Protein AF-0000000086140026 (afdb_homodimer)

Structure (mmCIF, N/CA/C/O backbone):
data_AF-0000000086140026-model_v1
#
loop_
_entity.id
_entity.type
_entity.pdbx_description
1 polymer 'Cupin 2 conserved barrel domain-containing protein'
#
loop_
_atom_site.group_PDB
_atom_site.id
_atom_site.type_symbol
_atom_site.label_atom_id
_atom_site.label_alt_id
_atom_site.label_comp_id
_atom_site.label_asym_id
_atom_site.label_entity_id
_atom_site.label_seq_id
_atom_site.pdbx_PDB_ins_code
_atom_site.Cartn_x
_atom_site.Cartn_y
_atom_site.Cartn_z
_atom_site.occupancy
_atom_site.B_iso_or_equiv
_atom_site.auth_seq_id
_atom_site.auth_comp_id
_atom_site.auth_asym_id
_atom_site.auth_atom_id
_atom_site.pdbx_PDB_model_num
ATOM 1 N N . MET A 1 1 ? -11.609 -6.996 21.781 1 29.31 1 MET A N 1
ATOM 2 C CA . MET A 1 1 ? -11.773 -5.68 21.172 1 29.31 1 MET A CA 1
ATOM 3 C C . MET A 1 1 ? -11.117 -5.637 19.797 1 29.31 1 MET A C 1
ATOM 5 O O . MET A 1 1 ? -9.984 -6.094 19.625 1 29.31 1 MET A O 1
ATOM 9 N N . SER A 1 2 ? -11.5 -5.852 18.656 1 39.41 2 SER A N 1
ATOM 10 C CA . SER A 1 2 ? -11 -5.891 17.297 1 39.41 2 SER A CA 1
ATOM 11 C C . SER A 1 2 ? -10.016 -4.758 17.031 1 39.41 2 SER A C 1
ATOM 13 O O . SER A 1 2 ? -10.414 -3.598 16.906 1 39.41 2 SER A O 1
ATOM 15 N N . ALA A 1 3 ? -8.953 -4.562 17.891 1 51.03 3 ALA A N 1
ATOM 16 C CA . ALA A 1 3 ? -8.227 -3.4 18.391 1 51.03 3 ALA A CA 1
ATOM 17 C C . ALA A 1 3 ? -7.711 -2.535 17.25 1 51.03 3 ALA A C 1
ATOM 19 O O . ALA A 1 3 ? -6.922 -2.998 16.422 1 51.03 3 ALA A O 1
ATOM 20 N N . GLU A 1 4 ? -8.664 -1.706 16.5 1 74.12 4 GLU A N 1
ATOM 21 C CA . GLU A 1 4 ? -8.656 -0.914 15.266 1 74.12 4 GLU A CA 1
ATOM 22 C C . GLU A 1 4 ? -7.812 0.347 15.43 1 74.12 4 GLU A C 1
ATOM 24 O O . GLU A 1 4 ? -8.117 1.386 14.836 1 74.12 4 GLU A O 1
ATOM 29 N N . GLY A 1 5 ? -6.738 0.319 15.945 1 93.88 5 GLY A N 1
ATOM 30 C CA . GLY A 1 5 ? -5.84 1.461 15.914 1 93.88 5 GLY A CA 1
ATOM 31 C C . GLY A 1 5 ? -6.242 2.564 16.875 1 93.88 5 GLY A C 1
ATOM 32 O O . GLY A 1 5 ? -7.004 2.33 17.812 1 93.88 5 GLY A O 1
ATOM 33 N N . TYR A 1 6 ? -5.66 3.646 16.984 1 97.38 6 TYR A N 1
ATOM 34 C CA . TYR A 1 6 ? -5.965 4.867 17.734 1 97.38 6 TYR A CA 1
ATOM 35 C C . TYR A 1 6 ? -6.852 5.793 16.906 1 97.38 6 TYR A C 1
ATOM 37 O O . TYR A 1 6 ? -6.473 6.223 15.82 1 97.38 6 TYR A O 1
ATOM 45 N N . THR A 1 7 ? -8.031 6.086 17.438 1 97.38 7 THR A N 1
ATOM 46 C CA . THR A 1 7 ? -8.969 6.953 16.75 1 97.38 7 THR A CA 1
ATOM 47 C C . THR A 1 7 ? -8.969 8.352 17.359 1 97.38 7 THR A C 1
ATOM 49 O O . THR A 1 7 ? -9.164 8.516 18.562 1 97.38 7 THR A O 1
ATOM 52 N N . PHE A 1 8 ? -8.766 9.312 16.531 1 97.69 8 PHE A N 1
ATOM 53 C CA . PHE A 1 8 ? -8.82 10.703 16.969 1 97.69 8 PHE A CA 1
ATOM 54 C C . PHE A 1 8 ? -10.258 11.148 17.188 1 97.69 8 PHE A C 1
ATOM 56 O O . PHE A 1 8 ? -11.188 10.5 16.688 1 97.69 8 PHE A O 1
ATOM 63 N N . SER A 1 9 ? -10.414 12.297 17.844 1 96.69 9 SER A N 1
ATOM 64 C CA . SER A 1 9 ? -11.75 12.805 18.109 1 96.69 9 SER A CA 1
ATOM 65 C C . SER A 1 9 ? -12.492 13.156 16.828 1 96.69 9 SER A C 1
ATOM 67 O O . SER A 1 9 ? -13.719 13.109 16.781 1 96.69 9 SER A O 1
ATOM 69 N N . HIS A 1 10 ? -11.75 13.492 15.805 1 97 10 HIS A N 1
ATOM 70 C CA . HIS A 1 10 ? -12.359 13.867 14.539 1 97 10 HIS A CA 1
ATOM 71 C C . HIS A 1 10 ? -12.586 12.648 13.648 1 97 10 HIS A C 1
ATOM 73 O O . HIS A 1 10 ? -12.977 12.781 12.484 1 97 10 HIS A O 1
ATOM 79 N N . GLY A 1 11 ? -12.258 11.453 14.039 1 96.44 11 GLY A N 1
ATOM 80 C CA . GLY A 1 11 ? -12.656 10.227 13.359 1 96.44 11 GLY A CA 1
ATOM 81 C C . GLY A 1 11 ? -11.523 9.57 12.594 1 96.44 11 GLY A C 1
ATOM 82 O O . GLY A 1 11 ? -11.609 8.398 12.234 1 96.44 11 GLY A O 1
ATOM 83 N N . SER A 1 12 ? -10.438 10.305 12.242 1 97.69 12 SER A N 1
ATOM 84 C CA . SER A 1 12 ? -9.281 9.68 11.609 1 97.69 12 SER A CA 1
ATOM 85 C C . SER A 1 12 ? -8.609 8.68 12.539 1 97.69 12 SER A C 1
ATOM 87 O O . SER A 1 12 ? -8.844 8.695 13.75 1 97.69 12 SER A O 1
ATOM 89 N N . ARG A 1 13 ? -7.828 7.852 11.945 1 97.75 13 ARG A N 1
ATOM 90 C CA . ARG A 1 13 ? -7.262 6.758 12.734 1 97.75 13 ARG A CA 1
ATOM 91 C C . ARG A 1 13 ? -5.84 6.438 12.281 1 97.75 13 ARG A C 1
ATOM 93 O O . ARG A 1 13 ? -5.535 6.508 11.086 1 97.75 13 ARG A O 1
ATOM 100 N N . ILE A 1 14 ? -4.992 6.129 13.219 1 98.56 14 ILE A N 1
ATOM 101 C CA . ILE A 1 14 ? -3.693 5.527 12.938 1 98.56 14 ILE A CA 1
ATOM 102 C C . ILE A 1 14 ? -3.633 4.121 13.523 1 98.56 14 ILE A C 1
ATOM 104 O O . ILE A 1 14 ? -3.887 3.932 14.719 1 98.56 14 ILE A O 1
ATOM 108 N N . THR A 1 15 ? -3.385 3.172 12.75 1 98.38 15 THR A N 1
ATOM 109 C CA . THR A 1 15 ? -3.246 1.775 13.148 1 98.38 15 THR A CA 1
ATOM 110 C C . THR A 1 15 ? -1.797 1.316 13.016 1 98.38 15 THR A C 1
ATOM 112 O O . THR A 1 15 ? -1.184 1.477 11.953 1 98.38 15 THR A O 1
ATOM 115 N N . HIS A 1 16 ? -1.222 0.729 14.078 1 97.88 16 HIS A N 1
ATOM 116 C CA . HIS A 1 16 ? 0.174 0.309 14.094 1 97.88 16 HIS A CA 1
ATOM 117 C C . HIS A 1 16 ? 0.383 -0.882 15.023 1 97.88 16 HIS A C 1
ATOM 119 O O . HIS A 1 16 ? -0.203 -0.938 16.109 1 97.88 16 HIS A O 1
ATOM 125 N N . GLY A 1 17 ? 1.265 -1.799 14.594 1 95.75 17 GLY A N 1
ATOM 126 C CA . GLY A 1 17 ? 1.73 -2.865 15.469 1 95.75 17 GLY A CA 1
ATOM 127 C C . GLY A 1 17 ? 0.604 -3.705 16.031 1 95.75 17 GLY A C 1
ATOM 128 O O . GLY A 1 17 ? -0.258 -4.184 15.297 1 95.75 17 GLY A O 1
ATOM 129 N N . SER A 1 18 ? 0.6 -3.848 17.359 1 94.25 18 SER A N 1
ATOM 130 C CA . SER A 1 18 ? -0.398 -4.684 18.016 1 94.25 18 SER A CA 1
ATOM 131 C C . SER A 1 18 ? -1.764 -4.004 18.031 1 94.25 18 SER A C 1
ATOM 133 O O . SER A 1 18 ? -2.768 -4.629 18.375 1 94.25 18 SER A O 1
ATOM 135 N N . GLY A 1 19 ? -1.794 -2.787 17.672 1 93.81 19 GLY A N 1
ATOM 136 C CA . GLY A 1 19 ? -3.082 -2.148 17.453 1 93.81 19 GLY A CA 1
ATOM 137 C C . GLY A 1 19 ? -3.799 -2.658 16.219 1 93.81 19 GLY A C 1
ATOM 138 O O . GLY A 1 19 ? -5 -2.436 16.047 1 93.81 19 GLY A O 1
ATOM 139 N N . ALA A 1 20 ? -3.049 -3.285 15.344 1 95.31 20 ALA A N 1
ATOM 140 C CA . ALA A 1 20 ? -3.607 -3.922 14.156 1 95.31 20 ALA A CA 1
ATOM 141 C C . ALA A 1 20 ? -3.92 -5.395 14.414 1 95.31 20 ALA A C 1
ATOM 143 O O . ALA A 1 20 ? -3.742 -5.883 15.539 1 95.31 20 ALA A O 1
ATOM 144 N N . ASN A 1 21 ? -4.543 -6.043 13.406 1 95.19 21 ASN A N 1
ATOM 145 C CA . ASN A 1 21 ? -4.734 -7.488 13.438 1 95.19 21 ASN A CA 1
ATOM 146 C C . ASN A 1 21 ? -3.52 -8.227 12.875 1 95.19 21 ASN A C 1
ATOM 148 O O . ASN A 1 21 ? -3.301 -8.234 11.664 1 95.19 21 ASN A O 1
ATOM 152 N N . ILE A 1 22 ? -2.754 -8.789 13.773 1 95.56 22 ILE A N 1
ATOM 153 C CA . ILE A 1 22 ? -1.572 -9.547 13.375 1 95.56 22 ILE A CA 1
ATOM 154 C C . ILE A 1 22 ? -1.933 -11.016 13.211 1 95.56 22 ILE A C 1
ATOM 156 O O . ILE A 1 22 ? -2.416 -11.656 14.148 1 95.56 22 ILE A O 1
ATOM 160 N N . LYS A 1 23 ? -1.65 -11.492 12.031 1 94.5 23 LYS A N 1
ATOM 161 C CA . LYS A 1 23 ? -2.064 -12.859 11.727 1 94.5 23 LYS A CA 1
ATOM 162 C C . LYS A 1 23 ? -0.871 -13.727 11.328 1 94.5 23 LYS A C 1
ATOM 164 O O . LYS A 1 23 ? 0.085 -13.227 10.727 1 94.5 23 LYS A O 1
ATOM 169 N N . LYS A 1 24 ? -0.969 -14.969 11.672 1 94.25 24 LYS A N 1
ATOM 170 C CA . LYS A 1 24 ? -0.108 -16.047 11.195 1 94.25 24 LYS A CA 1
ATOM 171 C C . LYS A 1 24 ? -0.922 -17.125 10.484 1 94.25 24 LYS A C 1
ATOM 173 O O . LYS A 1 24 ? -1.26 -18.156 11.078 1 94.25 24 LYS A O 1
ATOM 178 N N . PRO A 1 25 ? -1.132 -16.891 9.25 1 91.56 25 PRO A N 1
ATOM 179 C CA . PRO A 1 25 ? -2.178 -17.672 8.578 1 91.56 25 PRO A CA 1
ATOM 180 C C . PRO A 1 25 ? -1.758 -19.109 8.305 1 91.56 25 PRO A C 1
ATOM 182 O O . PRO A 1 25 ? -2.604 -19.953 8 1 91.56 25 PRO A O 1
ATOM 185 N N . PHE A 1 26 ? -0.484 -19.406 8.336 1 91.19 26 PHE A N 1
ATOM 186 C CA . PHE A 1 26 ? -0.011 -20.734 8.008 1 91.19 26 PHE A CA 1
ATOM 187 C C . PHE A 1 26 ? 0.802 -21.328 9.156 1 91.19 26 PHE A C 1
ATOM 189 O O . PHE A 1 26 ? 1.566 -20.609 9.805 1 91.19 26 PHE A O 1
ATOM 196 N N . GLU A 1 27 ? 0.685 -22.531 9.367 1 87.5 27 GLU A N 1
ATOM 197 C CA . GLU A 1 27 ? 1.421 -23.203 10.438 1 87.5 27 GLU A CA 1
ATOM 198 C C . GLU A 1 27 ? 2.873 -23.453 10.031 1 87.5 27 GLU A C 1
ATOM 200 O O . GLU A 1 27 ? 3.781 -23.312 10.852 1 87.5 27 GLU A O 1
ATOM 205 N N . ASP A 1 28 ? 3.094 -23.719 8.82 1 88.12 28 ASP A N 1
ATOM 206 C CA . ASP A 1 28 ? 4.406 -24.188 8.391 1 88.12 28 ASP A CA 1
ATOM 207 C C . ASP A 1 28 ? 5.195 -23.062 7.723 1 88.12 28 ASP A C 1
ATOM 209 O O . ASP A 1 28 ? 6.312 -23.281 7.242 1 88.12 28 ASP A O 1
ATOM 213 N N . ILE A 1 29 ? 4.652 -21.969 7.574 1 88.69 29 ILE A N 1
ATOM 214 C CA . ILE A 1 29 ? 5.316 -20.766 7.051 1 88.69 29 ILE A CA 1
ATOM 215 C C . ILE A 1 29 ? 5.309 -19.672 8.109 1 88.69 29 ILE A C 1
ATOM 217 O O . ILE A 1 29 ? 4.242 -19.188 8.508 1 88.69 29 ILE A O 1
ATOM 221 N N . ASP A 1 30 ? 6.445 -19.312 8.609 1 91.94 30 ASP A N 1
ATOM 222 C CA . ASP A 1 30 ? 6.535 -18.312 9.672 1 91.94 30 ASP A CA 1
ATOM 223 C C . ASP A 1 30 ? 6.406 -16.906 9.109 1 91.94 30 ASP A C 1
ATOM 225 O O . ASP A 1 30 ? 7.301 -16.078 9.289 1 91.94 30 ASP A O 1
ATOM 229 N N . LEU A 1 31 ? 5.371 -16.719 8.414 1 94.19 31 LEU A N 1
ATOM 230 C CA . LEU A 1 31 ? 5.062 -15.422 7.84 1 94.19 31 LEU A CA 1
ATOM 231 C C . LEU A 1 31 ? 4.07 -14.664 8.711 1 94.19 31 LEU A C 1
ATOM 233 O O . LEU A 1 31 ? 3.133 -15.25 9.258 1 94.19 31 LEU A O 1
ATOM 237 N N . THR A 1 32 ? 4.324 -13.367 8.914 1 96.25 32 THR A N 1
ATOM 238 C CA . THR A 1 32 ? 3.428 -12.5 9.664 1 96.25 32 THR A CA 1
ATOM 239 C C . THR A 1 32 ? 2.639 -11.594 8.719 1 96.25 32 THR A C 1
ATOM 241 O O . THR A 1 32 ? 3.221 -10.914 7.871 1 96.25 32 THR A O 1
ATOM 244 N N . MET A 1 33 ? 1.354 -11.68 8.805 1 96.75 33 MET A N 1
ATOM 245 C CA . MET A 1 33 ? 0.447 -10.805 8.07 1 96.75 33 MET A CA 1
ATOM 246 C C . MET A 1 33 ? -0.058 -9.672 8.961 1 96.75 33 MET A C 1
ATOM 248 O O . MET A 1 33 ? -0.718 -9.922 9.969 1 96.75 33 MET A O 1
ATOM 252 N N . HIS A 1 34 ? 0.334 -8.453 8.578 1 97.56 34 HIS A N 1
ATOM 253 C CA . HIS A 1 34 ? -0.168 -7.281 9.289 1 97.56 34 HIS A CA 1
ATOM 254 C C . HIS A 1 34 ? -1.442 -6.746 8.641 1 97.56 34 HIS A C 1
ATOM 256 O O . HIS A 1 34 ? -1.382 -6.008 7.656 1 97.56 34 HIS A O 1
ATOM 262 N N . GLU A 1 35 ? -2.539 -7.133 9.172 1 97.56 35 GLU A N 1
ATOM 263 C CA . GLU A 1 35 ? -3.828 -6.645 8.688 1 97.56 35 GLU A CA 1
ATOM 264 C C . GLU A 1 35 ? -4.203 -5.324 9.359 1 97.56 35 GLU A C 1
ATOM 266 O O . GLU A 1 35 ? -4.727 -5.316 10.477 1 97.56 35 GLU A O 1
ATOM 271 N N . LEU A 1 36 ? -4.055 -4.281 8.625 1 97.94 36 LEU A N 1
ATOM 272 C CA . LEU A 1 36 ? -4.191 -2.938 9.18 1 97.94 36 LEU A CA 1
ATOM 273 C C . LEU A 1 36 ? -5.652 -2.5 9.195 1 97.94 36 LEU A C 1
ATOM 275 O O . LEU A 1 36 ? -6.047 -1.654 10 1 97.94 36 LEU A O 1
ATOM 279 N N . SER A 1 37 ? -6.398 -3.006 8.266 1 96.5 37 SER A N 1
ATOM 280 C CA . SER A 1 37 ? -7.84 -2.793 8.164 1 96.5 37 SER A CA 1
ATOM 281 C C . SER A 1 37 ? -8.555 -4.062 7.723 1 96.5 37 SER A C 1
ATOM 283 O O . SER A 1 37 ? -8.273 -4.594 6.645 1 96.5 37 SER A O 1
ATOM 285 N N . PRO A 1 38 ? -9.469 -4.57 8.492 1 95.38 38 PRO A N 1
ATOM 286 C CA . PRO A 1 38 ? -10.164 -5.805 8.109 1 95.38 38 PRO A CA 1
ATOM 287 C C . PRO A 1 38 ? -11.227 -5.582 7.039 1 95.38 38 PRO A C 1
ATOM 289 O O . PRO A 1 38 ? -11.562 -6.508 6.297 1 95.38 38 PRO A O 1
ATOM 292 N N . SER A 1 39 ? -11.797 -4.438 7.086 1 93.81 39 SER A N 1
ATOM 293 C CA . SER A 1 39 ? -12.82 -4.051 6.121 1 93.81 39 SER A CA 1
ATOM 294 C C . SER A 1 39 ? -13.141 -2.562 6.219 1 93.81 39 SER A C 1
ATOM 296 O O . SER A 1 39 ? -12.672 -1.881 7.137 1 93.81 39 SER A O 1
ATOM 298 N N . ASN A 1 40 ? -13.789 -2.102 5.219 1 91.06 40 ASN A N 1
ATOM 299 C CA . ASN A 1 40 ? -14.352 -0.756 5.238 1 91.06 40 ASN A CA 1
ATOM 300 C C . ASN A 1 40 ? -15.719 -0.71 4.559 1 91.06 40 ASN A C 1
ATOM 302 O O . ASN A 1 40 ? -16.016 -1.528 3.686 1 91.06 40 ASN A O 1
ATOM 306 N N . GLU A 1 41 ? -16.562 0.149 4.945 1 86.75 41 GLU A N 1
ATOM 307 C CA . GLU A 1 41 ? -17.938 0.179 4.496 1 86.75 41 GLU A CA 1
ATOM 308 C C . GLU A 1 41 ? -18.062 0.82 3.115 1 86.75 41 GLU A C 1
ATOM 310 O O . GLU A 1 41 ? -18.797 0.324 2.256 1 86.75 41 GLU A O 1
ATOM 315 N N . ARG A 1 42 ? -17.484 1.866 2.898 1 86.25 42 ARG A N 1
ATOM 316 C CA . ARG A 1 42 ? -17.703 2.672 1.703 1 86.25 42 ARG A CA 1
ATOM 317 C C . ARG A 1 42 ? -16.859 2.154 0.534 1 86.25 42 ARG A C 1
ATOM 319 O O . ARG A 1 42 ? -17.25 2.309 -0.626 1 86.25 42 ARG A O 1
ATOM 326 N N . GLY A 1 43 ? -15.656 1.511 0.824 1 94.25 43 GLY A N 1
ATOM 327 C CA . GLY A 1 43 ? -14.742 1.09 -0.226 1 94.25 43 GLY A CA 1
ATOM 328 C C . GLY A 1 43 ? -13.875 2.219 -0.752 1 94.25 43 GLY A C 1
ATOM 329 O O . GLY A 1 43 ? -14.211 3.395 -0.588 1 94.25 43 GLY A O 1
ATOM 330 N N . PHE A 1 44 ? -12.859 1.909 -1.384 1 97.31 44 PHE A N 1
ATOM 331 C CA . PHE A 1 44 ? -11.938 2.857 -1.997 1 97.31 44 PHE A CA 1
ATOM 332 C C . PHE A 1 44 ? -11.859 2.641 -3.504 1 97.31 44 PHE A C 1
ATOM 334 O O . PHE A 1 44 ? -11.508 1.552 -3.963 1 97.31 44 PHE A O 1
ATOM 341 N N . ARG A 1 45 ? -12.172 3.725 -4.234 1 96.38 45 ARG A N 1
ATOM 342 C CA . ARG A 1 45 ? -12.289 3.613 -5.688 1 96.38 45 ARG A CA 1
ATOM 343 C C . ARG A 1 45 ? -11.391 4.637 -6.383 1 96.38 45 ARG A C 1
ATOM 345 O O . ARG A 1 45 ? -11.305 4.656 -7.613 1 96.38 45 ARG A O 1
ATOM 352 N N . GLY A 1 46 ? -10.75 5.438 -5.637 1 96.81 46 GLY A N 1
ATOM 353 C CA . GLY A 1 46 ? -9.961 6.516 -6.215 1 96.81 46 GLY A CA 1
ATOM 354 C C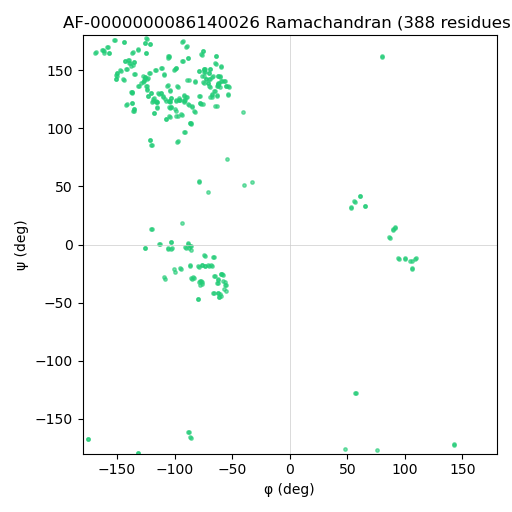 . GLY A 1 46 ? -8.539 6.102 -6.555 1 96.81 46 GLY A C 1
ATOM 355 O O . GLY A 1 46 ? -8.266 4.918 -6.758 1 96.81 46 GLY A O 1
ATOM 356 N N . GLN A 1 47 ? -7.66 7.113 -6.719 1 97.19 47 GLN A N 1
ATOM 357 C CA . GLN A 1 47 ? -6.273 6.906 -7.117 1 97.19 47 GLN A CA 1
ATOM 358 C C . GLN A 1 47 ? -5.52 6.078 -6.078 1 97.19 47 GLN A C 1
ATOM 360 O O . GLN A 1 47 ? -5.684 6.281 -4.875 1 97.19 47 GLN A O 1
ATOM 365 N N . LEU A 1 48 ? -4.738 5.18 -6.531 1 98.06 48 LEU A N 1
ATOM 366 C CA . LEU A 1 48 ? -3.811 4.383 -5.738 1 98.06 48 LEU A CA 1
ATOM 367 C C . LEU A 1 48 ? -2.387 4.516 -6.273 1 98.06 48 LEU A C 1
ATOM 369 O O . LEU A 1 48 ? -2.166 4.461 -7.484 1 98.06 48 LEU A O 1
ATOM 373 N N . GLY A 1 49 ? -1.459 4.723 -5.422 1 98.31 49 GLY A N 1
ATOM 374 C CA . GLY A 1 49 ? -0.066 4.82 -5.824 1 98.31 49 GLY A CA 1
ATOM 375 C C . GLY A 1 49 ? 0.888 4.949 -4.652 1 98.31 49 GLY A C 1
ATOM 376 O O . GLY A 1 49 ? 0.556 4.562 -3.529 1 98.31 49 GLY A O 1
ATOM 377 N N . PHE A 1 50 ? 2.109 5.305 -4.984 1 98.69 50 PHE A N 1
ATOM 378 C CA . PHE A 1 50 ? 3.078 5.484 -3.908 1 98.69 50 PHE A CA 1
ATOM 379 C C . PHE A 1 50 ? 3.965 6.695 -4.18 1 98.69 50 PHE A C 1
ATOM 381 O O . PHE A 1 50 ? 4.027 7.188 -5.309 1 98.69 50 PHE A O 1
ATOM 388 N N . ILE A 1 51 ? 4.543 7.215 -3.186 1 98.44 51 ILE A N 1
ATOM 389 C CA . ILE A 1 51 ? 5.492 8.32 -3.197 1 98.44 51 ILE A CA 1
ATOM 390 C C . ILE A 1 51 ? 6.648 8.023 -2.248 1 98.44 51 ILE A C 1
ATOM 392 O O . ILE A 1 51 ? 6.434 7.598 -1.11 1 98.44 51 ILE A O 1
ATOM 396 N N . ASP A 1 52 ? 7.84 8.195 -2.723 1 98 52 ASP A N 1
ATOM 397 C CA . ASP A 1 52 ? 8.992 8.203 -1.833 1 98 52 ASP A CA 1
ATOM 398 C C . ASP A 1 52 ? 9.289 9.609 -1.317 1 98 52 ASP A C 1
ATOM 400 O O . ASP A 1 52 ? 9.453 10.539 -2.105 1 98 52 ASP A O 1
ATOM 404 N N . PHE A 1 53 ? 9.383 9.695 0.008 1 98 53 PHE A N 1
ATOM 405 C CA . PHE A 1 53 ? 9.547 11 0.636 1 98 53 PHE A CA 1
ATOM 406 C C . PHE A 1 53 ? 10.945 11.156 1.215 1 98 53 PHE A C 1
ATOM 408 O O . PHE A 1 53 ? 11.539 10.188 1.683 1 98 53 PHE A O 1
ATOM 415 N N . THR A 1 54 ? 11.391 12.32 1.168 1 97.75 54 THR A N 1
ATOM 416 C CA . THR A 1 54 ? 12.484 12.805 1.999 1 97.75 54 THR A CA 1
ATOM 417 C C . THR A 1 54 ? 12.07 14.055 2.762 1 97.75 54 THR A C 1
ATOM 419 O O . THR A 1 54 ? 10.992 14.602 2.529 1 97.75 54 THR A O 1
ATOM 422 N N . THR A 1 55 ? 12.883 14.508 3.627 1 97.38 55 THR A N 1
ATOM 423 C CA . THR A 1 55 ? 12.578 15.695 4.422 1 97.38 55 THR A CA 1
ATOM 424 C C . THR A 1 55 ? 12.5 16.938 3.535 1 97.38 55 THR A C 1
ATOM 426 O O . THR A 1 55 ? 12.008 17.969 3.961 1 97.38 55 THR A O 1
ATOM 429 N N . ASP A 1 56 ? 12.938 16.766 2.281 1 95.06 56 ASP A N 1
ATOM 430 C CA . ASP A 1 56 ? 12.898 17.891 1.353 1 95.06 56 ASP A CA 1
ATOM 431 C C . ASP A 1 56 ? 11.492 18.094 0.788 1 95.06 56 ASP A C 1
ATOM 433 O O . ASP A 1 56 ? 11.188 19.141 0.225 1 95.06 56 ASP A O 1
ATOM 437 N N . TYR A 1 57 ? 10.734 17.109 0.898 1 96.69 57 TYR A N 1
ATOM 438 C CA . TYR A 1 57 ? 9.383 17.172 0.354 1 96.69 57 TYR A CA 1
ATOM 439 C C . TYR A 1 57 ? 8.375 17.516 1.441 1 96.69 57 TYR A C 1
ATOM 441 O O . TYR A 1 57 ? 7.828 16.625 2.096 1 96.69 57 TYR A O 1
ATOM 449 N N . ARG A 1 58 ? 8.164 18.734 1.646 1 96.62 58 ARG A N 1
ATOM 450 C CA . ARG A 1 58 ? 7.148 19.219 2.578 1 96.62 58 ARG A CA 1
ATOM 451 C C . ARG A 1 58 ? 5.859 19.578 1.845 1 96.62 58 ARG A C 1
ATOM 453 O O . ARG A 1 58 ? 5.805 20.578 1.139 1 96.62 58 ARG A O 1
ATOM 460 N N . LEU A 1 59 ? 4.836 18.797 2.053 1 97 59 LEU A N 1
ATOM 461 C CA . LEU A 1 59 ? 3.58 19.031 1.35 1 97 59 LEU A CA 1
ATOM 462 C C . LEU A 1 59 ? 2.797 20.172 1.997 1 97 59 LEU A C 1
ATOM 464 O O . LEU A 1 59 ? 2.896 20.391 3.207 1 97 59 LEU A O 1
ATOM 468 N N . PRO A 1 60 ? 2.043 20.891 1.19 1 97.56 60 PRO A N 1
ATOM 469 C CA . PRO A 1 60 ? 1.136 21.891 1.771 1 97.56 60 PRO A CA 1
ATOM 470 C C . PRO A 1 60 ? -0.087 21.25 2.43 1 97.56 60 PRO A C 1
ATOM 472 O O . PRO A 1 60 ? -0.564 20.203 1.979 1 97.56 60 PRO A O 1
ATOM 475 N N . ARG A 1 61 ? -0.582 21.922 3.416 1 98.56 61 ARG A N 1
ATOM 476 C CA . ARG A 1 61 ? -1.787 21.469 4.105 1 98.56 61 ARG A CA 1
ATOM 477 C C . ARG A 1 61 ? -2.98 21.438 3.156 1 98.56 61 ARG A C 1
ATOM 479 O O . ARG A 1 61 ? -3.156 22.344 2.336 1 98.56 61 ARG A O 1
ATOM 486 N N . HIS A 1 62 ? -3.762 20.438 3.27 1 98.44 62 HIS A N 1
ATOM 487 C CA . HIS A 1 62 ? -4.879 20.25 2.352 1 98.44 62 HIS A CA 1
ATOM 488 C C . HIS A 1 62 ? -5.957 19.359 2.957 1 98.44 62 HIS A C 1
ATOM 490 O O . HIS A 1 62 ? -5.777 18.828 4.051 1 98.44 62 HIS A O 1
ATOM 496 N N . ILE A 1 63 ? -7.074 19.281 2.324 1 98.62 63 ILE A N 1
ATOM 497 C CA . ILE A 1 63 ? -8.125 18.297 2.539 1 98.62 63 ILE A CA 1
ATOM 498 C C . ILE A 1 63 ? -8.438 17.594 1.224 1 98.62 63 ILE A C 1
ATOM 500 O O . ILE A 1 63 ? -7.844 17.891 0.187 1 98.62 63 ILE A O 1
ATOM 504 N N . HIS A 1 64 ? -9.367 16.609 1.297 1 98.12 64 HIS A N 1
ATOM 505 C CA . HIS A 1 64 ? -9.781 15.953 0.06 1 98.12 64 HIS A CA 1
ATOM 506 C C . HIS A 1 64 ? -11.297 16.016 -0.121 1 98.12 64 HIS A C 1
ATOM 508 O O . HIS A 1 64 ? -12.047 15.805 0.833 1 98.12 64 HIS A O 1
ATOM 514 N N . MET A 1 65 ? -11.688 16.297 -1.264 1 97.62 65 MET A N 1
ATOM 515 C CA . MET A 1 65 ? -13.062 16.281 -1.754 1 97.62 65 MET A CA 1
ATOM 516 C C . MET A 1 65 ? -13.141 15.641 -3.137 1 97.62 65 MET A C 1
ATOM 518 O O . MET A 1 65 ? -12.117 15.43 -3.787 1 97.62 65 MET A O 1
ATOM 522 N N . SER A 1 66 ? -14.414 15.344 -3.451 1 95.94 66 SER A N 1
ATOM 523 C CA . SER A 1 66 ? -14.594 14.883 -4.824 1 95.94 66 SER A CA 1
ATOM 524 C C . SER A 1 66 ? -14.266 15.992 -5.824 1 95.94 66 SER A C 1
ATOM 526 O O . SER A 1 66 ? -14.305 17.172 -5.484 1 95.94 66 SER A O 1
ATOM 528 N N . SER A 1 67 ? -13.93 15.586 -7.004 1 92.06 67 SER A N 1
ATOM 529 C CA . SER A 1 67 ? -13.508 16.547 -8.016 1 92.06 67 SER A CA 1
ATOM 530 C C . SER A 1 67 ? -14.57 17.625 -8.242 1 92.06 67 SER A C 1
ATOM 532 O O . SER A 1 67 ? -14.242 18.781 -8.508 1 92.06 67 SER A O 1
ATOM 534 N N . ASP A 1 68 ? -15.781 17.203 -8.133 1 92.88 68 ASP A N 1
ATOM 535 C CA . ASP A 1 68 ? -16.875 18.156 -8.336 1 92.88 68 ASP A CA 1
ATOM 536 C C . ASP A 1 68 ? -17.203 18.891 -7.039 1 92.88 68 ASP A C 1
ATOM 538 O O . ASP A 1 68 ? -18.172 19.656 -6.984 1 92.88 68 ASP A O 1
ATOM 542 N N . GLN A 1 69 ? -16.5 18.547 -5.988 1 94.88 69 GLN A N 1
ATOM 543 C CA . GLN A 1 69 ? -16.594 19.203 -4.688 1 94.88 69 GLN A CA 1
ATOM 544 C C . GLN A 1 69 ? -17.969 18.984 -4.066 1 94.88 69 GLN A C 1
ATOM 546 O O . GLN A 1 69 ? -18.516 19.859 -3.395 1 94.88 69 GLN A O 1
ATOM 551 N N . SER A 1 70 ? -18.562 17.859 -4.305 1 96.06 70 SER A N 1
ATOM 552 C CA . SER A 1 70 ? -19.875 17.578 -3.758 1 96.06 70 SER A CA 1
ATOM 553 C C . SER A 1 70 ? -19.781 16.781 -2.459 1 96.06 70 SER A C 1
ATOM 555 O O . SER A 1 70 ? -20.75 16.719 -1.69 1 96.06 70 SER A O 1
ATOM 557 N N . ARG A 1 71 ? -18.672 16.141 -2.254 1 97 71 ARG A N 1
ATOM 558 C CA . ARG A 1 71 ? -18.547 15.328 -1.052 1 97 71 ARG A CA 1
ATOM 559 C C . ARG A 1 71 ? -17.109 15.344 -0.527 1 97 71 ARG A C 1
ATOM 561 O O . ARG A 1 71 ? -16.172 15.508 -1.3 1 97 71 ARG A O 1
ATOM 568 N N . LEU A 1 72 ? -17 15.219 0.755 1 98.06 72 LEU A N 1
ATOM 569 C CA . LEU A 1 72 ? -15.695 14.984 1.376 1 98.06 72 LEU A CA 1
ATOM 570 C C . LEU A 1 72 ? -15.219 13.555 1.119 1 98.06 72 LEU A C 1
ATOM 572 O O . LEU A 1 72 ? -16.031 12.625 1.077 1 98.06 72 LEU A O 1
ATOM 576 N N . VAL A 1 73 ? -13.93 13.414 0.911 1 97.88 73 VAL A N 1
ATOM 577 C CA . VAL A 1 73 ? -13.367 12.148 0.45 1 97.88 73 VAL A CA 1
ATOM 578 C C . VAL A 1 73 ? -12.305 11.664 1.435 1 97.88 73 VAL A C 1
ATOM 580 O O . VAL A 1 73 ? -11.391 12.406 1.781 1 97.88 73 VAL A O 1
ATOM 583 N N . ASP A 1 74 ? -12.453 10.383 1.897 1 97.88 74 ASP A N 1
ATOM 584 C CA . ASP A 1 74 ? -11.469 9.789 2.799 1 97.88 74 ASP A CA 1
ATOM 585 C C . ASP A 1 74 ? -10.188 9.422 2.051 1 97.88 74 ASP A C 1
ATOM 587 O O . ASP A 1 74 ? -10.211 9.195 0.84 1 97.88 74 ASP A O 1
ATOM 591 N N . GLU A 1 75 ? -9.125 9.453 2.771 1 98.31 75 GLU A N 1
ATOM 592 C CA . GLU A 1 75 ? -7.82 9.008 2.291 1 98.31 75 GLU A CA 1
ATOM 593 C C . GLU A 1 75 ? -7.203 7.977 3.23 1 98.31 75 GLU A C 1
ATOM 595 O O . GLU A 1 75 ? -7.312 8.102 4.453 1 98.31 75 GLU A O 1
ATOM 600 N N . ARG A 1 76 ? -6.559 6.992 2.703 1 97.94 76 ARG A N 1
ATOM 601 C CA . ARG A 1 76 ? -5.758 6.121 3.557 1 97.94 76 ARG A CA 1
ATOM 602 C C . ARG A 1 76 ? -4.332 5.992 3.027 1 97.94 76 ARG A C 1
ATOM 604 O O . ARG A 1 76 ? -4.117 5.961 1.814 1 97.94 76 ARG A O 1
ATOM 611 N N . ILE A 1 77 ? -3.389 5.898 3.926 1 98.75 77 ILE A N 1
ATOM 612 C CA . ILE A 1 77 ? -1.964 5.902 3.611 1 98.75 77 ILE A CA 1
ATOM 613 C C . ILE A 1 77 ? -1.252 4.832 4.434 1 98.75 77 ILE A C 1
ATOM 615 O O . ILE A 1 77 ? -1.335 4.828 5.664 1 98.75 77 ILE A O 1
ATOM 619 N N . VAL A 1 78 ? -0.61 3.934 3.785 1 98.88 78 VAL A N 1
ATOM 620 C CA . VAL A 1 78 ? 0.298 3.014 4.461 1 98.88 78 VAL A CA 1
ATOM 621 C C . VAL A 1 78 ? 1.715 3.582 4.449 1 98.88 78 VAL A C 1
ATOM 623 O O . VAL A 1 78 ? 2.223 3.979 3.396 1 98.88 78 VAL A O 1
ATOM 626 N N . ILE A 1 79 ? 2.312 3.643 5.609 1 98.88 79 ILE A N 1
ATOM 627 C CA . ILE A 1 79 ? 3.664 4.168 5.766 1 98.88 79 ILE A CA 1
ATOM 628 C C . ILE A 1 79 ? 4.66 3.014 5.832 1 98.88 79 ILE A C 1
ATOM 630 O O . ILE A 1 79 ? 4.551 2.139 6.691 1 98.88 79 ILE A O 1
ATOM 634 N N . LEU A 1 80 ? 5.613 3.059 4.938 1 98.69 80 LEU A N 1
ATOM 635 C CA . LEU A 1 80 ? 6.609 1.992 4.902 1 98.69 80 LEU A CA 1
ATOM 636 C C . LEU A 1 80 ? 8.016 2.566 4.754 1 98.69 80 LEU A C 1
ATOM 638 O O . LEU A 1 80 ? 8.18 3.729 4.371 1 98.69 80 LEU A O 1
ATOM 642 N N . ASN A 1 81 ? 9 1.851 5.148 1 97.75 81 ASN A N 1
ATOM 643 C CA . ASN A 1 81 ? 10.414 2.104 4.875 1 97.75 81 ASN A CA 1
ATOM 644 C C . ASN A 1 81 ? 10.867 3.441 5.457 1 97.75 81 ASN A C 1
ATOM 646 O O . ASN A 1 81 ? 11.547 4.219 4.785 1 97.75 81 ASN A O 1
ATOM 650 N N . GLY A 1 82 ? 10.445 3.717 6.59 1 98.62 82 GLY A N 1
ATOM 651 C CA . GLY A 1 82 ? 10.852 4.926 7.293 1 98.62 82 GLY A CA 1
ATOM 652 C C . GLY A 1 82 ? 9.727 5.547 8.094 1 98.62 82 GLY A C 1
ATOM 653 O O . GLY A 1 82 ? 8.664 4.941 8.266 1 98.62 82 GLY A O 1
ATOM 654 N N . VAL A 1 83 ? 10 6.715 8.602 1 98.94 83 VAL A N 1
ATOM 655 C CA . VAL A 1 83 ? 9.078 7.387 9.516 1 98.94 83 VAL A CA 1
ATOM 656 C C . VAL A 1 83 ? 8.539 8.656 8.867 1 98.94 83 VAL A C 1
ATOM 658 O O . VAL A 1 83 ? 9.312 9.469 8.352 1 98.94 83 VAL A O 1
ATOM 661 N N . ALA A 1 84 ? 7.254 8.789 8.906 1 98.94 84 ALA A N 1
ATOM 662 C CA . ALA A 1 84 ? 6.629 10.008 8.391 1 98.94 84 ALA A CA 1
ATOM 663 C C . ALA A 1 84 ? 6.426 11.031 9.508 1 98.94 84 ALA A C 1
ATOM 665 O O . ALA A 1 84 ? 6.461 10.688 10.688 1 98.94 84 ALA A O 1
ATOM 666 N N . LEU A 1 85 ? 6.309 12.227 9.109 1 98.94 85 LEU A N 1
ATOM 667 C CA . LEU A 1 85 ? 5.805 13.297 9.969 1 98.94 85 LEU A CA 1
ATOM 668 C C . LEU A 1 85 ? 4.496 13.859 9.422 1 98.94 85 LEU A C 1
ATOM 670 O O . LEU A 1 85 ? 4.438 14.305 8.273 1 98.94 85 LEU A O 1
ATOM 674 N N . LEU A 1 86 ? 3.525 13.797 10.234 1 98.88 86 LEU A N 1
ATOM 675 C CA . LEU A 1 86 ? 2.15 14.133 9.875 1 98.88 86 LEU A CA 1
ATOM 676 C C . LEU A 1 86 ? 1.646 15.312 10.703 1 98.88 86 LEU A C 1
ATOM 678 O O . LEU A 1 86 ? 1.809 15.328 11.93 1 98.88 86 LEU A O 1
ATOM 682 N N . GLU A 1 87 ? 1.179 16.312 10.078 1 98.88 87 GLU A N 1
ATOM 683 C CA . GLU A 1 87 ? 0.259 17.25 10.734 1 98.88 87 GLU A CA 1
ATOM 684 C C . GLU A 1 87 ? -1.192 16.906 10.422 1 98.88 87 GLU A C 1
ATOM 686 O O . GLU A 1 87 ? -1.568 16.781 9.25 1 98.88 87 GLU A O 1
ATOM 691 N N . ILE A 1 88 ? -1.979 16.719 11.422 1 98.81 88 ILE A N 1
ATOM 692 C CA . ILE A 1 88 ? -3.391 16.406 11.242 1 98.81 88 ILE A CA 1
ATOM 693 C C . ILE A 1 88 ? -4.238 17.234 12.203 1 98.81 88 ILE A C 1
ATOM 695 O O . ILE A 1 88 ? -4.066 17.141 13.422 1 98.81 88 ILE A O 1
ATOM 699 N N . ALA A 1 89 ? -5.059 18.109 11.633 1 98.56 89 ALA A N 1
ATOM 700 C CA . ALA A 1 89 ? -5.914 19.031 12.375 1 98.56 89 ALA A CA 1
ATOM 701 C C . ALA A 1 89 ? -5.105 19.844 13.383 1 98.56 89 ALA A C 1
ATOM 703 O O . ALA A 1 89 ? -5.547 20.062 14.508 1 98.56 89 ALA A O 1
ATOM 704 N N . GLY A 1 90 ? -3.875 20.125 13.047 1 98.19 90 GLY A N 1
ATOM 705 C CA . GLY A 1 90 ? -3.076 21.031 13.859 1 98.19 90 GLY A CA 1
ATOM 706 C C . GLY A 1 90 ? -2.113 20.328 14.789 1 98.19 90 GLY A C 1
ATOM 707 O O . GLY A 1 90 ? -1.234 20.953 15.383 1 98.19 90 GLY A O 1
ATOM 708 N N . ASP A 1 91 ? -2.268 19.047 14.938 1 98.44 91 ASP A N 1
ATOM 709 C CA . ASP A 1 91 ? -1.378 18.281 15.805 1 98.44 91 ASP A CA 1
ATOM 710 C C . ASP A 1 91 ? -0.315 17.547 14.984 1 98.44 91 ASP A C 1
ATOM 712 O O . ASP A 1 91 ? -0.555 17.188 13.828 1 98.44 91 ASP A O 1
ATOM 716 N N . TYR A 1 92 ? 0.839 17.359 15.586 1 98.75 92 TYR A N 1
ATOM 717 C CA . TYR A 1 92 ? 1.942 16.688 14.898 1 98.75 92 TYR A CA 1
ATOM 718 C C . TYR A 1 92 ? 2.135 15.273 15.414 1 98.75 92 TYR A C 1
ATOM 720 O O . TYR A 1 92 ? 2.107 15.031 16.625 1 98.75 92 TYR A O 1
ATOM 728 N N . PHE A 1 93 ? 2.354 14.367 14.508 1 98.94 93 PHE A N 1
ATOM 729 C CA . PHE A 1 93 ? 2.635 12.977 14.836 1 98.94 93 PHE A CA 1
ATOM 730 C C . PHE A 1 93 ? 3.766 12.43 13.969 1 98.94 93 PHE A C 1
ATOM 732 O O . PHE A 1 93 ? 3.762 12.609 12.75 1 98.94 93 PHE A O 1
ATOM 739 N N . ALA A 1 94 ? 4.73 11.812 14.562 1 98.94 94 ALA A N 1
ATOM 740 C CA . ALA A 1 94 ? 5.504 10.828 13.805 1 98.94 94 ALA A CA 1
ATOM 741 C C . ALA A 1 94 ? 4.672 9.578 13.523 1 98.94 94 ALA A C 1
ATOM 743 O O . ALA A 1 94 ? 3.893 9.141 14.367 1 98.94 94 ALA A O 1
ATOM 744 N N . VAL A 1 95 ? 4.781 9.086 12.398 1 98.94 95 VAL A N 1
ATOM 745 C CA . VAL A 1 95 ? 4.059 7.867 12.039 1 98.94 95 VAL A CA 1
ATOM 746 C C . VAL A 1 95 ? 5.047 6.738 11.758 1 98.94 95 VAL A C 1
ATOM 748 O O . VAL A 1 95 ? 5.852 6.828 10.836 1 98.94 95 VAL A O 1
ATOM 751 N N . ALA A 1 96 ? 4.992 5.707 12.516 1 98.81 96 ALA A N 1
ATOM 752 C CA . ALA A 1 96 ? 5.941 4.598 12.477 1 98.81 96 ALA A CA 1
ATOM 753 C C . ALA A 1 96 ? 5.781 3.779 11.203 1 98.81 96 ALA A C 1
ATOM 755 O O . ALA A 1 96 ? 4.684 3.697 10.641 1 98.81 96 ALA A O 1
ATOM 756 N N . PRO A 1 97 ? 6.895 3.211 10.68 1 98.69 97 PRO A N 1
ATOM 757 C CA . PRO A 1 97 ? 6.734 2.291 9.555 1 98.69 97 PRO A CA 1
ATOM 758 C C . PRO A 1 97 ? 5.785 1.134 9.867 1 98.69 97 PRO A C 1
ATOM 760 O O . PRO A 1 97 ? 5.785 0.618 10.992 1 98.69 97 PRO A O 1
ATOM 763 N N . GLY A 1 98 ? 4.992 0.793 8.867 1 98.12 98 GLY A N 1
ATOM 764 C CA . GLY A 1 98 ? 4.016 -0.268 9.047 1 98.12 98 GLY A CA 1
ATOM 765 C C . GLY A 1 98 ? 2.678 0.233 9.555 1 98.12 98 GLY A C 1
ATOM 766 O O . GLY A 1 98 ? 1.831 -0.559 9.977 1 98.12 98 GLY A O 1
ATOM 767 N N . SER A 1 99 ? 2.465 1.501 9.516 1 98.62 99 SER A N 1
ATOM 768 C CA . SER A 1 99 ? 1.222 2.086 10.008 1 98.62 99 SER A CA 1
ATOM 769 C C . SER A 1 99 ? 0.255 2.373 8.859 1 98.62 99 SER A C 1
ATOM 771 O O . SER A 1 99 ? 0.679 2.611 7.73 1 98.62 99 SER A O 1
ATOM 773 N N . LEU A 1 100 ? -1.002 2.342 9.156 1 98.69 100 LEU A N 1
ATOM 774 C CA . LEU A 1 100 ? -2.064 2.861 8.305 1 98.69 100 LEU A CA 1
ATOM 775 C C . LEU A 1 100 ? -2.648 4.145 8.883 1 98.69 100 LEU A C 1
ATOM 777 O O . LEU A 1 100 ? -3.045 4.18 10.055 1 98.69 100 LEU A O 1
ATOM 781 N N . VAL A 1 101 ? -2.627 5.176 8.102 1 98.69 101 VAL A N 1
ATOM 782 C CA . VAL A 1 101 ? -3.303 6.422 8.453 1 98.69 101 VAL A CA 1
ATOM 783 C C . VAL A 1 101 ? -4.598 6.547 7.652 1 98.69 101 VAL A C 1
ATOM 785 O O . VAL A 1 101 ? -4.57 6.715 6.434 1 98.69 101 VAL A O 1
ATOM 788 N N . ASP A 1 102 ? -5.699 6.426 8.32 1 97.69 102 ASP A N 1
ATOM 789 C CA . ASP A 1 102 ? -7.008 6.73 7.75 1 97.69 102 ASP A CA 1
ATOM 790 C C . ASP A 1 102 ? -7.414 8.172 8.047 1 97.69 102 ASP A C 1
ATOM 792 O O . ASP A 1 102 ? -7.691 8.516 9.203 1 97.69 102 ASP A O 1
ATOM 796 N N . THR A 1 103 ? -7.449 8.945 7.055 1 98.19 103 THR A N 1
ATOM 797 C CA . THR A 1 103 ? -7.848 10.336 7.215 1 98.19 103 THR A CA 1
ATOM 798 C C . THR A 1 103 ? -9.266 10.562 6.707 1 98.19 103 THR A C 1
ATOM 800 O O . THR A 1 103 ? -9.547 10.375 5.516 1 98.19 103 THR A O 1
ATOM 803 N N . VAL A 1 104 ? -10.109 10.945 7.598 1 97.44 104 VAL A N 1
ATOM 804 C CA . VAL A 1 104 ? -11.492 11.25 7.234 1 97.44 104 VAL A CA 1
ATOM 805 C C . VAL A 1 104 ? -11.539 12.484 6.34 1 97.44 104 VAL A C 1
ATOM 807 O O . VAL A 1 104 ? -10.773 13.43 6.547 1 97.44 104 VAL A O 1
ATOM 810 N N . GLY A 1 105 ? -12.508 12.398 5.414 1 97.75 105 GLY A N 1
ATOM 811 C CA . GLY A 1 105 ? -12.672 13.562 4.555 1 97.75 105 GLY A CA 1
ATOM 812 C C . GLY A 1 105 ? -12.898 14.852 5.324 1 97.75 105 GLY A C 1
ATOM 813 O O . GLY A 1 105 ? -13.688 14.875 6.273 1 97.75 105 GLY A O 1
ATOM 814 N N . GLY A 1 106 ? -12.234 15.93 4.926 1 98.44 106 GLY A N 1
ATOM 815 C CA . GLY A 1 106 ? -12.414 17.234 5.562 1 98.44 106 GLY A CA 1
ATOM 816 C C . GLY A 1 106 ? -11.391 17.5 6.648 1 98.44 106 GLY A C 1
ATOM 817 O O . GLY A 1 106 ? -11.305 18.625 7.156 1 98.44 106 GLY A O 1
ATOM 818 N N . VAL A 1 107 ? -10.633 16.516 7.062 1 98.75 107 VAL A N 1
ATOM 819 C CA . VAL A 1 107 ? -9.609 16.75 8.078 1 98.75 107 VAL A CA 1
ATOM 820 C C . VAL A 1 107 ? -8.344 17.297 7.422 1 98.75 107 VAL A C 1
ATOM 822 O O . VAL A 1 107 ? -7.715 16.625 6.602 1 98.75 107 VAL A O 1
ATOM 825 N N . PRO A 1 108 ? -7.988 18.531 7.738 1 98.88 108 PRO A N 1
ATOM 826 C CA . PRO A 1 108 ? -6.75 19.062 7.168 1 98.88 108 PRO A CA 1
ATOM 827 C C . PRO A 1 108 ? -5.516 18.281 7.605 1 98.88 108 PRO A C 1
ATOM 829 O O . PRO A 1 108 ? -5.383 17.938 8.781 1 98.88 108 PRO A O 1
ATOM 832 N N . HIS A 1 109 ? -4.652 18.016 6.656 1 98.81 109 HIS A N 1
ATOM 833 C CA . HIS A 1 109 ? -3.463 17.234 6.973 1 98.81 109 HIS A CA 1
ATOM 834 C C . HIS A 1 109 ? -2.35 17.5 5.965 1 98.81 109 HIS A C 1
ATOM 836 O O . HIS A 1 109 ? -2.588 18.094 4.91 1 98.81 109 HIS A O 1
ATOM 842 N N . THR A 1 110 ? -1.189 17.109 6.309 1 98.31 110 THR A N 1
ATOM 843 C CA . THR A 1 110 ? -0.034 17.156 5.418 1 98.31 110 THR A CA 1
ATOM 844 C C . THR A 1 110 ? 1.077 16.234 5.918 1 98.31 110 THR A C 1
ATOM 846 O O . THR A 1 110 ? 1.029 15.758 7.055 1 98.31 110 THR A O 1
ATOM 849 N N . PHE A 1 111 ? 2.018 16.016 5.027 1 98.31 111 PHE A N 1
ATOM 850 C CA . PHE A 1 111 ? 3.045 15.023 5.332 1 98.31 111 PHE A CA 1
ATOM 851 C C . PHE A 1 111 ? 4.422 15.523 4.914 1 98.31 111 PHE A C 1
ATOM 853 O O . PHE A 1 111 ? 4.543 16.312 3.982 1 98.31 111 PHE A O 1
ATOM 860 N N . THR A 1 112 ? 5.414 15.062 5.539 1 98.5 112 THR A N 1
ATOM 861 C CA . THR A 1 112 ? 6.816 15 5.141 1 98.5 112 THR A CA 1
ATOM 862 C C . THR A 1 112 ? 7.516 13.82 5.812 1 98.5 112 THR A C 1
ATOM 864 O O . THR A 1 112 ? 6.883 13.031 6.52 1 98.5 112 THR A O 1
ATOM 867 N N . ALA A 1 113 ? 8.773 13.602 5.461 1 98.81 113 ALA A N 1
ATOM 868 C CA . ALA A 1 113 ? 9.539 12.609 6.207 1 98.81 113 ALA A CA 1
ATOM 869 C C . ALA A 1 113 ? 9.938 13.141 7.582 1 98.81 113 ALA A C 1
ATOM 871 O O . ALA A 1 113 ? 10.25 14.32 7.727 1 98.81 113 ALA A O 1
ATOM 872 N N . CYS A 1 114 ? 9.844 12.297 8.539 1 98.88 114 CYS A N 1
ATOM 873 C CA . CYS A 1 114 ? 10.383 12.656 9.844 1 98.88 114 CYS A CA 1
ATOM 874 C C . CYS A 1 114 ? 11.898 12.812 9.781 1 98.88 114 CYS A C 1
ATOM 876 O O . CYS A 1 114 ? 12.594 11.961 9.227 1 98.88 114 CYS A O 1
ATOM 878 N N . PRO A 1 115 ? 12.406 13.875 10.328 1 98.75 115 PRO A N 1
ATOM 879 C CA . PRO A 1 115 ? 13.852 14.086 10.227 1 98.75 115 PRO A CA 1
ATOM 880 C C . PRO A 1 115 ? 14.664 12.945 10.852 1 98.75 115 PRO A C 1
ATOM 882 O O . PRO A 1 115 ? 14.195 12.305 11.797 1 98.75 115 PRO A O 1
ATOM 885 N N . ALA A 1 116 ? 15.875 12.766 10.336 1 98.69 116 ALA A N 1
ATOM 886 C CA . ALA A 1 116 ? 16.797 11.773 10.883 1 98.69 116 ALA A CA 1
ATOM 887 C C . ALA A 1 116 ? 17.125 12.062 12.344 1 98.69 116 ALA A C 1
ATOM 889 O O . ALA A 1 116 ? 17.328 13.227 12.719 1 98.69 116 ALA A O 1
ATOM 890 N N . GLY A 1 117 ? 17.109 10.992 13.148 1 98.75 117 GLY A N 1
ATOM 891 C CA . GLY A 1 117 ? 17.547 11.156 14.523 1 98.75 117 GLY A CA 1
ATOM 892 C C . GLY A 1 117 ? 16.422 11.055 15.531 1 98.75 117 GLY A C 1
ATOM 893 O O . GLY A 1 117 ? 16.656 11.016 16.734 1 98.75 117 GLY A O 1
ATOM 894 N N . VAL A 1 118 ? 15.164 11.078 15.07 1 98.88 118 VAL A N 1
ATOM 895 C CA . VAL A 1 118 ? 14.023 10.875 15.969 1 98.88 118 VAL A CA 1
ATOM 896 C C . VAL A 1 118 ? 13.859 9.383 16.266 1 98.88 118 VAL A C 1
ATOM 898 O O . VAL A 1 118 ? 13.805 8.562 15.344 1 98.88 118 VAL A O 1
ATOM 901 N N . LYS A 1 119 ? 13.789 9.047 17.5 1 98.81 119 LYS A N 1
ATOM 902 C CA . LYS A 1 119 ? 13.727 7.656 17.938 1 98.81 119 LYS A CA 1
ATOM 903 C C . LYS A 1 119 ? 12.312 7.273 18.359 1 98.81 119 LYS A C 1
ATOM 905 O O . LYS A 1 119 ? 11.68 7.984 19.156 1 98.81 119 LYS A O 1
ATOM 910 N N . LEU A 1 120 ? 11.883 6.137 17.875 1 98.69 120 LEU A N 1
ATOM 911 C CA . LEU A 1 120 ? 10.562 5.605 18.188 1 98.69 120 LEU A CA 1
ATOM 912 C C . LEU A 1 120 ? 10.625 4.723 19.438 1 98.69 120 LEU A C 1
ATOM 914 O O . LEU A 1 120 ? 11.711 4.379 19.906 1 98.69 120 LEU A O 1
ATOM 918 N N . PRO A 1 121 ? 9.5 4.344 19.938 1 98.06 121 PRO A N 1
ATOM 919 C CA . PRO A 1 121 ? 9.461 3.57 21.188 1 98.06 121 PRO A CA 1
ATOM 920 C C . PRO A 1 121 ? 10.164 2.223 21.062 1 98.06 121 PRO A C 1
ATOM 922 O O . PRO A 1 121 ? 10.68 1.703 22.062 1 98.06 121 PRO A O 1
ATOM 925 N N . ASP A 1 122 ? 10.188 1.663 19.938 1 97.38 122 ASP A N 1
ATOM 926 C CA . ASP A 1 122 ? 10.789 0.342 19.781 1 97.38 122 ASP A CA 1
ATOM 927 C C . ASP A 1 122 ? 12.289 0.45 19.516 1 97.38 122 ASP A C 1
ATOM 929 O O . ASP A 1 122 ? 12.961 -0.56 19.297 1 97.38 122 ASP A O 1
ATOM 933 N N . GLY A 1 123 ? 12.766 1.618 19.406 1 97.81 123 GLY A N 1
ATOM 934 C CA . GLY A 1 123 ? 14.195 1.834 19.219 1 97.81 123 GLY A CA 1
ATOM 935 C C . GLY A 1 123 ? 14.555 2.215 17.797 1 97.81 123 GLY A C 1
ATOM 936 O O . GLY A 1 123 ? 15.68 2.66 17.531 1 97.81 123 GLY A O 1
ATOM 937 N N . ASN A 1 124 ? 13.656 2.035 16.844 1 97.38 124 ASN A N 1
ATOM 938 C CA . ASN A 1 124 ? 13.914 2.471 15.477 1 97.38 124 ASN A CA 1
ATOM 939 C C . ASN A 1 124 ? 14.148 3.975 15.406 1 97.38 124 ASN A C 1
ATOM 941 O O . ASN A 1 124 ? 13.5 4.746 16.109 1 97.38 124 ASN A O 1
ATOM 945 N N . VAL A 1 125 ? 15.023 4.359 14.523 1 98.81 125 VAL A N 1
ATOM 946 C CA . VAL A 1 125 ? 15.391 5.762 14.375 1 98.81 125 VAL A CA 1
ATOM 947 C C . VAL A 1 125 ? 15.086 6.234 12.953 1 98.81 125 VAL A C 1
ATOM 949 O O . VAL A 1 125 ? 15.461 5.574 11.984 1 98.81 125 VAL A O 1
ATOM 952 N N . SER A 1 126 ? 14.43 7.297 12.844 1 98.88 126 SER A N 1
ATOM 953 C CA . SER A 1 126 ? 14.141 7.871 11.539 1 98.88 126 SER A CA 1
ATOM 954 C C . SER A 1 126 ? 15.422 8.18 10.773 1 98.88 126 SER A C 1
ATOM 956 O O . SER A 1 126 ? 16.391 8.68 11.352 1 98.88 126 SER A O 1
ATOM 958 N N . SER A 1 127 ? 15.367 7.91 9.484 1 98.62 127 SER A N 1
ATOM 959 C CA . SER A 1 127 ? 16.5 8.203 8.609 1 98.62 127 SER A CA 1
ATOM 960 C C . SER A 1 127 ? 16.234 9.422 7.738 1 98.62 127 SER A C 1
ATOM 962 O O . SER A 1 127 ? 17.078 9.828 6.953 1 98.62 127 SER A O 1
ATOM 964 N N . GLY A 1 128 ? 15.047 9.984 7.82 1 98.69 128 GLY A N 1
ATOM 965 C CA . GLY A 1 128 ? 14.695 11.141 7.012 1 98.69 128 GLY A CA 1
ATOM 966 C C . GLY A 1 128 ? 14.047 10.773 5.691 1 98.69 128 GLY A C 1
ATOM 967 O O . GLY A 1 128 ? 14.062 11.555 4.742 1 98.69 128 GLY A O 1
ATOM 968 N N . GLN A 1 129 ? 13.625 9.586 5.551 1 98.69 129 GLN A N 1
ATOM 969 C CA . GLN A 1 129 ? 12.914 9.125 4.359 1 98.69 129 GLN A CA 1
ATOM 970 C C . GLN A 1 129 ? 11.82 8.133 4.727 1 98.69 129 GLN A C 1
ATOM 972 O O . GLN A 1 129 ? 11.867 7.508 5.789 1 98.69 129 GLN A O 1
ATOM 977 N N . PHE A 1 130 ? 10.859 7.98 3.9 1 98.69 130 PHE A N 1
ATOM 978 C CA . PHE A 1 130 ? 9.852 6.93 4.012 1 98.69 130 PHE A CA 1
ATOM 979 C C . PHE A 1 130 ? 9.117 6.742 2.689 1 98.69 130 PHE A C 1
ATOM 981 O O . PHE A 1 130 ? 9.273 7.539 1.765 1 98.69 130 PHE A O 1
ATOM 988 N N . THR A 1 131 ? 8.367 5.66 2.559 1 98.81 131 THR A N 1
ATOM 989 C CA . THR A 1 131 ? 7.5 5.402 1.414 1 98.81 131 THR A CA 1
ATOM 990 C C . THR A 1 131 ? 6.031 5.465 1.819 1 98.81 131 THR A C 1
ATOM 992 O O . THR A 1 131 ? 5.633 4.871 2.824 1 98.81 131 THR A O 1
ATOM 995 N N . MET A 1 132 ? 5.316 6.191 1.075 1 98.81 132 MET A N 1
ATOM 996 C CA . MET A 1 132 ? 3.877 6.352 1.257 1 98.81 132 MET A CA 1
ATOM 997 C C . MET A 1 132 ? 3.107 5.566 0.199 1 98.81 132 MET A C 1
ATOM 999 O O . MET A 1 132 ? 3.332 5.746 -0.999 1 98.81 132 MET A O 1
ATOM 1003 N N . VAL A 1 133 ? 2.25 4.688 0.619 1 98.94 133 VAL A N 1
ATOM 1004 C CA . VAL A 1 133 ? 1.247 4.125 -0.281 1 98.94 133 VAL A CA 1
ATOM 1005 C C . VAL A 1 133 ? -0.109 4.773 -0.012 1 98.94 133 VAL A C 1
ATOM 1007 O O . VAL A 1 133 ? -0.679 4.613 1.07 1 98.94 133 VAL A O 1
ATOM 1010 N N . TYR A 1 134 ? -0.644 5.457 -1.033 1 98.69 134 TYR A N 1
ATOM 1011 C CA . TYR A 1 134 ? -1.847 6.25 -0.804 1 98.69 134 TYR A CA 1
ATOM 1012 C C . TYR A 1 134 ? -3.016 5.719 -1.624 1 98.69 134 TYR A C 1
ATOM 1014 O O . TYR A 1 134 ? -2.818 5.16 -2.707 1 98.69 134 TYR A O 1
ATOM 1022 N N . GLU A 1 135 ? -4.164 5.918 -1.078 1 98.5 135 GLU A N 1
ATOM 1023 C CA . GLU A 1 135 ? -5.398 5.645 -1.806 1 98.5 135 GLU A CA 1
ATOM 1024 C C . GLU A 1 135 ? -6.523 6.566 -1.345 1 98.5 135 GLU A C 1
ATOM 1026 O O . GLU A 1 135 ? -6.645 6.859 -0.154 1 98.5 135 GLU A O 1
ATOM 1031 N N . TYR A 1 136 ? -7.324 6.91 -2.307 1 98.12 136 TYR A N 1
ATOM 1032 C CA . TYR A 1 136 ? -8.469 7.758 -1.99 1 98.12 136 TYR A CA 1
ATOM 1033 C C . TYR A 1 136 ? -9.773 6.992 -2.139 1 98.12 136 TYR A C 1
ATOM 1035 O O . TYR A 1 136 ? -9.883 6.094 -2.979 1 98.12 136 TYR A O 1
ATOM 1043 N N . GLU A 1 137 ? -10.719 7.398 -1.397 1 97.38 137 GLU A N 1
ATOM 1044 C CA . GLU A 1 137 ? -12.047 6.805 -1.478 1 97.38 137 GLU A CA 1
ATOM 1045 C C . GLU A 1 137 ? -12.664 7.012 -2.859 1 97.38 137 GLU A C 1
ATOM 1047 O O . GLU A 1 137 ? -13.297 6.105 -3.402 1 97.38 137 GLU A O 1
ATOM 1052 N N . GLU A 1 138 ? -12.516 8.133 -3.385 1 96.31 138 GLU A N 1
ATOM 1053 C CA . GLU A 1 138 ? -12.945 8.555 -4.715 1 96.31 138 GLU A CA 1
ATOM 1054 C C . GLU A 1 138 ? -11.883 9.422 -5.387 1 96.31 138 GLU A C 1
ATOM 1056 O O . GLU A 1 138 ? -11.023 10 -4.711 1 96.31 138 GLU A O 1
ATOM 1061 N N . PRO A 1 139 ? -12 9.398 -6.727 1 95 139 PRO A N 1
ATOM 1062 C CA . PRO A 1 139 ? -11.062 10.305 -7.387 1 95 139 PRO A CA 1
ATOM 1063 C C . PRO A 1 139 ? -11.133 11.734 -6.852 1 95 139 PRO A C 1
ATOM 1065 O O . PRO A 1 139 ? -12.227 12.242 -6.586 1 95 139 PRO A O 1
ATOM 1068 N N . THR A 1 140 ? -10.031 12.312 -6.633 1 96.81 140 THR A N 1
ATOM 1069 C CA . THR A 1 140 ? -9.93 13.633 -6.035 1 96.81 140 THR A CA 1
ATOM 1070 C C . THR A 1 140 ? -8.781 14.422 -6.652 1 96.81 140 THR A C 1
ATOM 1072 O O . THR A 1 140 ? -8.117 13.938 -7.578 1 96.81 140 THR A O 1
ATOM 1075 N N . ARG A 1 141 ? -8.656 15.609 -6.312 1 93.75 141 ARG A N 1
ATOM 1076 C CA . ARG A 1 141 ? -7.531 16.469 -6.629 1 93.75 141 ARG A CA 1
ATOM 1077 C C . ARG A 1 141 ? -7.031 17.203 -5.383 1 93.75 141 ARG A C 1
ATOM 1079 O O . ARG A 1 141 ? -7.441 16.875 -4.266 1 93.75 141 ARG A O 1
ATOM 1086 N N . PHE A 1 142 ? -6.02 18.031 -5.562 1 94.25 142 PHE A N 1
ATOM 1087 C CA . PHE A 1 142 ? -5.391 18.75 -4.461 1 94.25 142 PHE A CA 1
ATOM 1088 C C . PHE A 1 142 ? -6.242 19.953 -4.039 1 94.25 142 PHE A C 1
ATOM 1090 O O . PHE A 1 142 ? -6.562 20.812 -4.863 1 94.25 142 PHE A O 1
ATOM 1097 N N . PHE A 1 143 ? -6.684 20.047 -2.758 1 97.62 143 PHE A N 1
ATOM 1098 C CA . PHE A 1 143 ? -7.461 21.141 -2.193 1 97.62 143 PHE A CA 1
ATOM 1099 C C . PHE A 1 143 ? -6.73 21.766 -1.01 1 97.62 143 PHE A C 1
ATOM 1101 O O . PHE A 1 143 ? -6.996 21.422 0.143 1 97.62 143 PHE A O 1
ATOM 1108 N N . PRO A 1 144 ? -5.926 22.734 -1.23 1 97.94 144 PRO A N 1
ATOM 1109 C CA . PRO A 1 144 ? -5.113 23.328 -0.173 1 97.94 144 PRO A CA 1
ATOM 1110 C C . PRO A 1 144 ? -5.934 24.219 0.77 1 97.94 144 PRO A C 1
ATOM 1112 O O . PRO A 1 144 ? -6.93 24.812 0.354 1 97.94 144 PRO A O 1
ATOM 1115 N N . THR A 1 145 ? -5.555 24.297 2.021 1 98.69 145 THR A N 1
ATOM 1116 C CA . THR A 1 145 ? -6.199 25.141 3.021 1 98.69 145 THR A CA 1
ATOM 1117 C C . THR A 1 145 ? -5.195 25.594 4.078 1 98.69 145 THR A C 1
ATOM 1119 O O . THR A 1 145 ? -4.266 24.859 4.414 1 98.69 145 THR A O 1
ATOM 1122 N N . ALA A 1 146 ? -5.367 26.734 4.605 1 98.31 146 ALA A N 1
ATOM 1123 C CA . ALA A 1 146 ? -4.551 27.203 5.719 1 98.31 146 ALA A CA 1
ATOM 1124 C C . ALA A 1 146 ? -5.129 26.75 7.055 1 98.31 146 ALA A C 1
ATOM 1126 O O . ALA A 1 146 ? -4.453 26.812 8.086 1 98.31 146 ALA A O 1
ATOM 1127 N N . SER A 1 147 ? -6.348 26.375 7.059 1 98.06 147 SER A N 1
ATOM 1128 C CA . SER A 1 147 ? -7.078 26.078 8.281 1 98.06 147 SER A CA 1
ATOM 1129 C C . SER A 1 147 ? -6.664 24.719 8.852 1 98.06 147 SER A C 1
ATOM 1131 O O . SER A 1 147 ? -6.402 23.781 8.094 1 98.06 147 SER A O 1
ATOM 1133 N N . THR A 1 148 ? -6.641 24.609 10.156 1 98.12 148 THR A N 1
ATOM 1134 C CA . THR A 1 148 ? -6.441 23.312 10.82 1 98.12 148 THR A CA 1
ATOM 1135 C C . THR A 1 148 ? -7.762 22.781 11.359 1 98.12 148 THR A C 1
ATOM 1137 O O . THR A 1 148 ? -7.789 21.734 12.008 1 98.12 148 THR A O 1
ATOM 1140 N N . LYS A 1 149 ? -8.797 23.484 11.117 1 98.06 149 LYS A N 1
ATOM 1141 C CA . LYS A 1 149 ? -10.102 23.078 11.633 1 98.06 149 LYS A CA 1
ATOM 1142 C C . LYS A 1 149 ? -10.742 22.031 10.734 1 98.06 149 LYS A C 1
ATOM 1144 O O . LYS A 1 149 ? -10.688 22.141 9.508 1 98.06 149 LYS A O 1
ATOM 1149 N N . VAL A 1 150 ? -11.352 21.078 11.312 1 98.44 150 VAL A N 1
ATOM 1150 C CA . VAL A 1 150 ? -12.008 20 10.578 1 98.44 150 VAL A CA 1
ATOM 1151 C C . VAL A 1 150 ? -13.211 20.562 9.82 1 98.44 150 VAL A C 1
ATOM 1153 O O . VAL A 1 150 ? -14.055 21.25 10.398 1 98.44 150 VAL A O 1
ATOM 1156 N N . VAL A 1 151 ? -13.242 20.266 8.594 1 98.12 151 VAL A N 1
ATOM 1157 C CA . VAL A 1 151 ? -14.352 20.641 7.73 1 98.12 151 VAL A CA 1
ATOM 1158 C C . VAL A 1 151 ? -15.398 19.516 7.727 1 98.12 151 VAL A C 1
ATOM 1160 O O . VAL A 1 151 ? -15.109 18.391 7.316 1 98.12 151 VAL A O 1
ATOM 1163 N N . LYS A 1 152 ? -16.594 19.828 8.055 1 96.56 152 LYS A N 1
ATOM 1164 C CA . LYS A 1 152 ? -17.625 18.797 8.172 1 96.56 152 LYS A CA 1
ATOM 1165 C C . LYS A 1 152 ? -18.5 18.75 6.926 1 96.56 152 LYS A C 1
ATOM 1167 O O . LYS A 1 152 ? -19.203 17.766 6.688 1 96.56 152 LYS A O 1
ATOM 1172 N N . ASN A 1 153 ? -18.5 19.891 6.25 1 96.88 153 ASN A N 1
ATOM 1173 C CA . ASN A 1 153 ? -19.234 20.031 4.996 1 96.88 153 ASN A CA 1
ATOM 1174 C C . ASN A 1 153 ? -18.391 20.734 3.932 1 96.88 153 ASN A C 1
ATOM 1176 O O . ASN A 1 153 ? -17.672 21.688 4.234 1 96.88 153 ASN A O 1
ATOM 1180 N N . VAL A 1 154 ? -18.625 20.312 2.742 1 97.5 154 VAL A N 1
ATOM 1181 C CA . VAL A 1 154 ? -17.844 20.859 1.646 1 97.5 154 VAL A CA 1
ATOM 1182 C C . VAL A 1 154 ? -17.969 22.391 1.627 1 97.5 154 VAL A C 1
ATOM 1184 O O . VAL A 1 154 ? -17.031 23.094 1.257 1 97.5 154 VAL A O 1
ATOM 1187 N N . SER A 1 155 ? -19.109 22.859 2.031 1 96.25 155 SER A N 1
ATOM 1188 C CA . SER A 1 155 ? -19.375 24.297 1.989 1 96.25 155 SER A CA 1
ATOM 1189 C C . SER A 1 155 ? -18.5 25.047 2.992 1 96.25 155 SER A C 1
ATOM 1191 O O . SER A 1 155 ? -18.359 26.266 2.904 1 96.25 155 SER A O 1
ATOM 1193 N N . ASN A 1 156 ? -17.938 24.391 3.961 1 96.69 156 ASN A N 1
ATOM 1194 C CA . ASN A 1 156 ? -17.125 25.016 5 1 96.69 156 ASN A CA 1
ATOM 1195 C C . ASN A 1 156 ? -15.648 25.062 4.602 1 96.69 156 ASN A C 1
ATOM 1197 O O . ASN A 1 156 ? -14.828 25.625 5.324 1 96.69 156 ASN A O 1
ATOM 1201 N N . TYR A 1 157 ? -15.414 24.484 3.475 1 97.75 157 TYR A N 1
ATOM 1202 C CA . TYR A 1 157 ? -14.039 24.5 2.98 1 97.75 157 TYR A CA 1
ATOM 1203 C C . TYR A 1 157 ? -13.602 25.906 2.604 1 97.75 157 TYR A C 1
ATOM 1205 O O . TYR A 1 157 ? -14.289 26.594 1.86 1 97.75 157 TYR A O 1
ATOM 1213 N N . GLU A 1 158 ? -12.477 26.281 3.184 1 97.44 158 GLU A N 1
ATOM 1214 C CA . GLU A 1 158 ? -11.828 27.547 2.832 1 97.44 158 GLU A CA 1
ATOM 1215 C C . GLU A 1 158 ? -10.562 27.312 2.016 1 97.44 158 GLU A C 1
ATOM 1217 O O . GLU A 1 158 ? -9.523 26.938 2.568 1 97.44 158 GLU A O 1
ATOM 1222 N N . ALA A 1 159 ? -10.641 27.625 0.752 1 97 159 ALA A N 1
ATOM 1223 C CA . ALA A 1 159 ? -9.523 27.391 -0.163 1 97 159 ALA A CA 1
ATOM 1224 C C . ALA A 1 159 ? -8.367 28.328 0.14 1 97 159 ALA A C 1
ATOM 1226 O O . ALA A 1 159 ? -8.578 29.5 0.506 1 97 159 ALA A O 1
ATOM 1227 N N . TRP A 1 160 ? -7.195 27.875 0.03 1 98.12 160 TRP A N 1
ATOM 1228 C CA . TRP A 1 160 ? -5.996 28.719 0.075 1 98.12 160 TRP A CA 1
ATOM 1229 C C . TRP A 1 160 ? -5.527 29.078 -1.332 1 98.12 160 TRP A C 1
ATOM 1231 O O . TRP A 1 160 ? -5.184 28.188 -2.121 1 98.12 160 TRP A O 1
ATOM 1241 N N . GLU A 1 161 ? -5.402 30.297 -1.631 1 96.06 161 GLU A N 1
ATOM 1242 C CA . GLU A 1 161 ? -5.027 30.766 -2.963 1 96.06 161 GLU A CA 1
ATOM 1243 C C . GLU A 1 161 ? -3.648 31.422 -2.953 1 96.06 161 GLU A C 1
ATOM 1245 O O . GLU A 1 161 ? -3.186 31.922 -3.979 1 96.06 161 GLU A O 1
ATOM 1250 N N . GLY A 1 162 ? -3.066 31.438 -1.826 1 95.56 162 GLY A N 1
ATOM 1251 C CA . GLY A 1 162 ? -1.77 32.094 -1.688 1 95.56 162 GLY A CA 1
ATOM 1252 C C . GLY A 1 162 ? -0.611 31.172 -2.029 1 95.56 162 GLY A C 1
ATOM 1253 O O . GLY A 1 162 ? -0.791 30.156 -2.725 1 95.56 162 GLY A O 1
ATOM 1254 N N . ASP A 1 163 ? 0.532 31.578 -1.653 1 95.75 163 ASP A N 1
ATOM 1255 C CA . ASP A 1 163 ? 1.755 30.797 -1.831 1 95.75 163 ASP A CA 1
ATOM 1256 C C . ASP A 1 163 ? 1.71 29.516 -1.014 1 95.75 163 ASP A C 1
ATOM 1258 O O . ASP A 1 163 ? 1.602 29.547 0.213 1 95.75 163 ASP A O 1
ATOM 1262 N N . LEU A 1 164 ? 1.788 28.391 -1.648 1 95.81 164 LEU A N 1
ATOM 1263 C CA . LEU A 1 164 ? 1.684 27.094 -0.994 1 95.81 164 LEU A CA 1
ATOM 1264 C C . LEU A 1 164 ? 2.773 26.922 0.059 1 95.81 164 LEU A C 1
ATOM 1266 O O . LEU A 1 164 ? 2.605 26.172 1.019 1 95.81 164 LEU A O 1
ATOM 1270 N N . ASN A 1 165 ? 3.873 27.625 -0.125 1 94.62 165 ASN A N 1
ATOM 1271 C CA . ASN A 1 165 ? 4.965 27.531 0.837 1 94.62 165 ASN A CA 1
ATOM 1272 C C . ASN A 1 165 ? 4.516 27.938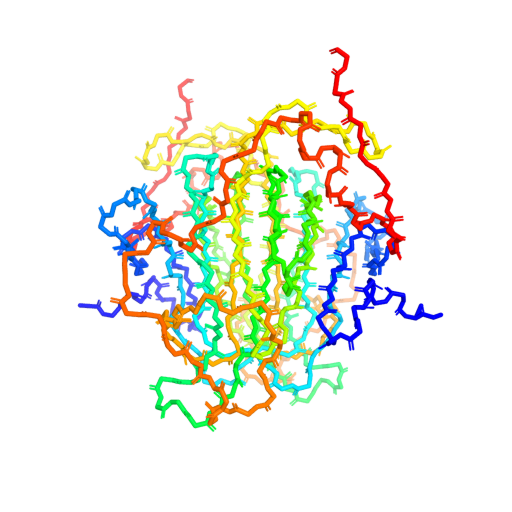 2.238 1 94.62 165 ASN A C 1
ATOM 1274 O O . ASN A 1 165 ? 5.094 27.484 3.232 1 94.62 165 ASN A O 1
ATOM 1278 N N . MET A 1 166 ? 3.518 28.734 2.305 1 96 166 MET A N 1
ATOM 1279 C CA . MET A 1 166 ? 3.055 29.297 3.572 1 96 166 MET A CA 1
ATOM 1280 C C . MET A 1 166 ? 2.271 28.25 4.367 1 96 166 MET A C 1
ATOM 1282 O O . MET A 1 166 ? 2.045 28.422 5.566 1 96 166 MET A O 1
ATOM 1286 N N . ILE A 1 167 ? 1.824 27.188 3.674 1 97.31 167 ILE A N 1
ATOM 1287 C CA . ILE A 1 167 ? 0.995 26.219 4.375 1 97.31 167 ILE A CA 1
ATOM 1288 C C . ILE A 1 167 ? 1.667 24.844 4.34 1 97.31 167 ILE A C 1
ATOM 1290 O O . ILE A 1 167 ? 1.028 23.828 4.609 1 97.31 167 ILE A O 1
ATOM 1294 N N . LYS A 1 168 ? 2.926 24.812 3.967 1 97.19 168 LYS A N 1
ATOM 1295 C CA . LYS A 1 168 ? 3.703 23.578 4.062 1 97.19 168 LYS A CA 1
ATOM 1296 C C . LYS A 1 168 ? 3.957 23.203 5.52 1 97.19 168 LYS A C 1
ATOM 1298 O O . LYS A 1 168 ? 3.988 24.062 6.395 1 97.19 168 LYS A O 1
ATOM 1303 N N . LEU A 1 169 ? 4.082 21.938 5.695 1 95.94 169 LEU A N 1
ATOM 1304 C CA . LEU A 1 169 ? 4.598 21.531 6.996 1 95.94 169 LEU A CA 1
ATOM 1305 C C . LEU A 1 169 ? 5.91 22.234 7.316 1 95.94 169 LEU A C 1
ATOM 1307 O O . LEU A 1 169 ? 6.801 22.312 6.465 1 95.94 169 LEU A O 1
ATOM 1311 N N . PRO A 1 170 ? 6.051 22.844 8.461 1 94.81 170 PRO A N 1
ATOM 1312 C CA . PRO A 1 170 ? 7.309 23.531 8.773 1 94.81 170 PRO A CA 1
ATOM 1313 C C . PRO A 1 170 ? 8.5 22.578 8.82 1 94.81 170 PRO A C 1
ATOM 1315 O O . PRO A 1 170 ? 8.344 21.406 9.203 1 94.81 170 PRO A O 1
ATOM 1318 N N . LYS A 1 171 ? 9.586 23.125 8.383 1 95.94 171 LYS A N 1
ATOM 1319 C CA . LYS A 1 171 ? 10.812 22.375 8.625 1 95.94 171 LYS A CA 1
ATOM 1320 C C . LYS A 1 171 ? 11.086 22.234 10.117 1 95.94 171 LYS A C 1
ATOM 1322 O O . LYS A 1 171 ? 11.078 23.219 10.852 1 95.94 171 LYS A O 1
ATOM 1327 N N . MET A 1 172 ? 11.305 21.016 10.539 1 97.5 172 MET A N 1
ATOM 1328 C CA . MET A 1 172 ? 11.547 20.781 11.961 1 97.5 172 MET A CA 1
ATOM 1329 C C . MET A 1 172 ? 12.82 19.984 12.172 1 97.5 172 MET A C 1
ATOM 1331 O O . MET A 1 172 ? 13.109 19.047 11.414 1 97.5 172 MET A O 1
ATOM 1335 N N . THR A 1 173 ? 13.547 20.359 13.172 1 97.94 173 THR A N 1
ATOM 1336 C CA . THR A 1 173 ? 14.664 19.547 13.633 1 97.94 173 THR A CA 1
ATOM 1337 C C . THR A 1 173 ? 14.164 18.359 14.445 1 97.94 173 THR A C 1
ATOM 1339 O O . THR A 1 173 ? 13.023 18.344 14.906 1 97.94 173 THR A O 1
ATOM 1342 N N . PRO A 1 174 ? 15.055 17.391 14.625 1 98.62 174 PRO A N 1
ATOM 1343 C CA . PRO A 1 174 ? 14.648 16.266 15.477 1 98.62 174 PRO A CA 1
ATOM 1344 C C . PRO A 1 174 ? 14.227 16.719 16.875 1 98.62 174 PRO A C 1
ATOM 1346 O O . PRO A 1 174 ? 13.273 16.188 17.438 1 98.62 174 PRO A O 1
ATOM 1349 N N . ASP A 1 175 ? 14.93 17.734 17.469 1 98.62 175 ASP A N 1
ATOM 1350 C CA . ASP A 1 175 ? 14.586 18.25 18.781 1 98.62 175 ASP A CA 1
ATOM 1351 C C . ASP A 1 175 ? 13.164 18.828 18.797 1 98.62 175 ASP A C 1
ATOM 1353 O O . ASP A 1 175 ? 12.398 18.578 19.734 1 98.62 175 ASP A O 1
ATOM 1357 N N . GLU A 1 176 ? 12.852 19.531 17.797 1 98.69 176 GLU A N 1
ATOM 1358 C CA . GLU A 1 176 ? 11.523 20.141 17.703 1 98.69 176 GLU A CA 1
ATOM 1359 C C . GLU A 1 176 ? 10.445 19.078 17.562 1 98.69 176 GLU A C 1
ATOM 1361 O O . GLU A 1 176 ? 9.375 19.188 18.156 1 98.69 176 GLU A O 1
ATOM 1366 N N . VAL A 1 177 ? 10.711 18.031 16.734 1 98.88 177 VAL A N 1
ATOM 1367 C CA . VAL A 1 177 ? 9.742 16.953 16.562 1 98.88 177 VAL A CA 1
ATOM 1368 C C . VAL A 1 177 ? 9.492 16.25 17.891 1 98.88 177 VAL A C 1
ATOM 1370 O O . VAL A 1 177 ? 8.336 16.047 18.281 1 98.88 177 VAL A O 1
ATOM 1373 N N . VAL A 1 178 ? 10.555 15.969 18.609 1 98.81 178 VAL A N 1
ATOM 1374 C CA . VAL A 1 178 ? 10.43 15.266 19.891 1 98.81 178 VAL A CA 1
ATOM 1375 C C . VAL A 1 178 ? 9.633 16.125 20.875 1 98.81 178 VAL A C 1
ATOM 1377 O O . VAL A 1 178 ? 8.859 15.602 21.672 1 98.81 178 VAL A O 1
ATOM 1380 N N . ALA A 1 179 ? 9.75 17.391 20.797 1 98.5 179 ALA A N 1
ATOM 1381 C CA . ALA A 1 179 ? 9.078 18.297 21.719 1 98.5 179 ALA A CA 1
ATOM 1382 C C . ALA A 1 179 ? 7.609 18.469 21.359 1 98.5 179 ALA A C 1
ATOM 1384 O O . ALA A 1 179 ? 6.762 18.641 22.234 1 98.5 179 ALA A O 1
ATOM 1385 N N . LYS A 1 180 ? 7.27 18.391 20.094 1 98.38 180 LYS A N 1
ATOM 1386 C CA . LYS A 1 180 ? 5.953 18.844 19.656 1 98.38 180 LYS A CA 1
ATOM 1387 C C . LYS A 1 180 ? 5.07 17.672 19.25 1 98.38 180 LYS A C 1
ATOM 1389 O O . LYS A 1 180 ? 3.842 17.766 19.266 1 98.38 180 LYS A O 1
ATOM 1394 N N . ALA A 1 181 ? 5.73 16.609 18.812 1 98.75 181 ALA A N 1
ATOM 1395 C CA . ALA A 1 181 ? 4.957 15.539 18.172 1 98.75 181 ALA A CA 1
ATOM 1396 C C . ALA A 1 181 ? 4.824 14.336 19.109 1 98.75 181 ALA A C 1
ATOM 1398 O O . ALA A 1 181 ? 5.562 14.219 20.094 1 98.75 181 ALA A O 1
ATOM 1399 N N . HIS A 1 182 ? 3.887 13.508 18.812 1 98.81 182 HIS A N 1
ATOM 1400 C CA . HIS A 1 182 ? 3.701 12.188 19.391 1 98.81 182 HIS A CA 1
ATOM 1401 C C . HIS A 1 182 ? 3.738 11.094 18.328 1 98.81 182 HIS A C 1
ATOM 1403 O O . HIS A 1 182 ? 3.879 11.391 17.141 1 98.81 182 HIS A O 1
ATOM 1409 N N . VAL A 1 183 ? 3.727 9.891 18.781 1 98.81 183 VAL A N 1
ATOM 1410 C CA . VAL A 1 183 ? 3.602 8.758 17.875 1 98.81 183 VAL A CA 1
ATOM 1411 C C . VAL A 1 183 ? 2.52 7.805 18.391 1 98.81 183 VAL A C 1
ATOM 1413 O O . VAL A 1 183 ? 2.373 7.613 19.594 1 98.81 183 VAL A O 1
ATOM 1416 N N . ILE A 1 184 ? 1.695 7.332 17.484 1 98.62 184 ILE A N 1
ATOM 1417 C CA . ILE A 1 184 ? 0.814 6.227 17.844 1 98.62 184 ILE A CA 1
ATOM 1418 C C . ILE A 1 184 ? 1.551 4.902 17.656 1 98.62 184 ILE A C 1
ATOM 1420 O O . ILE A 1 184 ? 1.974 4.57 16.547 1 98.62 184 ILE A O 1
ATOM 1424 N N . PHE A 1 185 ? 1.664 4.234 18.703 1 97.12 185 PHE A N 1
ATOM 1425 C CA . PHE A 1 185 ? 2.426 2.99 18.734 1 97.12 185 PHE A CA 1
ATOM 1426 C C . PHE A 1 185 ? 1.665 1.91 19.5 1 97.12 185 PHE A C 1
ATOM 1428 O O . PHE A 1 185 ? 1.334 2.086 20.672 1 97.12 185 PHE A O 1
ATOM 1435 N N . ASP A 1 186 ? 1.284 0.82 18.812 1 96 186 ASP A N 1
ATOM 1436 C CA . ASP A 1 186 ? 0.52 -0.278 19.406 1 96 186 ASP A CA 1
ATOM 1437 C C . ASP A 1 186 ? -0.785 0.225 20.016 1 96 186 ASP A C 1
ATOM 1439 O O . ASP A 1 186 ? -1.143 -0.16 21.125 1 96 186 ASP A O 1
ATOM 1443 N N . GLY A 1 187 ? -1.372 1.169 19.375 1 94.75 187 GLY A N 1
ATOM 1444 C CA . GLY A 1 187 ? -2.684 1.649 19.781 1 94.75 187 GLY A CA 1
ATOM 1445 C C . GLY A 1 187 ? -2.623 2.738 20.844 1 94.75 187 GLY A C 1
ATOM 1446 O O . GLY A 1 187 ? -3.658 3.207 21.312 1 94.75 187 GLY A O 1
ATOM 1447 N N . GLN A 1 188 ? -1.431 3.152 21.141 1 96.62 188 GLN A N 1
ATOM 1448 C CA . GLN A 1 188 ? -1.285 4.137 22.203 1 96.62 188 GLN A CA 1
ATOM 1449 C C . GLN A 1 188 ? -0.51 5.359 21.719 1 96.62 188 GLN A C 1
ATOM 1451 O O . GLN A 1 188 ? 0.419 5.238 20.922 1 96.62 188 GLN A O 1
ATOM 1456 N N . LYS A 1 189 ? -0.941 6.457 22.234 1 98 189 LYS A N 1
ATOM 1457 C CA . LYS A 1 189 ? -0.175 7.68 22.016 1 98 189 LYS A CA 1
ATOM 1458 C C . LYS A 1 189 ? 1.076 7.715 22.875 1 98 189 LYS A C 1
ATOM 1460 O O . LYS A 1 189 ? 0.985 7.664 24.109 1 98 189 LYS A O 1
ATOM 1465 N N . CYS A 1 190 ? 2.217 7.801 22.328 1 98.38 190 CYS A N 1
ATOM 1466 C CA . CYS A 1 190 ? 3.496 7.703 23.031 1 98.38 190 CYS A CA 1
ATOM 1467 C C . CYS A 1 190 ? 4.359 8.93 22.75 1 98.38 190 CYS A C 1
ATOM 1469 O O . CYS A 1 190 ? 4.102 9.672 21.797 1 98.38 190 CYS A O 1
ATOM 1471 N N . LYS A 1 191 ? 5.34 9.086 23.531 1 98.25 191 LYS A N 1
ATOM 1472 C CA . LYS A 1 191 ? 6.34 10.133 23.328 1 98.25 191 LYS A CA 1
ATOM 1473 C C . LYS A 1 191 ? 7.473 9.641 22.422 1 98.25 191 LYS A C 1
ATOM 1475 O O . LYS A 1 191 ? 7.641 8.438 22.234 1 98.25 191 LYS A O 1
ATOM 1480 N N . LEU A 1 192 ? 8.148 10.586 21.891 1 98.69 192 LEU A N 1
ATOM 1481 C CA . LEU A 1 192 ? 9.336 10.344 21.078 1 98.69 192 LEU A CA 1
ATOM 1482 C C . LEU A 1 192 ? 10.602 10.703 21.844 1 98.69 192 LEU A C 1
ATOM 1484 O O . LEU A 1 192 ? 10.547 11.398 22.859 1 98.69 192 LEU A O 1
ATOM 1488 N N . ASP A 1 193 ? 11.672 10.172 21.375 1 98.56 193 ASP A N 1
ATOM 1489 C CA . ASP A 1 193 ? 12.977 10.516 21.938 1 98.56 193 ASP A CA 1
ATOM 1490 C C . ASP A 1 193 ? 13.977 10.852 20.844 1 98.56 193 ASP A C 1
ATOM 1492 O O . ASP A 1 193 ? 13.703 10.641 19.656 1 98.56 193 ASP A O 1
ATOM 1496 N N . LEU A 1 194 ? 15.086 11.414 21.266 1 98.38 194 LEU A N 1
ATOM 1497 C CA . LEU A 1 194 ? 16.203 11.617 20.359 1 98.38 194 LEU A CA 1
ATOM 1498 C C . LEU A 1 194 ? 17.109 10.398 20.312 1 98.38 194 LEU A C 1
ATOM 1500 O O . LEU A 1 194 ? 17.375 9.781 21.359 1 98.38 194 LEU A O 1
ATOM 1504 N N . ALA A 1 195 ? 17.562 10.148 19.141 1 95.69 195 ALA A N 1
ATOM 1505 C CA . ALA A 1 195 ? 18.578 9.086 19.047 1 95.69 195 ALA A CA 1
ATOM 1506 C C . ALA A 1 195 ? 19.891 9.523 19.688 1 95.69 195 ALA A C 1
ATOM 1508 O O . ALA A 1 195 ? 20.266 10.695 19.609 1 95.69 195 ALA A O 1
ATOM 1509 N N . ALA A 1 196 ? 20.531 8.734 20.453 1 82.56 196 ALA A N 1
ATOM 1510 C CA . ALA A 1 196 ? 21.781 9.031 21.141 1 82.56 196 ALA A CA 1
ATOM 1511 C C . ALA A 1 196 ? 22.891 9.32 20.141 1 82.56 196 ALA A C 1
ATOM 1513 O O . ALA A 1 196 ? 22.906 8.789 19.031 1 82.56 196 ALA A O 1
ATOM 1514 N N . MET B 1 1 ? -2.096 6.934 -24.375 1 30.69 1 MET B N 1
ATOM 1515 C CA . MET B 1 1 ? -2.326 5.543 -23.984 1 30.69 1 MET B CA 1
ATOM 1516 C C . MET B 1 1 ? -2.658 5.441 -22.5 1 30.69 1 MET B C 1
ATOM 1518 O O . MET B 1 1 ? -2.02 6.086 -21.672 1 30.69 1 MET B O 1
ATOM 1522 N N . SER B 1 2 ? -3.789 5.281 -21.969 1 41.03 2 SER B N 1
ATOM 1523 C CA . SER B 1 2 ? -4.25 5.207 -20.578 1 41.03 2 SER B CA 1
ATOM 1524 C C . SER B 1 2 ? -3.289 4.398 -19.719 1 41.03 2 SER B C 1
ATOM 1526 O O . SER B 1 2 ? -2.693 3.426 -20.188 1 41.03 2 SER B O 1
ATOM 1528 N N . ALA B 1 3 ? -2.629 4.93 -18.797 1 54.06 3 ALA B N 1
ATOM 1529 C CA . ALA B 1 3 ? -1.65 4.355 -17.875 1 54.06 3 ALA B CA 1
ATOM 1530 C C . ALA B 1 3 ? -2.002 2.908 -17.547 1 54.06 3 ALA B C 1
ATOM 1532 O O . ALA B 1 3 ? -2.58 2.635 -16.484 1 54.06 3 ALA B O 1
ATOM 1533 N N . GLU B 1 4 ? -2.176 2.064 -18.609 1 74.88 4 GLU B N 1
ATOM 1534 C CA . GLU B 1 4 ? -2.936 0.843 -18.359 1 74.88 4 GLU B CA 1
ATOM 1535 C C . GLU B 1 4 ? -2.012 -0.317 -18 1 74.88 4 GLU B C 1
ATOM 1537 O O . GLU B 1 4 ? -2.436 -1.475 -17.984 1 74.88 4 GLU B O 1
ATOM 1542 N N . GLY B 1 5 ? -0.921 -0.184 -17.641 1 94.12 5 GLY B N 1
ATOM 1543 C CA . GLY B 1 5 ? -0.133 -1.355 -17.297 1 94.12 5 GLY B CA 1
ATOM 1544 C C . GLY B 1 5 ? -0.212 -2.457 -18.344 1 94.12 5 GLY B C 1
ATOM 1545 O O . GLY B 1 5 ? -0.529 -2.199 -19.5 1 94.12 5 GLY B O 1
ATOM 1546 N N . TYR B 1 6 ? 0.328 -3.578 -18.203 1 97.38 6 TYR B N 1
ATOM 1547 C CA . TYR B 1 6 ? 0.227 -4.785 -19.016 1 97.38 6 TYR B CA 1
ATOM 1548 C C . TYR B 1 6 ? -0.943 -5.652 -18.562 1 97.38 6 TYR B C 1
ATOM 1550 O O . TYR B 1 6 ? -0.989 -6.086 -17.406 1 97.38 6 TYR B O 1
ATOM 1558 N N . THR B 1 7 ? -1.854 -5.887 -19.469 1 97.38 7 THR B N 1
ATOM 1559 C CA . THR B 1 7 ? -3.029 -6.688 -19.156 1 97.38 7 THR B CA 1
ATOM 1560 C C . THR B 1 7 ? -2.9 -8.094 -19.734 1 97.38 7 THR B C 1
ATOM 1562 O O . THR B 1 7 ? -2.674 -8.258 -20.938 1 97.38 7 THR B O 1
ATOM 1565 N N . PHE B 1 8 ? -3.064 -9.047 -18.891 1 97.62 8 PHE B N 1
ATOM 1566 C CA . PHE B 1 8 ? -3.049 -10.438 -19.328 1 97.62 8 PHE B CA 1
ATOM 1567 C C . PHE B 1 8 ? -4.352 -10.797 -20.031 1 97.62 8 PHE B C 1
ATOM 1569 O O . PHE B 1 8 ? -5.355 -10.094 -19.891 1 97.62 8 PHE B O 1
ATOM 1576 N N . SER B 1 9 ? -4.336 -11.938 -20.703 1 96.75 9 SER B N 1
ATOM 1577 C CA . SER B 1 9 ? -5.527 -12.367 -21.438 1 96.75 9 SER B CA 1
ATOM 1578 C C . SER B 1 9 ? -6.68 -12.664 -20.484 1 96.75 9 SER B C 1
ATOM 1580 O O . SER B 1 9 ? -7.848 -12.547 -20.844 1 96.75 9 SER B O 1
ATOM 1582 N N . HIS B 1 10 ? -6.352 -13.039 -19.266 1 97 10 HIS B N 1
ATOM 1583 C CA . HIS B 1 10 ? -7.387 -13.359 -18.281 1 97 10 HIS B CA 1
ATOM 1584 C C . HIS B 1 10 ? -7.824 -12.117 -17.516 1 97 10 HIS B C 1
ATOM 1586 O O . HIS B 1 10 ? -8.594 -12.211 -16.562 1 97 10 HIS B O 1
ATOM 1592 N N . GLY B 1 11 ? -7.324 -10.945 -17.766 1 96.44 11 GLY B N 1
ATOM 1593 C CA . GLY B 1 11 ? -7.855 -9.695 -17.25 1 96.44 11 GLY B CA 1
ATOM 1594 C C . GLY B 1 11 ? -7.012 -9.094 -16.141 1 96.44 11 GLY B C 1
ATOM 1595 O O . GLY B 1 11 ? -7.137 -7.91 -15.828 1 96.44 11 GLY B O 1
ATOM 1596 N N . SER B 1 12 ? -6.16 -9.891 -15.445 1 97.69 12 SER B N 1
ATOM 1597 C CA . SER B 1 12 ? -5.258 -9.328 -14.445 1 97.69 12 SER B CA 1
ATOM 1598 C C . SER B 1 12 ? -4.246 -8.383 -15.078 1 97.69 12 SER B C 1
ATOM 1600 O O . SER B 1 12 ? -4.047 -8.398 -16.297 1 97.69 12 SER B O 1
ATOM 1602 N N . ARG B 1 13 ? -3.664 -7.582 -14.25 1 97.81 13 ARG B N 1
ATOM 1603 C CA . ARG B 1 13 ? -2.797 -6.535 -14.781 1 97.81 13 ARG B CA 1
ATOM 1604 C C . ARG B 1 13 ? -1.604 -6.293 -13.859 1 97.81 13 ARG B C 1
ATOM 1606 O O . ARG B 1 13 ? -1.73 -6.371 -12.641 1 97.81 13 ARG B O 1
ATOM 1613 N N . ILE B 1 14 ? -0.459 -6.051 -14.453 1 98.56 14 ILE B N 1
ATOM 1614 C CA . ILE B 1 14 ? 0.693 -5.523 -13.727 1 98.56 14 ILE B CA 1
ATOM 1615 C C . ILE B 1 14 ? 1.035 -4.129 -14.25 1 98.56 14 ILE B C 1
ATOM 1617 O O . ILE B 1 14 ? 1.216 -3.938 -15.453 1 98.56 14 ILE B O 1
ATOM 1621 N N . THR B 1 15 ? 1.045 -3.178 -13.422 1 98.44 15 THR B N 1
ATOM 1622 C CA . THR B 1 15 ? 1.391 -1.795 -13.734 1 98.44 15 THR B CA 1
ATOM 1623 C C . THR B 1 15 ? 2.732 -1.418 -13.109 1 98.44 15 THR B C 1
ATOM 1625 O O . THR B 1 15 ? 2.936 -1.601 -11.906 1 98.44 15 THR B O 1
ATOM 1628 N N . HIS B 1 16 ? 3.68 -0.885 -13.914 1 97.88 16 HIS B N 1
ATOM 1629 C CA . HIS B 1 16 ? 5.02 -0.542 -13.445 1 97.88 16 HIS B CA 1
ATOM 1630 C C . HIS B 1 16 ? 5.602 0.619 -14.25 1 97.88 16 HIS B C 1
ATOM 1632 O O . HIS B 1 16 ? 5.422 0.688 -15.469 1 97.88 16 HIS B O 1
ATOM 1638 N N . GLY B 1 17 ? 6.328 1.493 -13.539 1 95.75 17 GLY B N 1
ATOM 1639 C CA . GLY B 1 17 ? 7.121 2.518 -14.203 1 95.75 17 GLY B CA 1
ATOM 1640 C C . GLY B 1 17 ? 6.301 3.412 -15.109 1 95.75 17 GLY B C 1
ATOM 1641 O O . GLY B 1 17 ? 5.27 3.943 -14.695 1 95.75 17 GLY B O 1
ATOM 1642 N N . SER B 1 18 ? 6.746 3.545 -16.344 1 94.19 18 SER B N 1
ATOM 1643 C CA . SER B 1 18 ? 6.082 4.43 -17.281 1 94.19 18 SER B CA 1
ATOM 1644 C C . SER B 1 18 ? 4.762 3.836 -17.766 1 94.19 18 SER B C 1
ATOM 1646 O O . SER B 1 18 ? 3.971 4.516 -18.422 1 94.19 18 SER B O 1
ATOM 1648 N N . GLY B 1 19 ? 4.527 2.623 -17.438 1 93.75 19 GLY B N 1
ATOM 1649 C CA . GLY B 1 19 ? 3.205 2.064 -17.672 1 93.75 19 GLY B CA 1
ATOM 1650 C C . GLY B 1 19 ? 2.146 2.635 -16.75 1 93.75 19 GLY B C 1
ATOM 1651 O O . GLY B 1 19 ? 0.948 2.488 -17.016 1 93.75 19 GLY B O 1
ATOM 1652 N N . ALA B 1 20 ? 2.611 3.23 -15.68 1 95.31 20 ALA B N 1
ATOM 1653 C CA . ALA B 1 20 ? 1.727 3.916 -14.742 1 95.31 20 ALA B CA 1
ATOM 1654 C C . ALA B 1 20 ? 1.608 5.398 -15.078 1 95.31 20 ALA B C 1
ATOM 1656 O O . ALA B 1 20 ? 2.186 5.863 -16.062 1 95.31 20 ALA B O 1
ATOM 1657 N N . ASN B 1 21 ? 0.72 6.094 -14.344 1 95.31 21 ASN B N 1
ATOM 1658 C CA . ASN B 1 21 ? 0.636 7.547 -14.414 1 95.31 21 ASN B CA 1
ATOM 1659 C C . ASN B 1 21 ? 1.626 8.219 -13.469 1 95.31 21 ASN B C 1
ATOM 1661 O O . ASN B 1 21 ? 1.416 8.234 -12.25 1 95.31 21 ASN B O 1
ATOM 1665 N N . ILE B 1 22 ? 2.699 8.719 -14.047 1 95.44 22 ILE B N 1
ATOM 1666 C CA . ILE B 1 22 ? 3.719 9.406 -13.258 1 95.44 22 ILE B CA 1
ATOM 1667 C C . ILE B 1 22 ? 3.414 10.906 -13.211 1 95.44 22 ILE B C 1
ATOM 1669 O O . ILE B 1 22 ? 3.324 11.562 -14.25 1 95.44 22 ILE B O 1
ATOM 1673 N N . LYS B 1 23 ? 3.285 11.367 -11.984 1 94.5 23 LYS B N 1
ATOM 1674 C CA . LYS B 1 23 ? 2.871 12.758 -11.828 1 94.5 23 LYS B CA 1
ATOM 1675 C C . LYS B 1 23 ? 3.906 13.555 -11.039 1 94.5 23 LYS B C 1
ATOM 1677 O O . LYS B 1 23 ? 4.578 13.008 -10.156 1 94.5 23 LYS B O 1
ATOM 1682 N N . LYS B 1 24 ? 3.998 14.797 -11.391 1 94 24 LYS B N 1
ATOM 1683 C CA . LYS B 1 24 ? 4.703 15.828 -10.641 1 94 24 LYS B CA 1
ATOM 1684 C C . LYS B 1 24 ? 3.76 16.953 -10.227 1 94 24 LYS B C 1
ATOM 1686 O O . LYS B 1 24 ? 3.697 18 -10.891 1 94 24 LYS B O 1
ATOM 1691 N N . PRO B 1 25 ? 3.131 16.75 -9.141 1 91.31 25 PRO B N 1
ATOM 1692 C CA . PRO B 1 25 ? 1.965 17.578 -8.844 1 91.31 25 PRO B CA 1
ATOM 1693 C C . PRO B 1 25 ? 2.348 19 -8.43 1 91.31 25 PRO B C 1
ATOM 1695 O O . PRO B 1 25 ? 1.502 19.906 -8.43 1 91.31 25 PRO B O 1
ATOM 1698 N N . PHE B 1 26 ? 3.582 19.219 -8.023 1 91 26 PHE B N 1
ATOM 1699 C CA . PHE B 1 26 ? 3.99 20.531 -7.539 1 91 26 PHE B CA 1
ATOM 1700 C C . PHE B 1 26 ? 5.176 21.047 -8.336 1 91 26 PHE B C 1
ATOM 1702 O O . PHE B 1 26 ? 6.078 20.297 -8.688 1 91 26 PHE B O 1
ATOM 1709 N N . GLU B 1 27 ? 5.191 22.25 -8.586 1 87.31 27 GLU B N 1
ATOM 1710 C CA . GLU B 1 27 ? 6.281 22.875 -9.336 1 87.31 27 GLU B CA 1
ATOM 1711 C C . GLU B 1 27 ? 7.523 23.047 -8.469 1 87.31 27 GLU B C 1
ATOM 1713 O O . GLU B 1 27 ? 8.648 22.844 -8.938 1 87.31 27 GLU B O 1
ATOM 1718 N N . ASP B 1 28 ? 7.359 23.297 -7.25 1 88 28 ASP B N 1
ATOM 1719 C CA . ASP B 1 28 ? 8.477 23.703 -6.395 1 88 28 ASP B CA 1
ATOM 1720 C C . ASP B 1 28 ? 8.938 22.531 -5.516 1 88 28 ASP B C 1
ATOM 1722 O O . ASP B 1 28 ? 9.844 22.688 -4.695 1 88 28 ASP B O 1
ATOM 1726 N N . ILE B 1 29 ? 8.297 21.469 -5.57 1 88.69 29 ILE B N 1
ATOM 1727 C CA . ILE B 1 29 ? 8.68 20.25 -4.863 1 88.69 29 ILE B CA 1
ATOM 1728 C C . ILE B 1 29 ? 8.969 19.141 -5.867 1 88.69 29 ILE B C 1
ATOM 1730 O O . ILE B 1 29 ? 8.086 18.71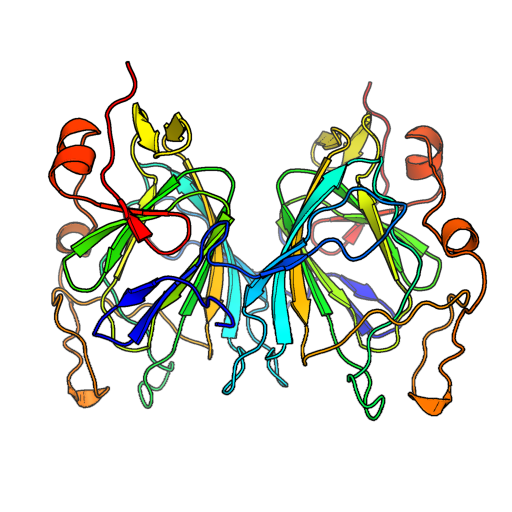9 -6.617 1 88.69 29 ILE B O 1
ATOM 1734 N N . ASP B 1 30 ? 10.203 18.719 -5.945 1 91.94 30 ASP B N 1
ATOM 1735 C CA . ASP B 1 30 ? 10.586 17.703 -6.918 1 91.94 30 ASP B CA 1
ATOM 1736 C C . ASP B 1 30 ? 10.18 16.312 -6.445 1 91.94 30 ASP B C 1
ATOM 1738 O O . ASP B 1 30 ? 11.023 15.414 -6.32 1 91.94 30 ASP B O 1
ATOM 1742 N N . LEU B 1 31 ? 8.961 16.219 -6.148 1 94.06 31 LEU B N 1
ATOM 1743 C CA . LEU B 1 31 ? 8.383 14.945 -5.723 1 94.06 31 LEU B CA 1
ATOM 1744 C C . LEU B 1 31 ? 7.707 14.234 -6.891 1 94.06 31 LEU B C 1
ATOM 1746 O O . LEU B 1 31 ? 7.047 14.867 -7.715 1 94.06 31 LEU B O 1
ATOM 1750 N N . THR B 1 32 ? 7.953 12.914 -6.996 1 96.19 32 THR B N 1
ATOM 1751 C CA . THR B 1 32 ? 7.316 12.094 -8.016 1 96.19 32 THR B CA 1
ATOM 1752 C C . THR B 1 32 ? 6.199 11.25 -7.41 1 96.19 32 THR B C 1
ATOM 1754 O O . THR B 1 32 ? 6.418 10.539 -6.422 1 96.19 32 THR B O 1
ATOM 1757 N N . MET B 1 33 ? 5.035 11.398 -7.934 1 96.81 33 MET B N 1
ATOM 1758 C CA . MET B 1 33 ? 3.883 10.578 -7.562 1 96.81 33 MET B CA 1
ATOM 1759 C C . MET B 1 33 ? 3.648 9.477 -8.586 1 96.81 33 MET B C 1
ATOM 1761 O O . MET B 1 33 ? 3.402 9.75 -9.766 1 96.81 33 MET B O 1
ATOM 1765 N N . HIS B 1 34 ? 3.797 8.242 -8.109 1 97.56 34 HIS B N 1
ATOM 1766 C CA . HIS B 1 34 ? 3.5 7.098 -8.961 1 97.56 34 HIS B CA 1
ATOM 1767 C C . HIS B 1 34 ? 2.053 6.648 -8.797 1 97.56 34 HIS B C 1
ATOM 1769 O O . HIS B 1 34 ? 1.729 5.91 -7.863 1 97.56 34 HIS B O 1
ATOM 1775 N N . GLU B 1 35 ? 1.246 7.09 -9.672 1 97.69 35 GLU B N 1
ATOM 1776 C CA . GLU B 1 35 ? -0.157 6.688 -9.664 1 97.69 35 GLU B CA 1
ATOM 1777 C C . GLU B 1 35 ? -0.363 5.387 -10.438 1 97.69 35 GLU B C 1
ATOM 1779 O O . GLU B 1 35 ? -0.48 5.402 -11.664 1 97.69 35 GLU B O 1
ATOM 1784 N N . LEU B 1 36 ? -0.55 4.352 -9.703 1 97.94 36 LEU B N 1
ATOM 1785 C CA . LEU B 1 36 ? -0.571 3.012 -10.281 1 97.94 36 LEU B CA 1
ATOM 1786 C C . LEU B 1 36 ? -1.963 2.664 -10.797 1 97.94 36 LEU B C 1
ATOM 1788 O O . LEU B 1 36 ? -2.107 1.831 -11.695 1 97.94 36 LEU B O 1
ATOM 1792 N N . SER B 1 37 ? -2.951 3.223 -10.188 1 96.56 37 SER B N 1
ATOM 1793 C CA . SER B 1 37 ? -4.348 3.086 -10.586 1 96.56 37 SER B CA 1
ATOM 1794 C C . SER B 1 37 ? -5.105 4.398 -10.406 1 96.56 37 SER B C 1
ATOM 1796 O O . SER B 1 37 ? -5.195 4.918 -9.289 1 96.56 37 SER B O 1
ATOM 1798 N N . PRO B 1 38 ? -5.656 4.957 -11.43 1 95.62 38 PRO B N 1
ATOM 1799 C CA . PRO B 1 38 ? -6.363 6.234 -11.305 1 95.62 38 PRO B CA 1
ATOM 1800 C C . PRO B 1 38 ? -7.742 6.082 -10.664 1 95.62 38 PRO B C 1
ATOM 1802 O O . PRO B 1 38 ? -8.258 7.035 -10.078 1 95.62 38 PRO B O 1
ATOM 1805 N N . SER B 1 39 ? -8.32 4.965 -10.922 1 94 39 SER B N 1
ATOM 1806 C CA . SER B 1 39 ? -9.633 4.645 -10.367 1 94 39 SER B CA 1
ATOM 1807 C C . SER B 1 39 ? -9.977 3.172 -10.57 1 94 39 SER B C 1
ATOM 1809 O O . SER B 1 39 ? -9.266 2.455 -11.281 1 94 39 SER B O 1
ATOM 1811 N N . ASN B 1 40 ? -10.969 2.766 -9.859 1 91.12 40 ASN B N 1
ATOM 1812 C CA . ASN B 1 40 ? -11.562 1.452 -10.078 1 91.12 40 ASN B CA 1
ATOM 1813 C C . ASN B 1 40 ? -13.078 1.493 -9.914 1 91.12 40 ASN B C 1
ATOM 1815 O O . ASN B 1 40 ? -13.609 2.344 -9.195 1 91.12 40 ASN B O 1
ATOM 1819 N N . GLU B 1 41 ? -13.781 0.661 -10.57 1 86.69 41 GLU B N 1
ATOM 1820 C CA . GLU B 1 41 ? -15.234 0.721 -10.625 1 86.69 41 GLU B CA 1
ATOM 1821 C C . GLU B 1 41 ? -15.867 0.123 -9.375 1 86.69 41 GLU B C 1
ATOM 1823 O O . GLU B 1 41 ? -16.812 0.681 -8.82 1 86.69 41 GLU B O 1
ATOM 1828 N N . ARG B 1 42 ? -15.461 -0.952 -8.961 1 86.31 42 ARG B N 1
ATOM 1829 C CA . ARG B 1 42 ? -16.141 -1.714 -7.918 1 86.31 42 ARG B CA 1
ATOM 1830 C C . ARG B 1 42 ? -15.727 -1.229 -6.531 1 86.31 42 ARG B C 1
ATOM 1832 O O . ARG B 1 42 ? -16.484 -1.355 -5.57 1 86.31 42 ARG B O 1
ATOM 1839 N N . GLY B 1 43 ? -14.445 -0.655 -6.398 1 94.44 43 GLY B N 1
ATOM 1840 C CA . GLY B 1 43 ? -13.922 -0.275 -5.098 1 94.44 43 GLY B CA 1
ATOM 1841 C C . GLY B 1 43 ? -13.359 -1.448 -4.312 1 94.44 43 GLY B C 1
ATOM 1842 O O . GLY B 1 43 ? -13.711 -2.6 -4.574 1 94.44 43 GLY B O 1
ATOM 1843 N N . PHE B 1 44 ? -12.594 -1.18 -3.381 1 97.31 44 PHE B N 1
ATOM 1844 C CA . PHE B 1 44 ? -11.992 -2.178 -2.5 1 97.31 44 PHE B CA 1
ATOM 1845 C C . PHE B 1 44 ? -12.43 -1.956 -1.058 1 97.31 44 PHE B C 1
ATOM 1847 O O . PHE B 1 44 ? -12.203 -0.885 -0.491 1 97.31 44 PHE B O 1
ATOM 1854 N N . ARG B 1 45 ? -13.031 -3.021 -0.485 1 96.31 45 ARG B N 1
ATOM 1855 C CA . ARG B 1 45 ? -13.633 -2.898 0.838 1 96.31 45 ARG B CA 1
ATOM 1856 C C . ARG B 1 45 ? -13.094 -3.959 1.788 1 96.31 45 ARG B C 1
ATOM 1858 O O . ARG B 1 45 ? -13.438 -3.975 2.973 1 96.31 45 ARG B O 1
ATOM 1865 N N . GLY B 1 46 ? -12.273 -4.801 1.303 1 96.81 46 GLY B N 1
ATOM 1866 C CA . GLY B 1 46 ? -11.797 -5.914 2.104 1 96.81 46 GLY B CA 1
ATOM 1867 C C . GLY B 1 46 ? -10.562 -5.582 2.914 1 96.81 46 GLY B C 1
ATOM 1868 O O . GLY B 1 46 ? -10.305 -4.414 3.213 1 96.81 46 GLY B O 1
ATOM 1869 N N . GLN B 1 47 ? -9.844 -6.641 3.354 1 97.12 47 GLN B N 1
ATOM 1870 C CA . GLN B 1 47 ? -8.672 -6.512 4.207 1 97.12 47 GLN B CA 1
ATOM 1871 C C . GLN B 1 47 ? -7.562 -5.738 3.498 1 97.12 47 GLN B C 1
ATOM 1873 O O . GLN B 1 47 ? -7.316 -5.941 2.307 1 97.12 47 GLN B O 1
ATOM 1878 N N . LEU B 1 48 ? -6.934 -4.887 4.203 1 97.94 48 LEU B N 1
ATOM 1879 C CA . LEU B 1 48 ? -5.746 -4.152 3.785 1 97.94 48 LEU B CA 1
ATOM 1880 C C . LEU B 1 48 ? -4.602 -4.367 4.77 1 97.94 48 LEU B C 1
ATOM 1882 O O . LEU B 1 48 ? -4.805 -4.312 5.984 1 97.94 48 LEU B O 1
ATOM 1886 N N . GLY B 1 49 ? -3.455 -4.641 4.293 1 98.25 49 GLY B N 1
ATOM 1887 C CA . GLY B 1 49 ? -2.295 -4.82 5.148 1 98.25 49 GLY B CA 1
ATOM 1888 C C . GLY B 1 49 ? -1.005 -5.02 4.375 1 98.25 49 GLY B C 1
ATOM 1889 O O . GLY B 1 49 ? -0.908 -4.625 3.211 1 98.25 49 GLY B O 1
ATOM 1890 N N . PHE B 1 50 ? -0.003 -5.441 5.098 1 98.69 50 PHE B N 1
ATOM 1891 C CA . PHE B 1 50 ? 1.265 -5.688 4.418 1 98.69 50 PHE B CA 1
ATOM 1892 C C . PHE B 1 50 ? 1.931 -6.949 4.961 1 98.69 50 PHE B C 1
ATOM 1894 O O . PHE B 1 50 ? 1.569 -7.434 6.035 1 98.69 50 PHE B O 1
ATOM 1901 N N . ILE B 1 51 ? 2.787 -7.5 4.227 1 98.44 51 ILE B N 1
ATOM 1902 C CA . ILE B 1 51 ? 3.607 -8.664 4.555 1 98.44 51 ILE B CA 1
ATOM 1903 C C . ILE B 1 51 ? 5.039 -8.438 4.062 1 98.44 51 ILE B C 1
ATOM 1905 O O . ILE B 1 51 ? 5.25 -8.016 2.926 1 98.44 51 ILE B O 1
ATOM 1909 N N . ASP B 1 52 ? 5.98 -8.68 4.914 1 98 52 ASP B N 1
ATOM 1910 C CA . ASP B 1 52 ? 7.371 -8.766 4.473 1 98 52 ASP B CA 1
ATOM 1911 C C . ASP B 1 52 ? 7.738 -10.188 4.078 1 98 52 ASP B C 1
ATOM 1913 O O . ASP B 1 52 ? 7.586 -11.117 4.875 1 98 52 ASP B O 1
ATOM 1917 N N . PHE B 1 53 ? 8.273 -10.305 2.863 1 98.06 53 PHE B N 1
ATOM 1918 C CA . PHE B 1 53 ? 8.562 -11.625 2.312 1 98.06 53 PHE B CA 1
ATOM 1919 C C . PHE B 1 53 ? 10.062 -11.875 2.25 1 98.06 53 PHE B C 1
ATOM 1921 O O . PHE B 1 53 ? 10.844 -10.945 2.023 1 98.06 53 PHE B O 1
ATOM 1928 N N . THR B 1 54 ? 10.398 -13.047 2.439 1 97.81 54 THR B N 1
ATOM 1929 C CA . THR B 1 54 ? 11.68 -13.602 2.029 1 97.81 54 THR B CA 1
ATOM 1930 C C . THR B 1 54 ? 11.477 -14.844 1.159 1 97.81 54 THR B C 1
ATOM 1932 O O . THR B 1 54 ? 10.352 -15.32 1.003 1 97.81 54 THR B O 1
ATOM 1935 N N . THR B 1 55 ? 12.508 -15.352 0.621 1 97.38 55 THR B N 1
ATOM 1936 C CA . THR B 1 55 ? 12.422 -16.516 -0.245 1 97.38 55 THR B CA 1
ATOM 1937 C C . THR B 1 55 ? 11.977 -17.75 0.547 1 97.38 55 THR B C 1
ATOM 1939 O O . THR B 1 55 ? 11.594 -18.766 -0.035 1 97.38 55 THR B O 1
ATOM 1942 N N . ASP B 1 56 ? 11.977 -17.609 1.876 1 95.19 56 ASP B N 1
ATOM 1943 C CA . ASP B 1 56 ? 11.547 -18.719 2.721 1 95.19 56 ASP B CA 1
ATOM 1944 C C . ASP B 1 56 ? 10.023 -18.828 2.764 1 95.19 56 ASP B C 1
ATOM 1946 O O . ASP B 1 56 ? 9.477 -19.844 3.17 1 95.19 56 ASP B O 1
ATOM 1950 N N . TYR B 1 57 ? 9.422 -17.797 2.42 1 96.69 57 TYR B N 1
ATOM 1951 C CA . TYR B 1 57 ? 7.965 -17.766 2.463 1 96.69 57 TYR B CA 1
ATOM 1952 C C . TYR B 1 57 ? 7.375 -18.062 1.088 1 96.69 57 TYR B C 1
ATOM 1954 O O . TYR B 1 57 ? 7.152 -17.141 0.296 1 96.69 57 TYR B O 1
ATOM 1962 N N . ARG B 1 58 ? 7.156 -19.266 0.813 1 96.69 58 ARG B N 1
ATOM 1963 C CA . ARG B 1 58 ? 6.492 -19.688 -0.416 1 96.69 58 ARG B CA 1
ATOM 1964 C C . ARG B 1 58 ? 5.012 -19.969 -0.174 1 96.69 58 ARG B C 1
ATOM 1966 O O . ARG B 1 58 ? 4.656 -20.953 0.46 1 96.69 58 ARG B O 1
ATOM 1973 N N . LEU B 1 59 ? 4.184 -19.125 -0.718 1 97 59 LEU B N 1
ATOM 1974 C CA . LEU B 1 59 ? 2.748 -19.281 -0.492 1 97 59 LEU B CA 1
ATOM 1975 C C . LEU B 1 59 ? 2.174 -20.375 -1.381 1 97 59 LEU B C 1
ATOM 1977 O O . LEU B 1 59 ? 2.668 -20.609 -2.484 1 97 59 LEU B O 1
ATOM 1981 N N . PRO B 1 60 ? 1.144 -21.047 -0.889 1 97.56 60 PRO B N 1
ATOM 1982 C CA . PRO B 1 60 ? 0.434 -22 -1.756 1 97.56 60 PRO B CA 1
ATOM 1983 C C . PRO B 1 60 ? -0.448 -21.297 -2.789 1 97.56 60 PRO B C 1
ATOM 1985 O O . PRO B 1 60 ? -0.99 -20.219 -2.52 1 97.56 60 PRO B O 1
ATOM 1988 N N . ARG B 1 61 ? -0.617 -21.938 -3.895 1 98.56 61 ARG B N 1
ATOM 1989 C CA . ARG B 1 61 ? -1.483 -21.438 -4.953 1 98.56 61 ARG B CA 1
ATOM 1990 C C . ARG B 1 61 ? -2.926 -21.312 -4.469 1 98.56 61 ARG B C 1
ATOM 1992 O O . ARG B 1 61 ? -3.424 -22.203 -3.768 1 98.56 61 ARG B O 1
ATOM 1999 N N . HIS B 1 62 ? -3.557 -20.281 -4.836 1 98.5 62 HIS B N 1
ATOM 2000 C CA . HIS B 1 62 ? -4.914 -20.031 -4.355 1 98.5 62 HIS B CA 1
ATOM 2001 C C . HIS B 1 62 ? -5.664 -19.078 -5.285 1 98.5 62 HIS B C 1
ATOM 2003 O O . HIS B 1 62 ? -5.09 -18.562 -6.25 1 98.5 62 HIS B O 1
ATOM 2009 N N . ILE B 1 63 ? -6.93 -18.938 -5.07 1 98.62 63 ILE B N 1
ATOM 2010 C CA . ILE B 1 63 ? -7.785 -17.891 -5.625 1 98.62 63 ILE B CA 1
ATOM 2011 C C . ILE B 1 63 ? -8.492 -17.141 -4.492 1 98.62 63 ILE B C 1
ATOM 2013 O O . ILE B 1 63 ? -8.312 -17.469 -3.318 1 98.62 63 ILE B O 1
ATOM 2017 N N . HIS B 1 64 ? -9.25 -16.109 -4.871 1 98.12 64 HIS B N 1
ATOM 2018 C CA . HIS B 1 64 ? -10.023 -15.414 -3.844 1 98.12 64 HIS B CA 1
ATOM 2019 C C . HIS B 1 64 ? -11.508 -15.391 -4.191 1 98.12 64 HIS B C 1
ATOM 2021 O O . HIS B 1 64 ? -11.875 -15.141 -5.344 1 98.12 64 HIS B O 1
ATOM 2027 N N . MET B 1 65 ? -12.289 -15.633 -3.262 1 97.56 65 MET B N 1
ATOM 2028 C CA . MET B 1 65 ? -13.742 -15.531 -3.268 1 97.56 65 MET B CA 1
ATOM 2029 C C . MET B 1 65 ? -14.25 -14.883 -1.984 1 97.56 65 MET B C 1
ATOM 2031 O O . MET B 1 65 ? -13.492 -14.727 -1.021 1 97.56 65 MET B O 1
ATOM 2035 N N . SER B 1 66 ? -15.523 -14.492 -2.115 1 95.88 66 SER B N 1
ATOM 2036 C CA . SER B 1 66 ? -16.141 -14.023 -0.88 1 95.88 66 SER B CA 1
ATOM 2037 C C . SER B 1 66 ? -16.234 -15.133 0.157 1 95.88 66 SER B C 1
ATOM 2039 O O . SER B 1 66 ? -16.234 -16.312 -0.193 1 95.88 66 SER B O 1
ATOM 2041 N N . SER B 1 67 ? -16.281 -14.742 1.395 1 92 67 SER B N 1
ATOM 2042 C CA . SER B 1 67 ? -16.281 -15.719 2.48 1 92 67 SER B CA 1
ATOM 2043 C C . SER B 1 67 ? -17.422 -16.719 2.324 1 92 67 SER B C 1
ATOM 2045 O O . SER B 1 67 ? -17.281 -17.891 2.684 1 92 67 SER B O 1
ATOM 2047 N N . ASP B 1 68 ? -18.5 -16.219 1.817 1 92.81 68 ASP B N 1
ATOM 2048 C CA . ASP B 1 68 ? -19.656 -17.094 1.631 1 92.81 68 ASP B CA 1
ATOM 2049 C C . ASP B 1 68 ? -19.578 -17.828 0.286 1 92.81 68 ASP B C 1
ATOM 2051 O O . ASP B 1 68 ? -20.516 -18.531 -0.095 1 92.81 68 ASP B O 1
ATOM 2055 N N . GLN B 1 69 ? -18.547 -17.547 -0.466 1 94.94 69 GLN B N 1
ATOM 2056 C CA . GLN B 1 69 ? -18.25 -18.203 -1.735 1 94.94 69 GLN B CA 1
ATOM 2057 C C . GLN B 1 69 ? -19.328 -17.891 -2.779 1 94.94 69 GLN B C 1
ATOM 2059 O O . GLN B 1 69 ? -19.656 -18.734 -3.607 1 94.94 69 GLN B O 1
ATOM 2064 N N . SER B 1 70 ? -19.875 -16.734 -2.721 1 96 70 SER B N 1
ATOM 2065 C CA . SER B 1 70 ? -20.922 -16.359 -3.676 1 96 70 SER B CA 1
ATOM 2066 C C . SER B 1 70 ? -20.344 -15.602 -4.863 1 96 70 SER B C 1
ATOM 2068 O O . SER B 1 70 ? -20.984 -15.492 -5.91 1 96 70 SER B O 1
ATOM 2070 N N . ARG B 1 71 ? -19.188 -15.039 -4.691 1 96.94 71 ARG B N 1
ATOM 2071 C CA . ARG B 1 71 ? -18.609 -14.266 -5.781 1 96.94 71 ARG B CA 1
ATOM 2072 C C . ARG B 1 71 ? -17.094 -14.367 -5.777 1 96.94 71 ARG B C 1
ATOM 2074 O O . ARG B 1 71 ? -16.469 -14.57 -4.727 1 96.94 71 ARG B O 1
ATOM 2081 N N . LEU B 1 72 ? -16.516 -14.266 -6.941 1 98.06 72 LEU B N 1
ATOM 2082 C CA . LEU B 1 72 ? -15.078 -14.109 -7.078 1 98.06 72 LEU B CA 1
ATOM 2083 C C . LEU B 1 72 ? -14.641 -12.711 -6.664 1 98.06 72 LEU B C 1
ATOM 2085 O O . LEU B 1 72 ? -15.359 -11.742 -6.887 1 98.06 72 LEU B O 1
ATOM 2089 N N . VAL B 1 73 ? -13.492 -12.641 -6.023 1 97.94 73 VAL B N 1
ATOM 2090 C CA . VAL B 1 73 ? -13.047 -11.406 -5.387 1 97.94 73 VAL B CA 1
ATOM 2091 C C . VAL B 1 73 ? -11.688 -11 -5.941 1 97.94 73 VAL B C 1
ATOM 2093 O O . VAL B 1 73 ? -10.75 -11.797 -5.961 1 97.94 73 VAL B O 1
ATOM 2096 N N . ASP B 1 74 ? -11.586 -9.711 -6.414 1 97.94 74 ASP B N 1
ATOM 2097 C CA . ASP B 1 74 ? -10.32 -9.18 -6.918 1 97.94 74 ASP B CA 1
ATOM 2098 C C . ASP B 1 74 ? -9.352 -8.891 -5.777 1 97.94 74 ASP B C 1
ATOM 2100 O O . ASP B 1 74 ? -9.773 -8.641 -4.645 1 97.94 74 ASP B O 1
ATOM 2104 N N . GLU B 1 75 ? -8.102 -8.984 -6.09 1 98.31 75 GLU B N 1
ATOM 2105 C CA . GLU B 1 75 ? -7.016 -8.625 -5.184 1 98.31 75 GLU B CA 1
ATOM 2106 C C . GLU B 1 75 ? -6.059 -7.633 -5.836 1 98.31 75 GLU B C 1
ATOM 2108 O O . GLU B 1 75 ? -5.738 -7.762 -7.02 1 98.31 75 GLU B O 1
ATOM 2113 N N . ARG B 1 76 ? -5.59 -6.68 -5.113 1 97.94 76 ARG B N 1
ATOM 2114 C CA . ARG B 1 76 ? -4.5 -5.852 -5.617 1 97.94 76 ARG B CA 1
ATOM 2115 C C . ARG B 1 76 ? -3.332 -5.824 -4.637 1 97.94 76 ARG B C 1
ATOM 2117 O O . ARG B 1 76 ? -3.537 -5.812 -3.422 1 97.94 76 ARG B O 1
ATOM 2124 N N . ILE B 1 77 ? -2.129 -5.801 -5.145 1 98.75 77 ILE B N 1
ATOM 2125 C CA . ILE B 1 77 ? -0.898 -5.887 -4.367 1 98.75 77 ILE B CA 1
ATOM 2126 C C . ILE B 1 77 ? 0.115 -4.871 -4.887 1 98.75 77 ILE B C 1
ATOM 2128 O O . ILE B 1 77 ? 0.456 -4.879 -6.074 1 98.75 77 ILE B O 1
ATOM 2132 N N . VAL B 1 78 ? 0.544 -4.008 -4.051 1 98.88 78 VAL B N 1
ATOM 2133 C CA . VAL B 1 78 ? 1.683 -3.15 -4.371 1 98.88 78 VAL B CA 1
ATOM 2134 C C . VAL B 1 78 ? 2.973 -3.805 -3.881 1 98.88 78 VAL B C 1
ATOM 2136 O O . VAL B 1 78 ? 3.066 -4.219 -2.723 1 98.88 78 VAL B O 1
ATOM 2139 N N . ILE B 1 79 ? 3.926 -3.908 -4.758 1 98.88 79 ILE B N 1
ATOM 2140 C CA . ILE B 1 79 ? 5.219 -4.512 -4.445 1 98.88 79 ILE B CA 1
ATOM 2141 C C . ILE B 1 79 ? 6.242 -3.414 -4.152 1 98.88 79 ILE B C 1
ATOM 2143 O O . ILE B 1 79 ? 6.477 -2.539 -4.988 1 98.88 79 ILE B O 1
ATOM 2147 N N . LEU B 1 80 ? 6.828 -3.512 -2.992 1 98.69 80 LEU B N 1
ATOM 2148 C CA . LEU B 1 80 ? 7.809 -2.506 -2.602 1 98.69 80 LEU B CA 1
ATOM 2149 C C . LEU B 1 80 ? 9.047 -3.16 -1.991 1 98.69 80 LEU B C 1
ATOM 2151 O O . LEU B 1 80 ? 9 -4.324 -1.593 1 98.69 80 LEU B O 1
ATOM 2155 N N . ASN B 1 81 ? 10.148 -2.494 -2.014 1 97.81 81 ASN B N 1
ATOM 2156 C CA . ASN B 1 81 ? 11.367 -2.826 -1.278 1 97.81 81 ASN B CA 1
ATOM 2157 C C . ASN B 1 81 ? 11.906 -4.191 -1.684 1 97.81 81 ASN B C 1
ATOM 2159 O O . ASN B 1 81 ? 12.266 -5.004 -0.827 1 97.81 81 ASN B O 1
ATOM 2163 N N . GLY B 1 82 ? 11.883 -4.457 -2.895 1 98.62 82 GLY B N 1
ATOM 2164 C CA . GLY B 1 82 ? 12.43 -5.695 -3.428 1 98.62 82 GLY B CA 1
ATOM 2165 C C . GLY B 1 82 ? 11.609 -6.258 -4.574 1 98.62 82 GLY B C 1
ATOM 2166 O O . GLY B 1 82 ? 10.711 -5.594 -5.086 1 98.62 82 GLY B O 1
ATOM 2167 N N . VAL B 1 83 ? 11.977 -7.453 -4.977 1 98.94 83 VAL B N 1
ATOM 2168 C CA . VAL B 1 83 ? 11.391 -8.078 -6.156 1 98.94 83 VAL B CA 1
ATOM 2169 C C . VAL B 1 83 ? 10.586 -9.305 -5.746 1 98.94 83 VAL B C 1
ATOM 2171 O O . VAL B 1 83 ? 11.078 -10.164 -5.004 1 98.94 83 VAL B O 1
ATOM 2174 N N . ALA B 1 84 ? 9.383 -9.367 -6.219 1 98.94 84 ALA B N 1
ATOM 2175 C CA . ALA B 1 84 ? 8.547 -10.539 -5.965 1 98.94 84 ALA B CA 1
ATOM 2176 C C . ALA B 1 84 ? 8.672 -11.555 -7.094 1 98.94 84 ALA B C 1
ATOM 2178 O O . ALA B 1 84 ? 9.133 -11.227 -8.195 1 98.94 84 ALA B O 1
ATOM 2179 N N . LEU B 1 85 ? 8.359 -12.742 -6.781 1 98.94 85 LEU B N 1
ATOM 2180 C CA . LEU B 1 85 ? 8.125 -13.789 -7.773 1 98.94 85 LEU B CA 1
ATOM 2181 C C . LEU B 1 85 ? 6.676 -14.266 -7.715 1 98.94 85 LEU B C 1
ATOM 2183 O O . LEU B 1 85 ? 6.199 -14.695 -6.66 1 98.94 85 LEU B O 1
ATOM 2187 N N . LEU B 1 86 ? 6.043 -14.172 -8.812 1 98.88 86 LEU B N 1
ATOM 2188 C CA . LEU B 1 86 ? 4.613 -14.414 -8.953 1 98.88 86 LEU B CA 1
ATOM 2189 C C . LEU B 1 86 ? 4.352 -15.57 -9.914 1 98.88 86 LEU B C 1
ATOM 2191 O O . LEU B 1 86 ? 4.918 -15.609 -11.016 1 98.88 86 LEU B O 1
ATOM 2195 N N . GLU B 1 87 ? 3.637 -16.547 -9.5 1 98.88 87 GLU B N 1
ATOM 2196 C CA . GLU B 1 87 ? 2.943 -17.422 -10.438 1 98.88 87 GLU B CA 1
ATOM 2197 C C . GLU B 1 87 ? 1.496 -16.984 -10.633 1 98.88 87 GLU B C 1
ATOM 2199 O O . GLU B 1 87 ? 0.75 -16.828 -9.664 1 98.88 87 GLU B O 1
ATOM 2204 N N . ILE B 1 88 ? 1.122 -16.781 -11.852 1 98.81 88 ILE B N 1
ATOM 2205 C CA . ILE B 1 88 ? -0.244 -16.375 -12.164 1 98.81 88 ILE B CA 1
ATOM 2206 C C . ILE B 1 88 ? -0.757 -17.172 -13.359 1 98.81 88 ILE B C 1
ATOM 2208 O O . ILE B 1 88 ? -0.178 -17.109 -14.453 1 98.81 88 ILE B O 1
ATOM 2212 N N . ALA B 1 89 ? -1.766 -17.984 -13.117 1 98.56 89 ALA B N 1
ATOM 2213 C CA . ALA B 1 89 ? -2.367 -18.859 -14.117 1 98.56 89 ALA B CA 1
ATOM 2214 C C . ALA B 1 89 ? -1.31 -19.734 -14.789 1 98.56 89 ALA B C 1
ATOM 2216 O O . ALA B 1 89 ? -1.353 -19.938 -16 1 98.56 89 ALA B O 1
ATOM 2217 N N . GLY B 1 90 ? -0.293 -20.078 -14.055 1 98.19 90 GLY B N 1
ATOM 2218 C CA . GLY B 1 90 ? 0.678 -21.047 -14.547 1 98.19 90 GLY B CA 1
ATOM 2219 C C . GLY B 1 90 ? 1.942 -20.391 -15.078 1 98.19 90 GLY B C 1
ATOM 2220 O O . GLY B 1 90 ? 2.934 -21.078 -15.344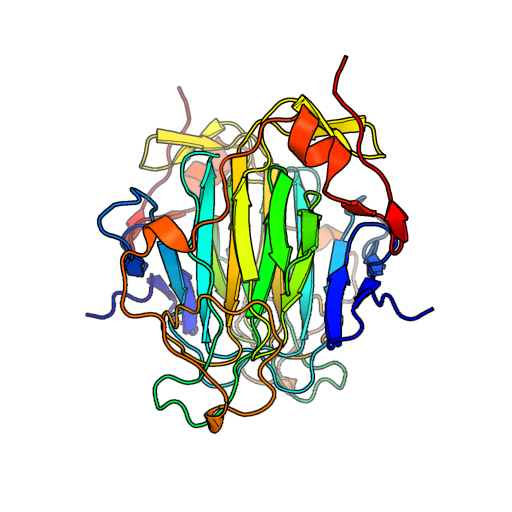 1 98.19 90 GLY B O 1
ATOM 2221 N N . ASP B 1 91 ? 1.926 -19.125 -15.266 1 98.44 91 ASP B N 1
ATOM 2222 C CA . ASP B 1 91 ? 3.102 -18.422 -15.758 1 98.44 91 ASP B CA 1
ATOM 2223 C C . ASP B 1 91 ? 3.859 -17.75 -14.617 1 98.44 91 ASP B C 1
ATOM 2225 O O . ASP B 1 91 ? 3.262 -17.359 -13.609 1 98.44 91 ASP B O 1
ATOM 2229 N N . TYR B 1 92 ? 5.16 -17.609 -14.789 1 98.81 92 TYR B N 1
ATOM 2230 C CA . TYR B 1 92 ? 5.996 -17.016 -13.758 1 98.81 92 TYR B CA 1
ATOM 2231 C C . TYR B 1 92 ? 6.438 -15.609 -14.164 1 98.81 92 TYR B C 1
ATOM 2233 O O . TYR B 1 92 ? 6.852 -15.391 -15.305 1 98.81 92 TYR B O 1
ATOM 2241 N N . PHE B 1 93 ? 6.375 -14.703 -13.227 1 98.94 93 PHE B N 1
ATOM 2242 C CA . PHE B 1 93 ? 6.832 -13.328 -13.43 1 98.94 93 PHE B CA 1
ATOM 2243 C C . PHE B 1 93 ? 7.625 -12.844 -12.227 1 98.94 93 PHE B C 1
ATOM 2245 O O . PHE B 1 93 ? 7.191 -13.008 -11.078 1 98.94 93 PHE B O 1
ATOM 2252 N N . ALA B 1 94 ? 8.773 -12.281 -12.445 1 98.94 94 ALA B N 1
ATOM 2253 C CA . ALA B 1 94 ? 9.297 -11.344 -11.461 1 98.94 94 ALA B CA 1
ATOM 2254 C C . ALA B 1 94 ? 8.492 -10.047 -11.461 1 98.94 94 ALA B C 1
ATOM 2256 O O . ALA B 1 94 ? 8.078 -9.562 -12.516 1 98.94 94 ALA B O 1
ATOM 2257 N N . VAL B 1 95 ? 8.242 -9.547 -10.359 1 98.94 95 VAL B N 1
ATOM 2258 C CA . VAL B 1 95 ? 7.508 -8.289 -10.258 1 98.94 95 VAL B CA 1
ATOM 2259 C C . VAL B 1 95 ? 8.406 -7.215 -9.648 1 98.94 95 VAL B C 1
ATOM 2261 O O . VAL B 1 95 ? 8.836 -7.344 -8.5 1 98.94 95 VAL B O 1
ATOM 2264 N N . ALA B 1 96 ? 8.672 -6.191 -10.352 1 98.81 96 ALA B N 1
ATOM 2265 C CA . ALA B 1 96 ? 9.617 -5.137 -9.984 1 98.81 96 ALA B CA 1
ATOM 2266 C C . ALA B 1 96 ? 9.078 -4.301 -8.828 1 98.81 96 ALA B C 1
ATOM 2268 O O . ALA B 1 96 ? 7.863 -4.148 -8.68 1 98.81 96 ALA B O 1
ATOM 2269 N N . PRO B 1 97 ? 9.984 -3.793 -7.965 1 98.69 97 PRO B N 1
ATOM 2270 C CA . PRO B 1 97 ? 9.5 -2.854 -6.949 1 98.69 97 PRO B CA 1
ATOM 2271 C C . PRO B 1 97 ? 8.789 -1.646 -7.551 1 98.69 97 PRO B C 1
ATOM 2273 O O . PRO B 1 97 ? 9.203 -1.141 -8.602 1 98.69 97 PRO B O 1
ATOM 2276 N N . GLY B 1 98 ? 7.723 -1.249 -6.875 1 98.19 98 GLY B N 1
ATOM 2277 C CA . GLY B 1 98 ? 6.934 -0.132 -7.363 1 98.19 98 GLY B CA 1
ATOM 2278 C C . GLY B 1 98 ? 5.82 -0.555 -8.305 1 98.19 98 GLY B C 1
ATOM 2279 O O . GLY B 1 98 ? 5.207 0.284 -8.969 1 98.19 98 GLY B O 1
ATOM 2280 N N . SER B 1 99 ? 5.535 -1.808 -8.367 1 98.69 99 SER B N 1
ATOM 2281 C CA . SER B 1 99 ? 4.504 -2.316 -9.258 1 98.69 99 SER B CA 1
ATOM 2282 C C . SER B 1 99 ? 3.189 -2.543 -8.516 1 98.69 99 SER B C 1
ATOM 2284 O O . SER B 1 99 ? 3.189 -2.799 -7.312 1 98.69 99 SER B O 1
ATOM 2286 N N . LEU B 1 100 ? 2.113 -2.445 -9.227 1 98.75 100 LEU B N 1
ATOM 2287 C CA . LEU B 1 100 ? 0.795 -2.895 -8.789 1 98.75 100 LEU B CA 1
ATOM 2288 C C . LEU B 1 100 ? 0.37 -4.148 -9.547 1 98.75 100 LEU B C 1
ATOM 2290 O O . LEU B 1 100 ? 0.399 -4.172 -10.781 1 98.75 100 LEU B O 1
ATOM 2294 N N . VAL B 1 101 ? 0.042 -5.16 -8.812 1 98.69 101 VAL B N 1
ATOM 2295 C CA . VAL B 1 101 ? -0.546 -6.367 -9.383 1 98.69 101 VAL B CA 1
ATOM 2296 C C . VAL B 1 101 ? -2.041 -6.406 -9.078 1 98.69 101 VAL B C 1
ATOM 2298 O O . VAL B 1 101 ? -2.441 -6.562 -7.922 1 98.69 101 VAL B O 1
ATOM 2301 N N . ASP B 1 102 ? -2.828 -6.234 -10.086 1 97.69 102 ASP B N 1
ATOM 2302 C CA . ASP B 1 102 ? -4.27 -6.457 -9.992 1 97.69 102 ASP B CA 1
ATOM 2303 C C . ASP B 1 102 ? -4.633 -7.871 -10.438 1 97.69 102 ASP B C 1
ATOM 2305 O O . ASP B 1 102 ? -4.523 -8.203 -11.617 1 97.69 102 ASP B O 1
ATOM 2309 N N . THR B 1 103 ? -5.059 -8.633 -9.531 1 98.19 103 THR B N 1
ATOM 2310 C CA . THR B 1 103 ? -5.453 -10 -9.836 1 98.19 103 THR B CA 1
ATOM 2311 C C . THR B 1 103 ? -6.977 -10.141 -9.844 1 98.19 103 THR B C 1
ATOM 2313 O O . THR B 1 103 ? -7.629 -9.93 -8.82 1 98.19 103 THR B O 1
ATOM 2316 N N . VAL B 1 104 ? -7.473 -10.5 -10.977 1 97.5 104 VAL B N 1
ATOM 2317 C CA . VAL B 1 104 ? -8.914 -10.711 -11.117 1 97.5 104 VAL B CA 1
ATOM 2318 C C . VAL B 1 104 ? -9.328 -11.938 -10.305 1 97.5 104 VAL B C 1
ATOM 2320 O O . VAL B 1 104 ? -8.602 -12.93 -10.25 1 97.5 104 VAL B O 1
ATOM 2323 N N . GLY B 1 105 ? -10.555 -11.781 -9.75 1 97.75 105 GLY B N 1
ATOM 2324 C CA . GLY B 1 105 ? -11.062 -12.93 -9.016 1 97.75 105 GLY B CA 1
ATOM 2325 C C . GLY B 1 105 ? -11.102 -14.203 -9.836 1 97.75 105 GLY B C 1
ATOM 2326 O O . GLY B 1 105 ? -11.516 -14.188 -11 1 97.75 105 GLY B O 1
ATOM 2327 N N . GLY B 1 106 ? -10.672 -15.32 -9.234 1 98.44 106 GLY B N 1
ATOM 2328 C CA . GLY B 1 106 ? -10.703 -16.609 -9.922 1 98.44 106 GLY B CA 1
ATOM 2329 C C . GLY B 1 106 ? -9.391 -16.953 -10.594 1 98.44 106 GLY B C 1
ATOM 2330 O O . GLY B 1 106 ? -9.203 -18.078 -11.055 1 98.44 106 GLY B O 1
ATOM 2331 N N . VAL B 1 107 ? -8.484 -16.031 -10.719 1 98.75 107 VAL B N 1
ATOM 2332 C CA . VAL B 1 107 ? -7.188 -16.312 -11.32 1 98.75 107 VAL B CA 1
ATOM 2333 C C . VAL B 1 107 ? -6.262 -16.938 -10.273 1 98.75 107 VAL B C 1
ATOM 2335 O O . VAL B 1 107 ? -5.918 -16.297 -9.281 1 98.75 107 VAL B O 1
ATOM 2338 N N . PRO B 1 108 ? -5.879 -18.188 -10.461 1 98.88 108 PRO B N 1
ATOM 2339 C CA . PRO B 1 108 ? -4.945 -18.781 -9.508 1 98.88 108 PRO B CA 1
ATOM 2340 C C . PRO B 1 108 ? -3.59 -18.078 -9.484 1 98.88 108 PRO B C 1
ATOM 2342 O O . PRO B 1 108 ? -3.041 -17.766 -10.539 1 98.88 108 PRO B O 1
ATOM 2345 N N . HIS B 1 109 ? -3.09 -17.859 -8.297 1 98.81 109 HIS B N 1
ATOM 2346 C CA . HIS B 1 109 ? -1.818 -17.156 -8.18 1 98.81 109 HIS B CA 1
ATOM 2347 C C . HIS B 1 109 ? -1.137 -17.469 -6.852 1 98.81 109 HIS B C 1
ATOM 2349 O O . HIS B 1 109 ? -1.759 -18.031 -5.945 1 98.81 109 HIS B O 1
ATOM 2355 N N . THR B 1 110 ? 0.092 -17.156 -6.77 1 98.31 110 THR B N 1
ATOM 2356 C CA . THR B 1 110 ? 0.866 -17.266 -5.539 1 98.31 110 THR B CA 1
ATOM 2357 C C . THR B 1 110 ? 2.133 -16.422 -5.621 1 98.31 110 THR B C 1
ATOM 2359 O O . THR B 1 110 ? 2.512 -15.961 -6.699 1 98.31 110 THR B O 1
ATOM 2362 N N . PHE B 1 111 ? 2.717 -16.219 -4.461 1 98.31 111 PHE B N 1
ATOM 2363 C CA . PHE B 1 111 ? 3.844 -15.305 -4.387 1 98.31 111 PHE B CA 1
ATOM 2364 C C . PHE B 1 111 ? 4.961 -15.883 -3.527 1 98.31 111 PHE B C 1
ATOM 2366 O O . PHE B 1 111 ? 4.707 -16.672 -2.621 1 98.31 111 PHE B O 1
ATOM 2373 N N . THR B 1 112 ? 6.137 -15.484 -3.756 1 98.5 112 THR B N 1
ATOM 2374 C CA . THR B 1 112 ? 7.316 -15.508 -2.9 1 98.5 112 THR B CA 1
ATOM 2375 C C . THR B 1 112 ? 8.273 -14.375 -3.277 1 98.5 112 THR B C 1
ATOM 2377 O O . THR B 1 112 ? 7.969 -13.562 -4.145 1 98.5 112 THR B O 1
ATOM 2380 N N . ALA B 1 113 ? 9.336 -14.234 -2.52 1 98.81 113 ALA B N 1
ATOM 2381 C CA . ALA B 1 113 ? 10.367 -13.289 -2.945 1 98.81 113 ALA B CA 1
ATOM 2382 C C . ALA B 1 113 ? 11.188 -13.859 -4.105 1 98.81 113 ALA B C 1
ATOM 2384 O O . ALA B 1 113 ? 11.469 -15.062 -4.141 1 98.81 113 ALA B O 1
ATOM 2385 N N . CYS B 1 114 ? 11.492 -13.031 -5.027 1 98.88 114 CYS B N 1
ATOM 2386 C CA . CYS B 1 114 ? 12.422 -13.438 -6.074 1 98.88 114 CYS B CA 1
ATOM 2387 C C . CYS B 1 114 ? 13.812 -13.688 -5.5 1 98.88 114 CYS B C 1
ATOM 2389 O O . CYS B 1 114 ? 14.328 -12.875 -4.734 1 98.88 114 CYS B O 1
ATOM 2391 N N . PRO B 1 115 ? 14.406 -14.773 -5.844 1 98.75 115 PRO B N 1
ATOM 2392 C CA . PRO B 1 115 ? 15.711 -15.07 -5.258 1 98.75 115 PRO B CA 1
ATOM 2393 C C . PRO B 1 115 ? 16.75 -13.992 -5.559 1 98.75 115 PRO B C 1
ATOM 2395 O O . PRO B 1 115 ? 16.672 -13.328 -6.598 1 98.75 115 PRO B O 1
ATOM 2398 N N . ALA B 1 116 ? 17.734 -13.883 -4.668 1 98.69 116 ALA B N 1
ATOM 2399 C CA . ALA B 1 116 ? 18.828 -12.938 -4.855 1 98.69 116 ALA B CA 1
ATOM 2400 C C . ALA B 1 116 ? 19.625 -13.266 -6.117 1 98.69 116 ALA B C 1
ATOM 2402 O O . ALA B 1 116 ? 19.875 -14.438 -6.41 1 98.69 116 ALA B O 1
ATOM 2403 N N . GLY B 1 117 ? 19.953 -12.195 -6.848 1 98.75 117 GLY B N 1
ATOM 2404 C CA . GLY B 1 117 ? 20.812 -12.398 -7.996 1 98.75 117 GLY B CA 1
ATOM 2405 C C . GLY B 1 117 ? 20.109 -12.234 -9.32 1 98.75 117 GLY B C 1
ATOM 2406 O O . GLY B 1 117 ? 20.75 -12.203 -10.375 1 98.75 117 GLY B O 1
ATOM 2407 N N . VAL B 1 118 ? 18.781 -12.188 -9.336 1 98.88 118 VAL B N 1
ATOM 2408 C CA . VAL B 1 118 ? 18.031 -11.922 -10.555 1 98.88 118 VAL B CA 1
ATOM 2409 C C . VAL B 1 118 ? 18.062 -10.422 -10.875 1 98.88 118 VAL B C 1
ATOM 2411 O O . VAL B 1 118 ? 17.75 -9.594 -10.016 1 98.88 118 VAL B O 1
ATOM 2414 N N . LYS B 1 119 ? 18.438 -10.086 -12.055 1 98.81 119 LYS B N 1
ATOM 2415 C CA . LYS B 1 119 ? 18.609 -8.703 -12.469 1 98.81 119 LYS B CA 1
ATOM 2416 C C . LYS B 1 119 ? 17.453 -8.242 -13.359 1 98.81 119 LYS B C 1
ATOM 2418 O O . LYS B 1 119 ? 17.094 -8.93 -14.32 1 98.81 119 LYS B O 1
ATOM 2423 N N . LEU B 1 120 ? 16.938 -7.094 -13.031 1 98.69 120 LEU B N 1
ATOM 2424 C CA . LEU B 1 120 ? 15.844 -6.492 -13.789 1 98.69 120 LEU B CA 1
ATOM 2425 C C . LEU B 1 120 ? 16.375 -5.625 -14.922 1 98.69 120 LEU B C 1
ATOM 2427 O O . LEU B 1 120 ? 17.578 -5.348 -14.984 1 98.69 120 LEU B O 1
ATOM 2431 N N . PRO B 1 121 ? 15.508 -5.184 -15.773 1 98.06 121 PRO B N 1
ATOM 2432 C CA . PRO B 1 121 ? 15.938 -4.418 -16.953 1 98.06 121 PRO B CA 1
ATOM 2433 C C . PRO B 1 121 ? 16.641 -3.109 -16.578 1 98.06 121 PRO B C 1
ATOM 2435 O O . PRO B 1 121 ? 17.5 -2.629 -17.312 1 98.06 121 PRO B O 1
ATOM 2438 N N . ASP B 1 122 ? 16.297 -2.537 -15.508 1 97.31 122 ASP B N 1
ATOM 2439 C CA . ASP B 1 122 ? 16.875 -1.252 -15.125 1 97.31 122 ASP B CA 1
ATOM 2440 C C . ASP B 1 122 ? 18.188 -1.441 -14.375 1 97.31 122 ASP B C 1
ATOM 2442 O O . ASP B 1 122 ? 18.797 -0.468 -13.922 1 97.31 122 ASP B O 1
ATOM 2446 N N . GLY B 1 123 ? 18.531 -2.629 -14.109 1 97.75 123 GLY B N 1
ATOM 2447 C CA . GLY B 1 123 ? 19.797 -2.92 -13.445 1 97.75 123 GLY B CA 1
ATOM 2448 C C . GLY B 1 123 ? 19.625 -3.316 -11.992 1 97.75 123 GLY B C 1
ATOM 2449 O O . GLY B 1 123 ? 20.547 -3.828 -11.367 1 97.75 123 GLY B O 1
ATOM 2450 N N . ASN B 1 124 ? 18.469 -3.092 -11.398 1 97.31 124 ASN B N 1
ATOM 2451 C CA . ASN B 1 124 ? 18.219 -3.531 -10.031 1 97.31 124 ASN B CA 1
ATOM 2452 C C . ASN B 1 124 ? 18.328 -5.047 -9.898 1 97.31 124 ASN B C 1
ATOM 2454 O O . ASN B 1 124 ? 17.922 -5.785 -10.789 1 97.31 124 ASN B O 1
ATOM 2458 N N . VAL B 1 125 ? 18.828 -5.461 -8.789 1 98.81 125 VAL B N 1
ATOM 2459 C CA . VAL B 1 125 ? 19.047 -6.883 -8.531 1 98.81 125 VAL B CA 1
ATOM 2460 C C . VAL B 1 125 ? 18.25 -7.32 -7.309 1 98.81 125 VAL B C 1
ATOM 2462 O O . VAL B 1 125 ? 18.312 -6.676 -6.258 1 98.81 125 VAL B O 1
ATOM 2465 N N . SER B 1 126 ? 17.547 -8.352 -7.441 1 98.88 126 SER B N 1
ATOM 2466 C CA . SER B 1 126 ? 16.797 -8.891 -6.316 1 98.88 126 SER B CA 1
ATOM 2467 C C . SER B 1 126 ? 17.719 -9.266 -5.16 1 98.88 126 SER B C 1
ATOM 2469 O O . SER B 1 126 ? 18.797 -9.82 -5.379 1 98.88 126 SER B O 1
ATOM 2471 N N . SER B 1 127 ? 17.234 -8.969 -3.967 1 98.62 127 SER B N 1
ATOM 2472 C CA . SER B 1 127 ? 17.984 -9.312 -2.76 1 98.62 127 SER B CA 1
ATOM 2473 C C . SER B 1 127 ? 17.359 -10.508 -2.047 1 98.62 127 SER B C 1
ATOM 2475 O O . SER B 1 127 ? 17.859 -10.961 -1.018 1 98.62 127 SER B O 1
ATOM 2477 N N . GLY B 1 128 ? 16.25 -11 -2.549 1 98.69 128 GLY B N 1
ATOM 2478 C CA . GLY B 1 128 ? 15.578 -12.125 -1.925 1 98.69 128 GLY B CA 1
ATOM 2479 C C . GLY B 1 128 ? 14.531 -11.703 -0.904 1 98.69 128 GLY B C 1
ATOM 2480 O O . GLY B 1 128 ? 14.18 -12.484 -0.015 1 98.69 128 GLY B O 1
ATOM 2481 N N . GLN B 1 129 ? 14.156 -10.5 -0.898 1 98.69 129 GLN B N 1
ATOM 2482 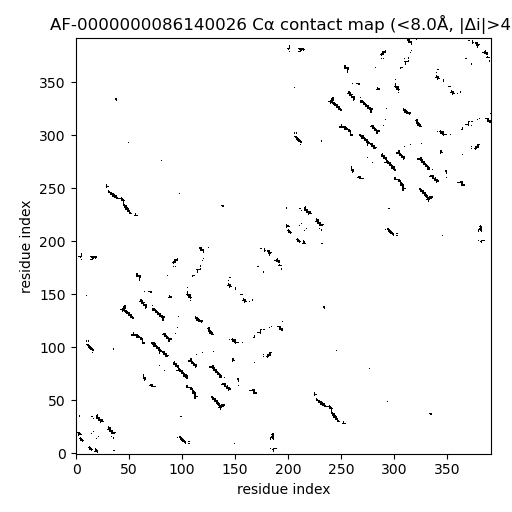C CA . GLN B 1 129 ? 13.117 -9.992 -0.017 1 98.69 129 GLN B CA 1
ATOM 2483 C C . GLN B 1 129 ? 12.266 -8.938 -0.724 1 98.69 129 GLN B C 1
ATOM 2485 O O . GLN B 1 129 ? 12.711 -8.32 -1.696 1 98.69 129 GLN B O 1
ATOM 2490 N N . PHE B 1 130 ? 11.094 -8.719 -0.277 1 98.69 130 PHE B N 1
ATOM 2491 C CA . PHE B 1 130 ? 10.258 -7.613 -0.716 1 98.69 130 PHE B CA 1
ATOM 2492 C C . PHE B 1 130 ? 9.125 -7.363 0.277 1 98.69 130 PHE B C 1
ATOM 2494 O O . PHE B 1 130 ? 8.914 -8.156 1.192 1 98.69 130 PHE B O 1
ATOM 2501 N N . THR B 1 131 ? 8.438 -6.238 0.158 1 98.81 131 THR B N 1
ATOM 2502 C CA . THR B 1 131 ? 7.25 -5.914 0.94 1 98.81 131 THR B CA 1
ATOM 2503 C C . THR B 1 131 ? 6.008 -5.898 0.055 1 98.81 131 THR B C 1
ATOM 2505 O O . THR B 1 131 ? 6.012 -5.293 -1.019 1 98.81 131 THR B O 1
ATOM 2508 N N . MET B 1 132 ? 5.031 -6.574 0.498 1 98.81 132 MET B N 1
ATOM 2509 C CA . MET B 1 132 ? 3.734 -6.648 -0.167 1 98.81 132 MET B CA 1
ATOM 2510 C C . MET B 1 132 ? 2.697 -5.809 0.571 1 98.81 132 MET B C 1
ATOM 2512 O O . MET B 1 132 ? 2.486 -5.992 1.771 1 98.81 132 MET B O 1
ATOM 2516 N N . VAL B 1 133 ? 2.092 -4.895 -0.108 1 98.94 133 VAL B N 1
ATOM 2517 C CA . VAL B 1 133 ? 0.876 -4.266 0.398 1 98.94 133 VAL B CA 1
ATOM 2518 C C . VAL B 1 133 ? -0.34 -4.844 -0.324 1 98.94 133 VAL B C 1
ATOM 2520 O O . VAL B 1 133 ? -0.493 -4.664 -1.535 1 98.94 133 VAL B O 1
ATOM 2523 N N . TYR B 1 134 ? -1.233 -5.473 0.446 1 98.69 134 TYR B N 1
ATOM 2524 C CA . TYR B 1 134 ? -2.328 -6.199 -0.189 1 98.69 134 TYR B CA 1
ATOM 2525 C C . TYR B 1 134 ? -3.674 -5.59 0.186 1 98.69 134 TYR B C 1
ATOM 2527 O O . TYR B 1 134 ? -3.828 -5.031 1.274 1 98.69 134 TYR B O 1
ATOM 2535 N N . GLU B 1 135 ? -4.562 -5.738 -0.72 1 98.5 135 GLU B N 1
ATOM 2536 C CA . GLU B 1 135 ? -5.957 -5.379 -0.461 1 98.5 135 GLU B CA 1
ATOM 2537 C C . GLU B 1 135 ? -6.906 -6.238 -1.289 1 98.5 135 GLU B C 1
ATOM 2539 O O . GLU B 1 135 ? -6.629 -6.543 -2.451 1 98.5 135 GLU B O 1
ATOM 2544 N N . TYR B 1 136 ? -8.023 -6.512 -0.677 1 98.06 136 TYR B N 1
ATOM 2545 C CA . TYR B 1 136 ? -9.039 -7.293 -1.375 1 98.06 136 TYR B CA 1
ATOM 2546 C C . TYR B 1 136 ? -10.266 -6.441 -1.675 1 98.06 136 TYR B C 1
ATOM 2548 O O . TYR B 1 136 ? -10.602 -5.531 -0.912 1 98.06 136 TYR B O 1
ATOM 2556 N N . GLU B 1 137 ? -10.922 -6.805 -2.699 1 97.38 137 GLU B N 1
ATOM 2557 C CA . GLU B 1 137 ? -12.164 -6.129 -3.072 1 97.38 137 GLU B CA 1
ATOM 2558 C C . GLU B 1 137 ? -13.227 -6.289 -1.991 1 97.38 137 GLU B C 1
ATOM 2560 O O . GLU B 1 137 ? -13.961 -5.344 -1.688 1 97.38 137 GLU B O 1
ATOM 2565 N N . GLU B 1 138 ? -13.328 -7.41 -1.455 1 96.31 138 GLU B N 1
ATOM 2566 C CA . GLU B 1 138 ? -14.211 -7.801 -0.359 1 96.31 138 GLU B CA 1
ATOM 2567 C C . GLU B 1 138 ? -13.492 -8.719 0.627 1 96.31 138 GLU B C 1
ATOM 2569 O O . GLU B 1 138 ? -12.484 -9.344 0.282 1 96.31 138 GLU B O 1
ATOM 2574 N N . PRO B 1 139 ? -14.07 -8.68 1.848 1 94.88 139 PRO B N 1
ATOM 2575 C CA . PRO B 1 139 ? -13.461 -9.633 2.783 1 94.88 139 PRO B CA 1
ATOM 2576 C C . PRO B 1 139 ? -13.438 -11.055 2.24 1 94.88 139 PRO B C 1
ATOM 2578 O O . PRO B 1 139 ? -14.398 -11.5 1.611 1 94.88 139 PRO B O 1
ATOM 2581 N N . THR B 1 140 ? -12.359 -11.695 2.416 1 96.88 140 THR B N 1
ATOM 2582 C CA . THR B 1 140 ? -12.141 -13.039 1.877 1 96.88 140 THR B CA 1
ATOM 2583 C C . THR B 1 140 ? -11.312 -13.883 2.846 1 96.88 140 THR B C 1
ATOM 2585 O O . THR B 1 140 ? -10.992 -13.438 3.949 1 96.88 140 THR B O 1
ATOM 2588 N N . ARG B 1 141 ? -11.148 -15.078 2.543 1 93.81 141 ARG B N 1
ATOM 2589 C CA . ARG B 1 141 ? -10.258 -16.016 3.219 1 93.81 141 ARG B CA 1
ATOM 2590 C C . ARG B 1 141 ? -9.398 -16.781 2.215 1 93.81 141 ARG B C 1
ATOM 2592 O O . ARG B 1 141 ? -9.367 -16.438 1.031 1 93.81 141 ARG B O 1
ATOM 2599 N N . PHE B 1 142 ? -8.57 -17.656 2.727 1 94.44 142 PHE B N 1
ATOM 2600 C CA . PHE B 1 142 ? -7.645 -18.422 1.899 1 94.44 142 PHE B CA 1
ATOM 2601 C C . PHE B 1 142 ? -8.367 -19.578 1.202 1 94.44 142 PHE B C 1
ATOM 2603 O O . PHE B 1 142 ? -8.992 -20.406 1.856 1 94.44 142 PHE B O 1
ATOM 2610 N N . PHE B 1 143 ? -8.336 -19.641 -0.162 1 97.69 143 PHE B N 1
ATOM 2611 C CA . PHE B 1 143 ? -8.938 -20.703 -0.967 1 97.69 143 PHE B CA 1
ATOM 2612 C C . PHE B 1 143 ? -7.883 -21.391 -1.837 1 97.69 143 PHE B C 1
ATOM 2614 O O . PHE B 1 143 ? -7.715 -21.031 -3.006 1 97.69 143 PHE B O 1
ATOM 2621 N N . PRO B 1 144 ? -7.27 -22.391 -1.365 1 98 144 PRO B N 1
ATOM 2622 C CA . PRO B 1 144 ? -6.18 -23.062 -2.086 1 98 144 PRO B CA 1
ATOM 2623 C C . PRO B 1 144 ? -6.676 -23.891 -3.26 1 98 144 PRO B C 1
ATOM 2625 O O . PRO B 1 144 ? -7.789 -24.438 -3.217 1 98 144 PRO B O 1
ATOM 2628 N N . THR B 1 145 ? -5.895 -24.016 -4.309 1 98.69 145 THR B N 1
ATOM 2629 C CA . THR B 1 145 ? -6.207 -24.828 -5.473 1 98.69 145 THR B CA 1
ATOM 2630 C C . THR B 1 145 ? -4.93 -25.359 -6.129 1 98.69 145 THR B C 1
ATOM 2632 O O . THR B 1 145 ? -3.902 -24.672 -6.121 1 98.69 145 THR B O 1
ATOM 2635 N N . ALA B 1 146 ? -4.988 -26.484 -6.688 1 98.31 146 ALA B N 1
ATOM 2636 C CA . ALA B 1 146 ? -3.873 -27.016 -7.465 1 98.31 146 ALA B CA 1
ATOM 2637 C C . ALA B 1 146 ? -3.934 -26.547 -8.914 1 98.31 146 ALA B C 1
ATOM 2639 O O . ALA B 1 146 ? -2.951 -26.656 -9.648 1 98.31 146 ALA B O 1
ATOM 2640 N N . SER B 1 147 ? -5.055 -26.109 -9.336 1 98 147 SER B N 1
ATOM 2641 C CA . SER B 1 147 ? -5.305 -25.766 -10.727 1 98 147 SER B CA 1
ATOM 2642 C C . SER B 1 147 ? -4.637 -24.453 -11.109 1 98 147 SER B C 1
ATOM 2644 O O . SER B 1 147 ? -4.586 -23.516 -10.305 1 98 147 SER B O 1
ATOM 2646 N N . THR B 1 148 ? -4.164 -24.359 -12.328 1 98.12 148 THR B N 1
ATOM 2647 C CA . THR B 1 148 ? -3.668 -23.094 -12.875 1 98.12 148 THR B CA 1
ATOM 2648 C C . THR B 1 148 ? -4.688 -22.484 -13.828 1 98.12 148 THR B C 1
ATOM 2650 O O . THR B 1 148 ? -4.426 -21.453 -14.438 1 98.12 148 THR B O 1
ATOM 2653 N N . LYS B 1 149 ? -5.789 -23.125 -13.961 1 98.06 149 LYS B N 1
ATOM 2654 C CA . LYS B 1 149 ? -6.812 -22.641 -14.883 1 98.06 149 LYS B CA 1
ATOM 2655 C C . LYS B 1 149 ? -7.656 -21.547 -14.242 1 98.06 149 LYS B C 1
ATOM 2657 O O . LYS B 1 149 ? -8.031 -21.641 -13.07 1 98.06 149 LYS B O 1
ATOM 2662 N N . VAL B 1 150 ? -7.98 -20.578 -14.984 1 98.44 150 VAL B N 1
ATOM 2663 C CA . VAL B 1 150 ? -8.789 -19.469 -14.508 1 98.44 150 VAL B CA 1
ATOM 2664 C C . VAL B 1 150 ? -10.211 -19.953 -14.211 1 98.44 150 VAL B C 1
ATOM 2666 O O . VAL B 1 150 ? -10.836 -20.594 -15.047 1 98.44 150 VAL B O 1
ATOM 2669 N N . VAL B 1 151 ? -10.641 -19.625 -13.07 1 98.12 151 VAL B N 1
ATOM 2670 C CA . VAL B 1 151 ? -12.008 -19.922 -12.641 1 98.12 151 VAL B CA 1
ATOM 2671 C C . VAL B 1 151 ? -12.914 -18.734 -12.977 1 98.12 151 VAL B C 1
ATOM 2673 O O . VAL B 1 151 ? -12.711 -17.625 -12.484 1 98.12 151 VAL B O 1
ATOM 2676 N N . LYS B 1 152 ? -13.953 -18.969 -13.703 1 96.44 152 LYS B N 1
ATOM 2677 C CA . LYS B 1 152 ? -14.812 -17.875 -14.141 1 96.44 152 LYS B CA 1
ATOM 2678 C C . LYS B 1 152 ? -16.062 -17.781 -13.273 1 96.44 152 LYS B C 1
ATOM 2680 O O . LYS B 1 152 ? -16.75 -16.75 -13.273 1 96.44 152 LYS B O 1
ATOM 2685 N N . ASN B 1 153 ? -16.344 -18.906 -12.641 1 96.88 153 ASN B N 1
ATOM 2686 C CA . ASN B 1 153 ? -17.469 -19 -11.711 1 96.88 153 ASN B CA 1
ATOM 2687 C C . ASN B 1 153 ? -17.094 -19.734 -10.438 1 96.88 153 ASN B C 1
ATOM 2689 O O . ASN B 1 153 ? -16.359 -20.734 -10.484 1 96.88 153 ASN B O 1
ATOM 2693 N N . VAL B 1 154 ? -17.703 -19.297 -9.398 1 97.44 154 VAL B N 1
ATOM 2694 C CA . VAL B 1 154 ? -17.359 -19.875 -8.102 1 97.44 154 VAL B CA 1
ATOM 2695 C C . VAL B 1 154 ? -17.594 -21.391 -8.141 1 97.44 154 VAL B C 1
ATOM 2697 O O . VAL B 1 154 ? -16.875 -22.141 -7.484 1 97.44 154 VAL B O 1
ATOM 2700 N N . SER B 1 155 ? -18.547 -21.781 -8.914 1 96.25 155 SER B N 1
ATOM 2701 C CA . SER B 1 155 ? -18.891 -23.203 -8.977 1 96.25 155 SER B CA 1
ATOM 2702 C C . SER B 1 155 ? -17.781 -24.016 -9.625 1 96.25 155 SER B C 1
ATOM 2704 O O . SER B 1 155 ? -17.75 -25.25 -9.5 1 96.25 155 SER B O 1
ATOM 2706 N N . ASN B 1 156 ? -16.891 -23.406 -10.336 1 96.69 156 ASN B N 1
ATOM 2707 C CA . ASN B 1 156 ? -15.812 -24.094 -11.039 1 96.69 156 ASN B CA 1
ATOM 2708 C C . ASN B 1 156 ? -14.562 -24.219 -10.172 1 96.69 156 ASN B C 1
ATOM 2710 O O . ASN B 1 156 ? -13.57 -24.828 -10.578 1 96.69 156 ASN B O 1
ATOM 2714 N N . TYR B 1 157 ? -14.68 -23.672 -9.023 1 97.75 157 TYR B N 1
ATOM 2715 C CA . TYR B 1 157 ? -13.555 -23.734 -8.094 1 97.75 157 TYR B CA 1
ATOM 2716 C C . TYR B 1 157 ? -13.352 -25.172 -7.605 1 97.75 157 TYR B C 1
ATOM 2718 O O . TYR B 1 157 ? -14.289 -25.812 -7.145 1 97.75 157 TYR B O 1
ATOM 2726 N N . GLU B 1 158 ? -12.125 -25.609 -7.773 1 97.5 158 GLU B N 1
ATOM 2727 C CA . GLU B 1 158 ? -11.703 -26.906 -7.238 1 97.5 158 GLU B CA 1
ATOM 2728 C C . GLU B 1 158 ? -10.781 -26.734 -6.035 1 97.5 158 GLU B C 1
ATOM 2730 O O . GLU B 1 158 ? -9.594 -26.438 -6.199 1 97.5 158 GLU B O 1
ATOM 2735 N N . ALA B 1 159 ? -11.297 -27.031 -4.879 1 97 159 ALA B N 1
ATOM 2736 C CA . ALA B 1 159 ? -10.547 -26.844 -3.639 1 97 159 ALA B CA 1
ATOM 2737 C C . ALA B 1 159 ? -9.414 -27.859 -3.535 1 97 159 ALA B C 1
ATOM 2739 O O . ALA B 1 159 ? -9.562 -29.016 -3.955 1 97 159 ALA B O 1
ATOM 2740 N N . TRP B 1 160 ? -8.32 -27.484 -3.041 1 98.12 160 TRP B N 1
ATOM 2741 C CA . TRP B 1 160 ? -7.23 -28.375 -2.686 1 98.12 160 TRP B CA 1
ATOM 2742 C C . TRP B 1 160 ? -7.293 -28.75 -1.207 1 98.12 160 TRP B C 1
ATOM 2744 O O . TRP B 1 160 ? -7.188 -27.891 -0.338 1 98.12 160 TRP B O 1
ATOM 2754 N N . GLU B 1 161 ? -7.336 -29.984 -0.893 1 96.06 161 GLU B N 1
ATOM 2755 C CA . GLU B 1 161 ? -7.465 -30.453 0.485 1 96.06 161 GLU B CA 1
ATOM 2756 C C . GLU B 1 161 ? -6.207 -31.188 0.938 1 96.06 161 GLU B C 1
ATOM 2758 O O . GLU B 1 161 ? -6.152 -31.703 2.057 1 96.06 161 GLU B O 1
ATOM 2763 N N . GLY B 1 162 ? -5.281 -31.266 0.072 1 95.56 162 GLY B N 1
ATOM 2764 C CA . GLY B 1 162 ? -4.055 -31.984 0.379 1 95.56 162 GLY B CA 1
ATOM 2765 C C . GLY B 1 162 ? -3.027 -31.125 1.099 1 95.56 162 GLY B C 1
ATOM 2766 O O . GLY B 1 162 ? -3.367 -30.094 1.684 1 95.56 162 GLY B O 1
ATOM 2767 N N . ASP B 1 163 ? -1.86 -31.625 1.141 1 95.81 163 ASP B N 1
ATOM 2768 C CA . ASP B 1 163 ?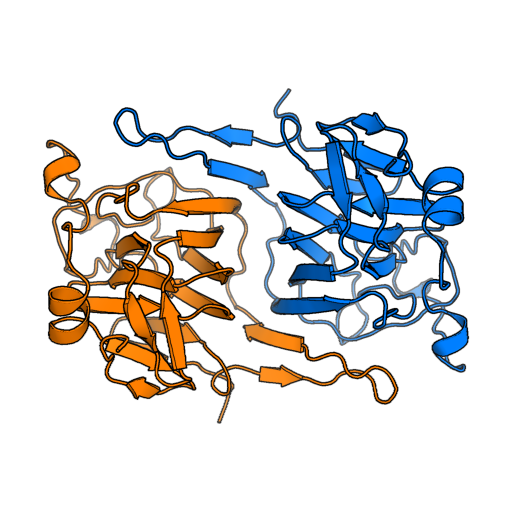 -0.724 -30.922 1.729 1 95.81 163 ASP B CA 1
ATOM 2769 C C . ASP B 1 163 ? -0.412 -29.641 0.96 1 95.81 163 ASP B C 1
ATOM 2771 O O . ASP B 1 163 ? -0.102 -29.688 -0.232 1 95.81 163 ASP B O 1
ATOM 2775 N N . LEU B 1 164 ? -0.49 -28.516 1.592 1 95.88 164 LEU B N 1
ATOM 2776 C CA . LEU B 1 164 ? -0.288 -27.219 0.956 1 95.88 164 LEU B CA 1
ATOM 2777 C C . LEU B 1 164 ? 1.104 -27.125 0.34 1 95.88 164 LEU B C 1
ATOM 2779 O O . LEU B 1 164 ? 1.321 -26.375 -0.606 1 95.88 164 LEU B O 1
ATOM 2783 N N . ASN B 1 165 ? 2.027 -27.891 0.883 1 94.75 165 ASN B N 1
ATOM 2784 C CA . ASN B 1 165 ? 3.387 -27.875 0.352 1 94.75 165 ASN B CA 1
ATOM 2785 C C . ASN B 1 165 ? 3.416 -28.25 -1.124 1 94.75 165 ASN B C 1
ATOM 2787 O O . ASN B 1 165 ? 4.332 -27.859 -1.853 1 94.75 165 ASN B O 1
ATOM 2791 N N . MET B 1 166 ? 2.461 -28.984 -1.542 1 96.12 166 MET B N 1
ATOM 2792 C CA . MET B 1 166 ? 2.424 -29.516 -2.9 1 96.12 166 MET B CA 1
ATOM 2793 C C . MET B 1 166 ? 2.021 -28.438 -3.9 1 96.12 166 MET B C 1
ATOM 2795 O O . MET B 1 166 ? 2.199 -28.609 -5.109 1 96.12 166 MET B O 1
ATOM 2799 N N . ILE B 1 167 ? 1.433 -27.359 -3.385 1 97.31 167 ILE B N 1
ATOM 2800 C CA . ILE B 1 167 ? 0.949 -26.328 -4.309 1 97.31 167 ILE B CA 1
ATOM 2801 C C . ILE B 1 167 ? 1.648 -25 -4.027 1 97.31 167 ILE B C 1
ATOM 2803 O O . ILE B 1 167 ? 1.198 -23.953 -4.48 1 97.31 167 ILE B O 1
ATOM 2807 N N . LYS B 1 168 ? 2.707 -25.047 -3.25 1 97.19 168 LYS B N 1
ATOM 2808 C CA . LYS B 1 168 ? 3.543 -23.859 -3.059 1 97.19 168 LYS B CA 1
ATOM 2809 C C . LYS B 1 168 ? 4.305 -23.516 -4.336 1 97.19 168 LYS B C 1
ATOM 2811 O O . LYS B 1 168 ? 4.578 -24.391 -5.16 1 97.19 168 LYS B O 1
ATOM 2816 N N . LEU B 1 169 ? 4.559 -22.266 -4.449 1 95.94 169 LEU B N 1
ATOM 2817 C CA . LEU B 1 169 ? 5.512 -21.906 -5.488 1 95.94 169 LEU B CA 1
ATOM 2818 C C . LEU B 1 169 ? 6.809 -22.688 -5.352 1 95.94 169 LEU B C 1
ATOM 2820 O O . LEU B 1 169 ? 7.352 -22.812 -4.25 1 95.94 169 LEU B O 1
ATOM 2824 N N . PRO B 1 170 ? 7.293 -23.312 -6.375 1 94.88 170 PRO B N 1
ATOM 2825 C CA . PRO B 1 170 ? 8.539 -24.078 -6.254 1 94.88 170 PRO B CA 1
ATOM 2826 C C . PRO B 1 170 ? 9.734 -23.203 -5.883 1 94.88 170 PRO B C 1
ATOM 2828 O O . PRO B 1 170 ? 9.789 -22.031 -6.262 1 94.88 170 PRO B O 1
ATOM 2831 N N . LYS B 1 171 ? 10.562 -23.828 -5.117 1 96.06 171 LYS B N 1
ATOM 2832 C CA . LYS B 1 171 ? 11.844 -23.156 -4.922 1 96.06 171 LYS B CA 1
ATOM 2833 C C . LYS B 1 171 ? 12.609 -23.031 -6.238 1 96.06 171 LYS B C 1
ATOM 2835 O O . LYS B 1 171 ? 12.781 -24.031 -6.945 1 96.06 171 LYS B O 1
ATOM 2840 N N . MET B 1 172 ? 13.031 -21.859 -6.535 1 97.44 172 MET B N 1
ATOM 2841 C CA . MET B 1 172 ? 13.758 -21.641 -7.785 1 97.44 172 MET B CA 1
ATOM 2842 C C . MET B 1 172 ? 15.07 -20.906 -7.535 1 97.44 172 MET B C 1
ATOM 2844 O O . MET B 1 172 ? 15.133 -20 -6.711 1 97.44 172 MET B O 1
ATOM 2848 N N . THR B 1 173 ? 16.078 -21.328 -8.219 1 97.94 173 THR B N 1
ATOM 2849 C CA . THR B 1 173 ? 17.328 -20.594 -8.258 1 97.94 173 THR B CA 1
ATOM 2850 C C . THR B 1 173 ? 17.203 -19.375 -9.172 1 97.94 173 THR B C 1
ATOM 2852 O O . THR B 1 173 ? 16.297 -19.297 -9.992 1 97.94 173 THR B O 1
ATOM 2855 N N . PRO B 1 174 ? 18.156 -18.453 -9.008 1 98.62 174 PRO B N 1
ATOM 2856 C CA . PRO B 1 174 ? 18.141 -17.328 -9.93 1 98.62 174 PRO B CA 1
ATOM 2857 C C . PRO B 1 174 ? 18.188 -17.766 -11.398 1 98.62 174 PRO B C 1
ATOM 2859 O O . PRO B 1 174 ? 17.516 -17.172 -12.242 1 98.62 174 PRO B O 1
ATOM 2862 N N . ASP B 1 175 ? 19 -18.812 -11.727 1 98.62 175 ASP B N 1
ATOM 2863 C CA . ASP B 1 175 ? 19.094 -19.328 -13.094 1 98.62 175 ASP B CA 1
ATOM 2864 C C . ASP B 1 175 ? 17.734 -19.812 -13.594 1 98.62 175 ASP B C 1
ATOM 2866 O O . ASP B 1 175 ? 17.359 -19.531 -14.727 1 98.62 175 ASP B O 1
ATOM 2870 N N . GLU B 1 176 ? 17.062 -20.5 -12.773 1 98.69 176 GLU B N 1
ATOM 2871 C CA . GLU B 1 176 ? 15.75 -21.031 -13.148 1 98.69 176 GLU B CA 1
ATOM 2872 C C . GLU B 1 176 ? 14.75 -19.906 -13.375 1 98.69 176 GLU B C 1
ATOM 2874 O O . GLU B 1 176 ? 13.945 -19.969 -14.305 1 98.69 176 GLU B O 1
ATOM 2879 N N . VAL B 1 177 ? 14.766 -18.875 -12.5 1 98.81 177 VAL B N 1
ATOM 2880 C CA . VAL B 1 177 ? 13.859 -17.75 -12.648 1 98.81 177 VAL B CA 1
ATOM 2881 C C . VAL B 1 177 ? 14.125 -17.047 -13.984 1 98.81 177 VAL B C 1
ATOM 2883 O O . VAL B 1 177 ? 13.188 -16.766 -14.742 1 98.81 177 VAL B O 1
ATOM 2886 N N . VAL B 1 178 ? 15.383 -16.828 -14.281 1 98.81 178 VAL B N 1
ATOM 2887 C CA . VAL B 1 178 ? 15.742 -16.141 -15.516 1 98.81 178 VAL B CA 1
ATOM 2888 C C . VAL B 1 178 ? 15.289 -16.953 -16.719 1 98.81 178 VAL B C 1
ATOM 2890 O O . VAL B 1 178 ? 14.859 -16.391 -17.734 1 98.81 178 VAL B O 1
ATOM 2893 N N . ALA B 1 179 ? 15.297 -18.219 -16.625 1 98.5 179 ALA B N 1
ATOM 2894 C CA . ALA B 1 179 ? 14.93 -19.094 -17.734 1 98.5 179 ALA B CA 1
ATOM 2895 C C . ALA B 1 179 ? 13.414 -19.172 -17.891 1 98.5 179 ALA B C 1
ATOM 2897 O O . ALA B 1 179 ? 12.906 -19.297 -19.016 1 98.5 179 ALA B O 1
ATOM 2898 N N . LYS B 1 180 ? 12.672 -19.078 -16.828 1 98.44 180 LYS B N 1
ATOM 2899 C CA . LYS B 1 180 ? 11.266 -19.453 -16.859 1 98.44 180 LYS B CA 1
ATOM 2900 C C . LYS B 1 180 ? 10.367 -18.219 -16.781 1 98.44 180 LYS B C 1
ATOM 2902 O O . LYS B 1 180 ? 9.211 -18.266 -17.219 1 98.44 180 LYS B O 1
ATOM 2907 N N . ALA B 1 181 ? 10.883 -17.203 -16.125 1 98.75 181 ALA B N 1
ATOM 2908 C CA . ALA B 1 181 ? 10.008 -16.094 -15.789 1 98.75 181 ALA B CA 1
ATOM 2909 C C . ALA B 1 181 ? 10.273 -14.891 -16.688 1 98.75 181 ALA B C 1
ATOM 2911 O O . ALA B 1 181 ? 11.297 -14.836 -17.375 1 98.75 181 ALA B O 1
ATOM 2912 N N . HIS B 1 182 ? 9.336 -14 -16.719 1 98.81 182 HIS B N 1
ATOM 2913 C CA . HIS B 1 182 ? 9.438 -12.672 -17.328 1 98.81 182 HIS B CA 1
ATOM 2914 C C . HIS B 1 182 ? 9.172 -11.578 -16.312 1 98.81 182 HIS B C 1
ATOM 2916 O O . HIS B 1 182 ? 8.875 -11.867 -15.141 1 98.81 182 HIS B O 1
ATOM 2922 N N . VAL B 1 183 ? 9.383 -10.383 -16.719 1 98.81 183 VAL B N 1
ATOM 2923 C CA . VAL B 1 183 ? 9.023 -9.227 -15.906 1 98.81 183 VAL B CA 1
ATOM 2924 C C . VAL B 1 183 ? 8.234 -8.227 -16.75 1 98.81 183 VAL B C 1
ATOM 2926 O O . VAL B 1 183 ? 8.531 -8.031 -17.938 1 98.81 183 VAL B O 1
ATOM 2929 N N . ILE B 1 184 ? 7.18 -7.688 -16.188 1 98.62 184 ILE B N 1
ATOM 2930 C CA . ILE B 1 184 ? 6.539 -6.539 -16.812 1 98.62 184 ILE B CA 1
ATOM 2931 C C . ILE B 1 184 ? 7.242 -5.254 -16.375 1 98.62 184 ILE B C 1
ATOM 2933 O O . ILE B 1 184 ? 7.281 -4.934 -15.188 1 98.62 184 ILE B O 1
ATOM 2937 N N . PHE B 1 185 ? 7.754 -4.602 -17.312 1 96.88 185 PHE B N 1
ATOM 2938 C CA . PHE B 1 185 ? 8.547 -3.402 -17.078 1 96.88 185 PHE B CA 1
ATOM 2939 C C . PHE B 1 185 ? 8.156 -2.293 -18.047 1 96.88 185 PHE B C 1
ATOM 2941 O O . PHE B 1 185 ? 8.234 -2.469 -19.266 1 96.88 185 PHE B O 1
ATOM 2948 N N . ASP B 1 186 ? 7.625 -1.168 -17.531 1 95.88 186 ASP B N 1
ATOM 2949 C CA . ASP B 1 186 ? 7.172 -0.038 -18.328 1 95.88 186 ASP B CA 1
ATOM 2950 C C . ASP B 1 186 ? 6.129 -0.478 -19.359 1 95.88 186 ASP B C 1
ATOM 2952 O O . ASP B 1 186 ? 6.199 -0.097 -20.531 1 95.88 186 ASP B O 1
ATOM 2956 N N . GLY B 1 187 ? 5.312 -1.375 -18.953 1 94.75 187 GLY B N 1
ATOM 2957 C CA . GLY B 1 187 ? 4.191 -1.79 -19.781 1 94.75 187 GLY B CA 1
ATOM 2958 C C . GLY B 1 187 ? 4.547 -2.895 -20.766 1 94.75 187 GLY B C 1
ATOM 2959 O O . GLY B 1 187 ? 3.715 -3.307 -21.578 1 94.75 187 GLY B O 1
ATOM 2960 N N . GLN B 1 188 ? 5.738 -3.385 -20.641 1 96.56 188 GLN B N 1
ATOM 2961 C CA . GLN B 1 188 ? 6.184 -4.387 -21.594 1 96.56 188 GLN B CA 1
ATOM 2962 C C . GLN B 1 188 ? 6.676 -5.645 -20.891 1 96.56 188 GLN B C 1
ATOM 2964 O O . GLN B 1 188 ? 7.285 -5.566 -19.828 1 96.56 188 GLN B O 1
ATOM 2969 N N . LYS B 1 189 ? 6.391 -6.711 -21.547 1 97.94 189 LYS B N 1
ATOM 2970 C CA . LYS B 1 189 ? 6.961 -7.973 -21.078 1 97.94 189 LYS B CA 1
ATOM 2971 C C . LYS B 1 189 ? 8.43 -8.086 -21.469 1 97.94 189 LYS B C 1
ATOM 2973 O O . LYS B 1 189 ? 8.773 -8.055 -22.641 1 97.94 189 LYS B O 1
ATOM 2978 N N . CYS B 1 190 ? 9.32 -8.227 -20.547 1 98.44 190 CYS B N 1
ATOM 2979 C CA . CYS B 1 190 ? 10.758 -8.219 -20.766 1 98.44 190 CYS B CA 1
ATOM 2980 C C . CYS B 1 190 ? 11.406 -9.484 -20.219 1 98.44 190 CYS B C 1
ATOM 2982 O O . CYS B 1 190 ? 10.797 -10.203 -19.422 1 98.44 190 CYS B O 1
ATOM 2984 N N . LYS B 1 191 ? 12.586 -9.703 -20.625 1 98.25 191 LYS B N 1
ATOM 2985 C CA . LYS B 1 191 ? 13.391 -10.797 -20.094 1 98.25 191 LYS B CA 1
ATOM 2986 C C . LYS B 1 191 ? 14.172 -10.367 -18.859 1 98.25 191 LYS B C 1
ATOM 2988 O O . LYS B 1 191 ? 14.328 -9.164 -18.609 1 98.25 191 LYS B O 1
ATOM 2993 N N . LEU B 1 192 ? 14.57 -11.344 -18.125 1 98.69 192 LEU B N 1
ATOM 2994 C CA . LEU B 1 192 ? 15.422 -11.156 -16.953 1 98.69 192 LEU B CA 1
ATOM 2995 C C . LEU B 1 192 ? 16.859 -11.594 -17.25 1 98.69 192 LEU B C 1
ATOM 2997 O O . LEU B 1 192 ? 17.109 -12.281 -18.234 1 98.69 192 LEU B O 1
ATOM 3001 N N . ASP B 1 193 ? 17.719 -11.109 -16.422 1 98.56 193 ASP B N 1
ATOM 3002 C CA . ASP B 1 193 ? 19.109 -11.531 -16.516 1 98.56 193 ASP B CA 1
ATOM 3003 C C . ASP B 1 193 ? 19.656 -11.922 -15.141 1 98.56 193 ASP B C 1
ATOM 3005 O O . ASP B 1 193 ? 19 -11.711 -14.117 1 98.56 193 ASP B O 1
ATOM 3009 N N . LEU B 1 194 ? 20.812 -12.547 -15.164 1 98.38 194 LEU B N 1
ATOM 3010 C CA . LEU B 1 194 ? 21.531 -12.82 -13.922 1 98.38 194 LEU B CA 1
ATOM 3011 C C . LEU B 1 194 ? 22.453 -11.664 -13.562 1 98.38 194 LEU B C 1
ATOM 3013 O O . LEU B 1 194 ? 23.094 -11.07 -14.438 1 98.38 194 LEU B O 1
ATOM 3017 N N . ALA B 1 195 ? 22.5 -11.406 -12.273 1 95.56 195 ALA B N 1
ATOM 3018 C CA . ALA B 1 195 ? 23.469 -10.406 -11.828 1 95.56 195 ALA B CA 1
ATOM 3019 C C . ALA B 1 195 ? 24.891 -10.93 -11.969 1 95.56 195 ALA B C 1
ATOM 3021 O O . ALA B 1 195 ? 25.141 -12.117 -11.781 1 95.56 195 ALA B O 1
ATOM 3022 N N . ALA B 1 196 ? 25.812 -10.172 -12.453 1 83.88 196 ALA B N 1
ATOM 3023 C CA . ALA B 1 196 ? 27.203 -10.555 -12.664 1 83.88 196 ALA B CA 1
ATOM 3024 C C . ALA B 1 196 ? 27.891 -10.891 -11.336 1 83.88 196 ALA B C 1
ATOM 3026 O O . ALA B 1 196 ? 27.531 -10.336 -10.297 1 83.88 196 ALA B O 1
#

Solvent-accessible surface area (backbone atoms only — not comparable to full-atom values): 19292 Å² total; per-residue (Å²): 124,87,50,74,23,34,69,48,97,84,65,25,30,43,19,17,67,74,7,23,49,74,39,63,91,45,89,91,39,98,47,58,37,42,33,55,33,70,57,50,89,85,32,36,21,14,35,29,32,40,34,72,37,32,59,81,44,50,35,47,23,19,34,36,30,31,74,84,55,79,41,62,26,37,37,38,33,39,32,32,77,29,18,34,26,34,38,49,49,77,43,42,28,41,40,51,54,65,21,34,38,39,41,43,37,24,44,17,32,34,46,30,19,23,37,49,41,30,17,45,87,88,64,54,58,24,73,20,25,22,33,38,36,39,36,23,33,43,50,56,58,93,42,42,24,76,60,40,62,70,29,90,44,62,86,64,59,59,77,52,85,68,68,56,77,79,34,25,57,74,90,60,52,39,69,52,43,39,72,66,26,32,28,62,52,52,42,33,84,38,70,46,39,72,54,130,128,76,49,60,26,33,67,47,95,84,64,25,32,44,18,18,67,77,11,18,43,74,39,63,91,44,90,89,37,98,46,60,38,40,34,50,33,70,57,49,90,85,32,36,22,14,36,28,32,39,35,72,40,32,58,83,43,51,34,45,23,20,36,35,30,30,74,85,54,79,40,60,26,36,35,38,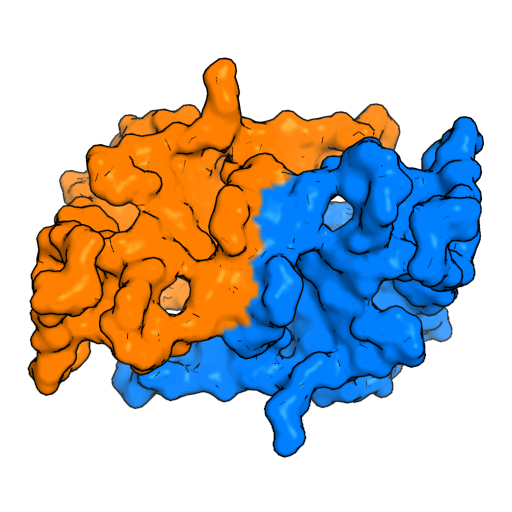33,39,32,32,79,30,18,32,28,32,39,49,50,77,42,43,31,41,40,49,56,65,20,34,39,38,41,41,37,24,45,17,31,32,45,29,18,23,37,48,41,29,18,44,85,88,64,54,57,25,73,20,25,21,33,38,36,40,35,22,33,44,50,57,57,92,43,42,23,76,60,41,63,71,29,92,45,62,86,65,60,58,78,53,83,67,67,58,78,79,34,26,57,74,90,61,51,39,70,53,43,39,74,65,25,33,28,61,52,53,41,33,84,40,71,45,39,73,54,130

Foldseek 3Di:
DCLQAAADPVGKGKFADLSFDWDDPDDVDRDIDTHNDPDDDLAFDADKDKDKAFQVDFFFKFFKAAAVLQGFKKKKKAKADFWKWKDWLRAIAIEDHGMMIIGTGQIIMIIHGDDFFKADPVGDTGPRMIMIIMTMRHYTDTFGDQGSHGDPGSVPDDGDPDDSVVRTDDRDDSVRCQVGYWYRYSRDTHGMDGHD/DALFAAADPLGKHKGADLSFDWDDPDDVDRDIDTHQDPDDDLAFDEDKDKDKAFQVDFFFKFFKAAAVLQGFKKKKKAKADFWKWKDWLRAIAIEDHGMMIIGTGQIIMIIHGQDFFKADPVGDTGPRIIMIIMTMRHYTDTFHDQGSHGDPGSVPDDGDPDDSVVRTDDRDDSVRCQVGYWYRYSRDTHGMDGHD

Nearest PDB structures (foldseek):
  2gu9-assembly1_B  TM=7.346E-01  e=1.020E-03  Xanthomonas campestris
  2h0v-assembly1_B  TM=5.721E-01  e=2.531E-04  Bacillus subtilis
  8hfb-assembly1_B  TM=5.695E-01  e=4.817E-04  Bacillus subtilis
  1y3t-assembly1_B  TM=5.747E-01  e=7.011E-04  Bacillus subtilis
  2d40-assembly1_B  TM=7.825E-01  e=9.194E-03  Escherichia coli O157:H7

Secondary structure (DSSP, 8-state):
-----EEPTTS-EEE-GGGSEEE---SSS---EEEEES--SS-B-S-EEEEEEETT--PBPEE-BBTTSSSB--EEEEEESS-EEEEETTEEEEE-TTEEEEE-TT--EEEEEPPTTEEPTTS-B--SEEEEEEEESS-B--EE-S--SPPSSGGG-----S-GGGGBPPP--HHHHHHHEEEEETTEEE--EE--/--S--EEPTTS-EEE-GGGSEEE---SSS-PPEEEEES--SS-B-S-EEEEEEETT--PBPEE-BBTTSSSB--EEEEEESS-EEEEETTEEEEE-TTEEEEE-TT--EEEEEPPTTEE-TTS-B--SEEEEEEEESS-B--EE-S--SPPSSGGG-----S-GGGGBPPP--HHHHHHHEEEEETTEEE--EE--

Organism: NCBI:txid717836

pLDDT: mean 96.05, std 7.57, range [29.31, 98.94]

Radius of gyration: 20.89 Å; Cα contacts (8 Å,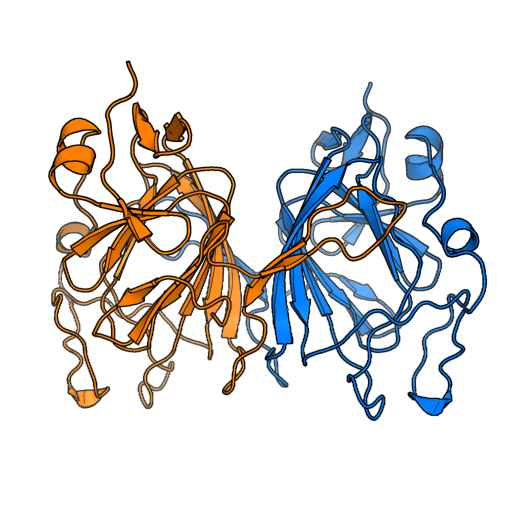 |Δi|>4): 1157; chains: 2; bounding box: 48×64×47 Å

Sequence (392 aa):
MSAEGYTFSHGSRITHGSGANIKKPFEDIDLTMHELSPSNERGFRGQLGFIDFTTDYRLPRHIHMSSDQSRLVDERIVILNGVALLEIAGDYFAVAPGSLVDTVGGVPHTFTACPAGVKLPDGNVSSGQFTMVYEYEEPTRFFPTASTKVVKNVSNYEAWEGDLNMIKLPKMTPDEVVAKAHVIFDGQKCKLDLAAMSAEGYTFSHGSRITHGSGANIKKPFEDIDLTMHELSPSNERGFRGQLGFIDFTTDYRLPRHIHMSSDQSRLVDERIVILNGVALLEIAGDYFAVAPGSLVDTVGGVPHTFTACPAGVKLPDGNVSSGQFTMVYEYEEPTRFFPTASTKVVKNVSNYEAWEGDLNMIKLPKMTPDEVVAKAHVIFDGQKCKLDLAA